Protein AF-A0A957QAB7-F1 (afdb_monomer_lite)

Secondary structure (DSSP, 8-state):
-HHHHHHHHHHHHHHHHHHHHHHHTSEEEEEETTTEEEEEE-TTHHHHHHHHHHHHHHHHHHT-----HHHHHHHHHHHHHHHHHHHHHHHHHHHHHHHHHHHHHHHHHHHHHHHHHHHHHHHHHH-TTT-HHHHHHHHHHHHHHHHHHHHHHHHHHHHHHHHHHHHT--GGGGT--HHHHHT--SHHHHHHHHHHHHTHHHHHGGGHHHHH-EEEEEEEIIIIIS---HHHHHHT---S-HHHHHHHHHHHHHHHHEEE-TTS-EEEEEEEEE--STT-HHHHHSSS-GGGEEEEEES-SSSPPTT---EEEEEEESS-GGGEEEEEEEEEEEEEEEE-TTS-EEEEE---HHHHTT----TTS-TT-EEEEEEEEESSS--TT-PPB-TTTT-BSEEEEEEEEEESS-TTS-SPPP-GGGEEEEEEEEEEEEEE-SS-----HHHHTTS--

Foldseek 3Di:
DVVLVVLQVVLQVVLVVLLVVLVVVQWDWDADPPPGIDIHGDPCSNVVSVVSSVVSNVVSVVPRDDPDDVVVVVVVVVVVVVVVVSVVVVVVVVVVVVVVVVVVVVVVVVVVVVVVVVVVVVCCVPDPVNPVVVVVVVVVVVVVQVVVLVVLLVVLVVLQVLLCLLQVAHLVLLPADNVLSVPDPDPVSSVVRVVSSVCSVVVCVVVVQLVPDKDKWKQWCLCQVVVLPQVVQCVVDVDPCSLVVSLVVVLVVQVVQWDQDPVRFTKGKDKDFQDLPVSGSVCVGDPDNCQFWFLKFFQGRPDGDPPGQGKWKAFEFPDDQQQFWWKKKKKFADWFWTQHPLRAIDTDFQAAVCVVVVHDDDPPDDRRMFIDIAIHTYYDDDHPSTHGDPSRGSHHPGGRMMIMMITQAHPVNPTDGHDSSRTRIMMMMTTITIHGDPDRSDHDVVRNPPDDD

Radius of gyration: 57.56 Å; chains: 1; bounding box: 122×33×159 Å

Sequence (453 aa):
VEINQAILTNGTDQALMSFAEVIANSISVSCGFPSGCSVHTQPNAPLVASLQSKQILRQAAMEVDVNDATLRDTVRQLILDTIEAQIDLEIAAQEFDAQMTYFNSLIAETERLMRSAQRARKYVEDSKYNDPSFRLVRDSARLQLADKLQLAEQYSYMAARRAEYEYALPLSAVHASYYDIYQARTAGDILAFLDKLKQYENVAGAIEDAEQTKEDYTISVAYHILGLTDEYLQSTGNNPNVRAERVKRFREWAAKHTVQDEGGKPVLRFSFSSSIADGGILSRALNQSYDEIWLHRIAGVGVPKPDSTGLWIQLQTEQAAALRYRVVKLEQAGATHLRSSNGCIHEYPLIHPQALLGLGWQDDKNPFSTVAIFNAHAGTGNGEFAQRTEAFYGRPVLAGEWNVEIRSGSPDGILADMDLQMLTDIEFHFSTTRATSPASLNPNPDICAQMDP

Structure (mmCIF, N/CA/C/O backbone):
data_AF-A0A957QAB7-F1
#
_entry.id   AF-A0A957QAB7-F1
#
loop_
_atom_site.group_PDB
_atom_site.id
_atom_site.type_symbol
_atom_site.label_atom_id
_atom_site.label_alt_id
_atom_site.label_comp_id
_atom_site.label_asym_id
_atom_site.label_entity_id
_atom_site.label_seq_id
_atom_site.pdbx_PDB_ins_code
_atom_site.Cartn_x
_atom_site.Cartn_y
_atom_site.Cartn_z
_atom_site.occupancy
_atom_site.B_iso_or_equiv
_atom_site.auth_seq_id
_atom_site.auth_comp_id
_atom_site.auth_asym_id
_atom_site.auth_atom_id
_atom_site.pdbx_PDB_model_num
ATOM 1 N N . VAL A 1 1 ? 83.253 -9.277 -114.728 1.00 47.84 1 VAL A N 1
ATOM 2 C CA . VAL A 1 1 ? 82.377 -10.004 -113.779 1.00 47.84 1 VAL A CA 1
ATOM 3 C C . VAL A 1 1 ? 82.896 -9.878 -112.346 1.00 47.84 1 VAL A C 1
ATOM 5 O O . VAL A 1 1 ? 82.139 -9.390 -111.523 1.00 47.84 1 VAL A O 1
ATOM 8 N N . GLU A 1 2 ? 84.174 -10.167 -112.054 1.00 43.88 2 GLU A N 1
ATOM 9 C CA . GLU A 1 2 ? 84.740 -10.025 -110.687 1.00 43.88 2 GLU A CA 1
ATOM 10 C C . GLU A 1 2 ? 84.724 -8.590 -110.121 1.00 43.88 2 GLU A C 1
ATOM 12 O O . GLU A 1 2 ? 84.416 -8.402 -108.949 1.00 43.88 2 GLU A O 1
ATOM 17 N N . ILE A 1 3 ? 84.974 -7.564 -110.946 1.00 45.34 3 ILE A N 1
ATOM 18 C CA . ILE A 1 3 ? 84.993 -6.156 -110.493 1.00 45.34 3 ILE A CA 1
ATOM 19 C C . ILE A 1 3 ? 83.599 -5.687 -110.035 1.00 45.34 3 ILE A C 1
ATOM 21 O O . ILE A 1 3 ? 83.476 -5.007 -109.022 1.00 45.34 3 ILE A O 1
ATOM 25 N N . ASN A 1 4 ? 82.536 -6.113 -110.722 1.00 48.50 4 ASN A N 1
ATOM 26 C CA . ASN A 1 4 ? 81.170 -5.678 -110.409 1.00 48.50 4 ASN A CA 1
ATOM 27 C C . ASN A 1 4 ? 80.603 -6.395 -109.172 1.00 48.50 4 ASN A C 1
ATOM 29 O O . ASN A 1 4 ? 79.837 -5.795 -108.424 1.00 48.50 4 ASN A O 1
ATOM 33 N N . GLN A 1 5 ? 80.999 -7.650 -108.924 1.00 51.59 5 GLN A N 1
ATOM 34 C CA . GLN A 1 5 ? 80.648 -8.346 -107.680 1.00 51.59 5 GLN A CA 1
ATOM 35 C C . GLN A 1 5 ? 81.356 -7.730 -106.470 1.00 51.59 5 GLN A C 1
ATOM 37 O O . GLN A 1 5 ? 80.716 -7.530 -105.446 1.00 51.59 5 GLN A O 1
ATOM 42 N N . ALA A 1 6 ? 82.631 -7.351 -106.592 1.00 52.06 6 ALA A N 1
ATOM 43 C CA . ALA A 1 6 ? 83.361 -6.710 -105.498 1.00 52.06 6 ALA A CA 1
ATOM 44 C C . ALA A 1 6 ? 82.761 -5.349 -105.087 1.00 52.06 6 ALA A C 1
ATOM 46 O O . ALA A 1 6 ? 82.744 -5.020 -103.903 1.00 52.06 6 ALA A O 1
ATOM 47 N N . ILE A 1 7 ? 82.240 -4.573 -106.045 1.00 55.88 7 ILE A N 1
ATOM 48 C CA . ILE A 1 7 ? 81.579 -3.283 -105.778 1.00 55.88 7 ILE A CA 1
ATOM 49 C C . ILE A 1 7 ? 80.244 -3.490 -105.046 1.00 55.88 7 ILE A C 1
ATOM 51 O O . ILE A 1 7 ? 79.973 -2.806 -104.062 1.00 55.88 7 ILE A O 1
ATOM 55 N N . LEU A 1 8 ? 79.441 -4.474 -105.465 1.00 56.69 8 LEU A N 1
ATOM 56 C CA . LEU A 1 8 ? 78.166 -4.796 -104.813 1.00 56.69 8 LEU A CA 1
ATOM 57 C C . LEU A 1 8 ? 78.355 -5.328 -103.392 1.00 56.69 8 LEU A C 1
ATOM 59 O O . LEU A 1 8 ? 77.683 -4.842 -102.487 1.00 56.69 8 LEU A O 1
ATOM 63 N N . THR A 1 9 ? 79.291 -6.257 -103.184 1.00 57.22 9 THR A N 1
ATOM 64 C CA . THR A 1 9 ? 79.568 -6.815 -101.853 1.00 57.22 9 THR A CA 1
ATOM 65 C C . THR A 1 9 ? 80.109 -5.745 -100.898 1.00 57.22 9 THR A C 1
ATOM 67 O O . THR A 1 9 ? 79.653 -5.643 -99.763 1.00 57.22 9 THR A O 1
ATOM 70 N N . ASN A 1 10 ? 81.004 -4.865 -101.365 1.00 59.03 10 ASN A N 1
ATOM 71 C CA . ASN A 1 10 ? 81.476 -3.741 -100.549 1.00 59.03 10 ASN A CA 1
ATOM 72 C C . ASN A 1 10 ? 80.356 -2.739 -100.229 1.00 59.03 10 ASN A C 1
ATOM 74 O O . ASN A 1 10 ? 80.302 -2.216 -99.117 1.00 59.03 10 ASN A O 1
ATOM 78 N N . GLY A 1 11 ? 79.449 -2.476 -101.175 1.00 57.44 11 GLY A N 1
ATOM 79 C CA . GLY A 1 11 ? 78.307 -1.586 -100.962 1.00 57.44 11 GLY A CA 1
ATOM 80 C C . GLY A 1 11 ? 77.296 -2.136 -99.953 1.00 57.44 11 GLY A C 1
ATOM 81 O O . GLY A 1 11 ? 76.792 -1.386 -99.115 1.00 57.44 11 GLY A O 1
ATOM 82 N N . THR A 1 12 ? 77.024 -3.444 -99.985 1.00 56.59 12 THR A N 1
ATOM 83 C CA . THR A 1 12 ? 76.152 -4.098 -98.999 1.00 56.59 12 THR A CA 1
ATOM 84 C C . THR A 1 12 ? 76.781 -4.124 -97.613 1.00 56.59 12 THR A C 1
ATOM 86 O O . THR A 1 12 ? 76.097 -3.805 -96.641 1.00 56.59 12 THR A O 1
ATOM 89 N N . ASP A 1 13 ? 78.080 -4.411 -97.517 1.00 58.38 13 ASP A N 1
ATOM 90 C CA . ASP A 1 13 ? 78.791 -4.455 -96.236 1.00 58.38 13 ASP A CA 1
ATOM 91 C C . ASP A 1 13 ? 78.870 -3.062 -95.592 1.00 58.38 13 ASP A C 1
ATOM 93 O O . ASP A 1 13 ? 78.655 -2.915 -94.388 1.00 58.38 13 ASP A O 1
ATOM 97 N N . GLN A 1 14 ? 79.086 -2.010 -96.389 1.00 62.56 14 GLN A N 1
ATOM 98 C CA . GLN A 1 14 ? 79.074 -0.628 -95.901 1.00 62.56 14 GLN A CA 1
ATOM 99 C C . GLN A 1 14 ? 77.684 -0.170 -95.447 1.00 62.56 14 GLN A C 1
ATOM 101 O O . GLN A 1 14 ? 77.570 0.494 -94.417 1.00 62.56 14 GLN A O 1
ATOM 106 N N . ALA A 1 15 ? 76.624 -0.541 -96.169 1.00 57.03 15 ALA A N 1
ATOM 107 C CA . ALA A 1 15 ? 75.253 -0.211 -95.782 1.00 57.03 15 ALA A CA 1
ATOM 108 C C . ALA A 1 15 ? 74.824 -0.933 -94.492 1.00 57.03 15 ALA A C 1
ATOM 110 O O . ALA A 1 15 ? 74.137 -0.349 -93.652 1.00 57.03 15 ALA A O 1
ATOM 111 N N . LEU A 1 16 ? 75.255 -2.185 -94.315 1.00 54.03 16 LEU A N 1
ATOM 112 C CA . LEU A 1 16 ? 75.044 -2.954 -93.088 1.00 54.03 16 LEU A CA 1
ATOM 113 C C . LEU A 1 16 ? 75.811 -2.361 -91.907 1.00 54.03 16 LEU A C 1
ATOM 115 O O . LEU A 1 16 ? 75.239 -2.211 -90.829 1.00 54.03 16 LEU A O 1
ATOM 119 N N . MET A 1 17 ? 77.074 -1.976 -92.104 1.00 62.66 17 MET A N 1
ATOM 120 C CA . MET A 1 17 ? 77.868 -1.344 -91.048 1.00 62.66 17 MET A CA 1
ATOM 121 C C . MET A 1 17 ? 77.307 0.022 -90.647 1.00 62.66 17 MET A C 1
ATOM 123 O O . MET A 1 17 ? 77.189 0.287 -89.452 1.00 62.66 17 MET A O 1
ATOM 127 N N . SER A 1 18 ? 76.873 0.853 -91.603 1.00 62.69 18 SER A N 1
ATOM 128 C CA . SER A 1 18 ? 76.252 2.143 -91.272 1.00 62.69 18 SER A CA 1
ATOM 129 C C . SER A 1 18 ? 74.922 1.959 -90.539 1.00 62.69 18 SER A C 1
ATOM 131 O O . SER A 1 18 ? 74.599 2.716 -89.627 1.00 62.69 18 SER A O 1
ATOM 133 N N . PHE A 1 19 ? 74.134 0.948 -90.919 1.00 57.41 19 PHE A N 1
ATOM 134 C CA . PHE A 1 19 ? 72.894 0.620 -90.225 1.00 57.41 19 PHE A CA 1
ATOM 135 C C . PHE A 1 19 ? 73.173 0.175 -88.785 1.00 57.41 19 PHE A C 1
ATOM 137 O O . PHE A 1 19 ? 72.581 0.707 -87.845 1.00 57.41 19 PHE A O 1
ATOM 144 N N . ALA A 1 20 ? 74.117 -0.752 -88.605 1.00 55.62 20 ALA A N 1
ATOM 145 C CA . ALA A 1 20 ? 74.510 -1.257 -87.296 1.00 55.62 20 ALA A CA 1
ATOM 146 C C . ALA A 1 20 ? 75.055 -0.148 -86.384 1.00 55.62 20 ALA A C 1
ATOM 148 O O . ALA A 1 20 ? 74.745 -0.138 -85.197 1.00 55.62 20 ALA A O 1
ATOM 149 N N . GLU A 1 21 ? 75.806 0.814 -86.923 1.00 66.31 21 GLU A N 1
ATOM 150 C CA . GLU A 1 21 ? 76.330 1.952 -86.164 1.00 66.31 21 GLU A CA 1
ATOM 151 C C . GLU A 1 21 ? 75.215 2.871 -85.639 1.00 66.31 21 GLU A C 1
ATOM 153 O O . GLU A 1 21 ? 75.226 3.267 -84.471 1.00 66.31 21 GLU A O 1
ATOM 158 N N . VAL A 1 22 ? 74.213 3.184 -86.464 1.00 65.88 22 VAL A N 1
ATOM 159 C CA . VAL A 1 22 ? 73.093 4.045 -86.048 1.00 65.88 22 VAL A CA 1
ATOM 160 C C . VAL A 1 22 ? 72.189 3.341 -85.031 1.00 65.88 22 VAL A C 1
ATOM 162 O O . VAL A 1 22 ? 71.714 3.985 -84.096 1.00 65.88 22 VAL A O 1
ATOM 165 N N . ILE A 1 23 ? 71.993 2.024 -85.158 1.00 61.81 23 ILE A N 1
ATOM 166 C CA . ILE A 1 23 ? 71.257 1.223 -84.167 1.00 61.81 23 ILE A CA 1
ATOM 167 C C . ILE A 1 23 ? 72.056 1.070 -82.866 1.00 61.81 23 ILE A C 1
ATOM 169 O O . ILE A 1 23 ? 71.502 1.232 -81.784 1.00 61.81 23 ILE A O 1
ATOM 173 N N . ALA A 1 24 ? 73.365 0.818 -82.927 1.00 60.62 24 ALA A N 1
ATOM 174 C CA . ALA A 1 24 ? 74.196 0.712 -81.726 1.00 60.62 24 ALA A CA 1
ATOM 175 C C . ALA A 1 24 ? 74.200 2.016 -80.910 1.00 60.62 24 ALA A C 1
ATOM 177 O O . ALA A 1 24 ? 74.262 1.983 -79.683 1.00 60.62 24 ALA A O 1
ATOM 178 N N . ASN A 1 25 ? 74.068 3.159 -81.588 1.00 63.81 25 ASN A N 1
ATOM 179 C CA . ASN A 1 25 ? 73.994 4.477 -80.967 1.00 63.81 25 ASN A CA 1
ATOM 180 C C . ASN A 1 25 ? 72.558 4.930 -80.623 1.00 63.81 25 ASN A C 1
ATOM 182 O O . ASN A 1 25 ? 72.386 6.018 -80.070 1.00 63.81 25 ASN A O 1
ATOM 186 N N . SER A 1 26 ? 71.520 4.130 -80.913 1.00 66.75 26 SER A N 1
ATOM 187 C CA . SER A 1 26 ? 70.119 4.521 -80.681 1.00 66.75 26 SER A CA 1
ATOM 188 C C . SER A 1 26 ? 69.676 4.408 -79.225 1.00 66.75 26 SER A C 1
ATOM 190 O O . SER A 1 26 ? 68.637 4.962 -78.857 1.00 66.75 26 SER A O 1
ATOM 192 N N . ILE A 1 27 ? 70.447 3.698 -78.401 1.00 60.38 27 ILE A N 1
ATOM 193 C CA . ILE A 1 27 ? 70.193 3.514 -76.976 1.00 60.38 27 ILE A CA 1
ATOM 194 C C . ILE A 1 27 ? 71.451 3.921 -76.221 1.00 60.38 27 ILE A C 1
ATOM 196 O O . ILE A 1 27 ? 72.493 3.281 -76.326 1.00 60.38 27 ILE A O 1
ATOM 200 N N . SER A 1 28 ? 71.338 4.967 -75.408 1.00 65.25 28 SER A N 1
ATOM 201 C CA . SER A 1 28 ? 72.386 5.334 -74.458 1.00 65.25 28 SER A CA 1
ATOM 202 C C . SER A 1 28 ? 71.831 5.297 -73.041 1.00 65.25 28 SER A C 1
ATOM 204 O O . SER A 1 28 ? 70.738 5.798 -72.762 1.00 65.25 28 SER A O 1
ATOM 206 N N . VAL A 1 29 ? 72.581 4.672 -72.137 1.00 59.53 29 VAL A N 1
ATOM 207 C CA . VAL A 1 29 ? 72.256 4.628 -70.712 1.00 59.53 29 VAL A CA 1
ATOM 208 C C . VAL A 1 29 ? 73.222 5.557 -69.994 1.00 59.53 29 VAL A C 1
ATOM 210 O O . VAL A 1 29 ? 74.428 5.322 -69.974 1.00 59.53 29 VAL A O 1
ATOM 213 N N . SER A 1 30 ? 72.683 6.625 -69.413 1.00 57.31 30 SER A N 1
ATOM 214 C CA . SER A 1 30 ? 73.429 7.589 -68.608 1.00 57.31 30 SER A CA 1
ATOM 215 C C . SER A 1 30 ? 73.025 7.420 -67.150 1.00 57.31 30 SER A C 1
ATOM 217 O O . SER A 1 30 ? 71.865 7.634 -66.789 1.00 57.31 30 SER A O 1
ATOM 219 N N . CYS A 1 31 ? 73.975 7.021 -66.309 1.00 64.19 31 CYS A N 1
ATOM 220 C CA . CYS A 1 31 ? 73.763 6.856 -64.876 1.00 64.19 31 CYS A CA 1
ATOM 221 C C . CYS A 1 31 ? 74.573 7.896 -64.098 1.00 64.19 31 CYS A C 1
ATOM 223 O O . CYS A 1 31 ? 75.793 7.965 -64.238 1.00 64.19 31 CYS A O 1
ATOM 225 N N . GLY A 1 32 ? 73.897 8.669 -63.242 1.00 45.78 32 GLY A N 1
ATOM 226 C CA . GLY A 1 32 ? 74.528 9.639 -62.345 1.00 45.78 32 GLY A CA 1
ATOM 227 C C . GLY A 1 32 ? 73.878 9.646 -60.960 1.00 45.78 32 GLY A C 1
ATOM 228 O O . GLY A 1 32 ? 72.655 9.696 -60.836 1.00 45.78 32 GLY A O 1
ATOM 229 N N . PHE A 1 33 ? 74.692 9.612 -59.902 1.00 41.12 33 PHE A N 1
ATOM 230 C CA . PHE A 1 33 ? 74.229 9.844 -58.529 1.00 41.12 33 PHE A CA 1
ATOM 231 C C . PHE A 1 33 ? 74.065 11.356 -58.282 1.00 41.12 33 PHE A C 1
ATOM 233 O O . PHE A 1 33 ? 74.950 12.114 -58.676 1.00 41.12 33 PHE A O 1
ATOM 240 N N . PRO A 1 34 ? 72.990 11.825 -57.618 1.00 47.44 34 PRO A N 1
ATOM 241 C CA . PRO A 1 34 ? 71.937 11.063 -56.936 1.00 47.44 34 PRO A CA 1
ATOM 242 C C . PRO A 1 34 ? 70.668 10.840 -57.786 1.00 47.44 34 PRO A C 1
ATOM 244 O O . PRO A 1 34 ? 69.677 10.327 -57.280 1.00 47.44 34 PRO A O 1
ATOM 247 N N . SER A 1 35 ? 70.667 11.252 -59.053 1.00 51.72 35 SER A N 1
ATOM 248 C CA . SER A 1 35 ? 69.470 11.400 -59.895 1.00 51.72 35 SER A CA 1
ATOM 249 C C . SER A 1 35 ? 68.995 10.132 -60.625 1.00 51.72 35 SER A C 1
ATOM 251 O O . SER A 1 35 ? 68.019 10.199 -61.367 1.00 51.72 35 SER A O 1
ATOM 253 N N . GLY A 1 36 ? 69.622 8.975 -60.394 1.00 54.94 36 GLY A N 1
ATOM 254 C CA . GLY A 1 36 ? 69.229 7.701 -61.007 1.00 54.94 36 GLY A CA 1
ATOM 255 C C . GLY A 1 36 ? 69.747 7.526 -62.441 1.00 54.94 36 GLY A C 1
ATOM 256 O O . GLY A 1 36 ? 70.459 8.376 -62.976 1.00 54.94 36 GLY A O 1
ATOM 257 N N . CYS A 1 37 ? 69.438 6.379 -63.051 1.00 51.78 37 CYS A N 1
ATOM 258 C CA . CYS A 1 37 ? 69.784 6.092 -64.443 1.00 51.78 37 CYS A CA 1
ATOM 259 C C . CYS A 1 37 ? 68.684 6.599 -65.376 1.00 51.78 37 CYS A C 1
ATOM 261 O O . CYS A 1 37 ? 67.509 6.293 -65.186 1.00 51.78 37 CYS A O 1
ATOM 263 N N . SER A 1 38 ? 69.080 7.346 -66.400 1.00 51.38 38 SER A N 1
ATOM 264 C CA . SER A 1 38 ? 68.209 7.756 -67.496 1.00 51.38 38 SER A CA 1
ATOM 265 C C . SER A 1 38 ? 68.580 6.970 -68.749 1.00 51.38 38 SER A C 1
ATOM 267 O O . SER A 1 38 ? 69.752 6.883 -69.121 1.00 51.38 38 SER A O 1
ATOM 269 N N . VAL A 1 39 ? 67.576 6.363 -69.376 1.00 58.28 39 VAL A N 1
ATOM 270 C CA . VAL A 1 39 ? 67.714 5.710 -70.677 1.00 58.28 39 VAL A CA 1
ATOM 271 C C . VAL A 1 39 ? 67.261 6.719 -71.722 1.00 58.28 39 VAL A C 1
ATOM 273 O O . VAL A 1 39 ? 66.115 7.167 -71.693 1.00 58.28 39 VAL A O 1
ATOM 276 N N . HIS A 1 40 ? 68.166 7.114 -72.614 1.00 56.19 40 HIS A N 1
ATOM 277 C CA . HIS A 1 40 ? 67.834 7.943 -73.763 1.00 56.19 40 HIS A CA 1
ATOM 278 C C . HIS A 1 40 ? 67.768 7.052 -74.999 1.00 56.19 40 HIS A C 1
ATOM 280 O O . HIS A 1 40 ? 68.785 6.512 -75.441 1.00 56.19 40 HIS A O 1
ATOM 286 N N . THR A 1 41 ? 66.560 6.897 -75.528 1.00 62.16 41 THR A N 1
ATOM 287 C CA . THR A 1 41 ? 66.285 6.178 -76.769 1.00 62.16 41 THR A CA 1
ATOM 288 C C . THR A 1 41 ? 66.005 7.180 -77.879 1.00 62.16 41 THR A C 1
ATOM 290 O O . THR A 1 41 ? 65.225 8.115 -77.686 1.00 62.16 41 THR A O 1
ATOM 293 N N . GLN A 1 42 ? 66.601 6.981 -79.051 1.00 64.12 42 GLN A N 1
ATOM 294 C CA . GLN A 1 42 ? 66.247 7.704 -80.270 1.00 64.12 42 GLN A CA 1
ATOM 295 C C . GLN A 1 42 ? 65.251 6.860 -81.079 1.00 64.12 42 GLN A C 1
ATOM 297 O O . GLN A 1 42 ? 65.677 6.016 -81.866 1.00 64.12 42 GLN A O 1
ATOM 302 N N . PRO A 1 43 ? 63.929 7.071 -80.929 1.00 54.19 43 PRO A N 1
ATOM 303 C CA . PRO A 1 43 ? 62.916 6.217 -81.560 1.00 54.19 43 PRO A CA 1
ATOM 304 C C . PRO A 1 43 ? 62.962 6.259 -83.095 1.00 54.19 43 PRO A C 1
ATOM 306 O O . PRO A 1 43 ? 62.565 5.310 -83.758 1.00 54.19 43 PRO A O 1
ATOM 309 N N . ASN A 1 44 ? 63.509 7.331 -83.677 1.00 57.66 44 ASN A N 1
ATOM 310 C CA . ASN A 1 44 ? 63.655 7.472 -85.128 1.00 57.66 44 ASN A CA 1
ATOM 311 C C . ASN A 1 44 ? 64.984 6.912 -85.663 1.00 57.66 44 ASN A C 1
ATOM 313 O O . ASN A 1 44 ? 65.223 6.980 -86.868 1.00 57.66 44 ASN A O 1
ATOM 317 N N . ALA A 1 45 ? 65.867 6.390 -84.808 1.00 63.03 45 ALA A N 1
ATOM 318 C CA . ALA A 1 45 ? 67.168 5.883 -85.239 1.00 63.03 45 ALA A CA 1
ATOM 319 C C . ALA A 1 45 ? 67.070 4.726 -86.251 1.00 63.03 45 ALA A C 1
ATOM 321 O O . ALA A 1 45 ? 67.812 4.777 -87.229 1.00 63.03 45 ALA A O 1
ATOM 322 N N . PRO A 1 46 ? 66.130 3.762 -86.143 1.00 56.00 46 PRO A N 1
ATOM 323 C CA . PRO A 1 46 ? 65.950 2.745 -87.182 1.00 56.00 46 PRO A CA 1
ATOM 324 C C . PRO A 1 46 ? 65.537 3.348 -88.529 1.00 56.00 46 PRO A C 1
ATOM 326 O O . PRO A 1 46 ? 66.056 2.962 -89.577 1.00 56.00 46 PRO A O 1
ATOM 329 N N . LEU A 1 47 ? 64.674 4.370 -88.509 1.00 53.69 47 LEU A N 1
ATOM 330 C CA . LEU A 1 47 ? 64.270 5.096 -89.713 1.00 53.69 47 LEU A CA 1
ATOM 331 C C . LEU A 1 47 ? 65.472 5.807 -90.357 1.00 53.69 47 LEU A C 1
ATOM 333 O O . LEU A 1 47 ? 65.672 5.699 -91.567 1.00 53.69 47 LEU A O 1
ATOM 337 N N . VAL A 1 48 ? 66.298 6.494 -89.561 1.00 64.25 48 VAL A N 1
ATOM 338 C CA . VAL A 1 48 ? 67.509 7.192 -90.032 1.00 64.25 48 VAL A CA 1
ATOM 339 C C . VAL A 1 48 ? 68.557 6.203 -90.556 1.00 64.25 48 VAL A C 1
ATOM 341 O O . VAL A 1 48 ? 69.106 6.421 -91.637 1.00 64.25 48 VAL A O 1
ATOM 344 N N . ALA A 1 49 ? 68.768 5.084 -89.859 1.00 59.50 49 ALA A N 1
ATOM 345 C CA . ALA A 1 49 ? 69.648 3.992 -90.274 1.00 59.50 49 ALA A CA 1
ATOM 346 C C . ALA A 1 49 ? 69.204 3.396 -91.620 1.00 59.50 49 ALA A C 1
ATOM 348 O O . ALA A 1 49 ? 70.016 3.160 -92.521 1.00 59.50 49 ALA A O 1
ATOM 349 N N . SER A 1 50 ? 67.892 3.205 -91.794 1.00 51.81 50 SER A N 1
ATOM 350 C CA . SER A 1 50 ? 67.307 2.707 -93.042 1.00 51.81 50 SER A CA 1
ATOM 351 C C . SER A 1 50 ? 67.463 3.705 -94.196 1.00 51.81 50 SER A C 1
ATOM 353 O O . SER A 1 50 ? 67.716 3.314 -95.331 1.00 51.81 50 SER A O 1
ATOM 355 N N . LEU A 1 51 ? 67.349 5.011 -93.933 1.00 58.88 51 LEU A N 1
ATOM 356 C CA . LEU A 1 51 ? 67.513 6.055 -94.948 1.00 58.88 51 LEU A CA 1
ATOM 357 C C . LEU A 1 51 ? 68.964 6.154 -95.431 1.00 58.88 51 LEU A C 1
ATOM 359 O O . LEU A 1 51 ? 69.194 6.276 -96.634 1.00 58.88 51 LEU A O 1
ATOM 363 N N . GLN A 1 52 ? 69.931 6.064 -94.516 1.00 65.69 52 GLN A N 1
ATOM 364 C CA . GLN A 1 52 ? 71.357 6.105 -94.851 1.00 65.69 52 GLN A CA 1
ATOM 365 C C . GLN A 1 52 ? 71.805 4.847 -95.601 1.00 65.69 52 GLN A C 1
ATOM 367 O O . GLN A 1 52 ? 72.426 4.955 -96.658 1.00 65.69 52 GLN A O 1
ATOM 372 N N . SER A 1 53 ? 71.405 3.659 -95.141 1.00 55.28 53 SER A N 1
ATOM 373 C CA . SER A 1 53 ? 71.684 2.404 -95.856 1.00 55.28 53 SER A CA 1
ATOM 374 C C . SER A 1 53 ? 71.035 2.378 -97.247 1.00 55.28 53 SER A C 1
ATOM 376 O O . SER A 1 53 ? 71.679 1.984 -98.217 1.00 55.28 53 SER A O 1
ATOM 378 N N . LYS A 1 54 ? 69.809 2.907 -97.400 1.00 54.97 54 LYS A N 1
ATOM 379 C CA . LYS A 1 54 ? 69.163 3.097 -98.714 1.00 54.97 54 LYS A CA 1
ATOM 380 C C . LYS A 1 54 ? 69.947 4.030 -99.636 1.00 54.97 54 LYS A C 1
ATOM 382 O O . LYS A 1 54 ? 69.962 3.797 -100.843 1.00 54.97 54 LYS A O 1
ATOM 387 N N . GLN A 1 55 ? 70.568 5.087 -99.112 1.00 60.00 55 GLN A N 1
ATOM 388 C CA . GLN A 1 55 ? 71.410 5.983 -99.912 1.00 60.00 55 GLN A CA 1
ATOM 389 C C . GLN A 1 55 ? 72.694 5.287 -100.376 1.00 60.00 55 GLN A C 1
ATOM 391 O O . GLN A 1 55 ? 73.024 5.387 -101.556 1.00 60.00 55 GLN A O 1
ATOM 396 N N . ILE A 1 56 ? 73.354 4.530 -99.496 1.00 63.50 56 ILE A N 1
ATOM 397 C CA . ILE A 1 56 ? 74.582 3.782 -99.813 1.00 63.50 56 ILE A CA 1
ATOM 398 C C . ILE A 1 56 ? 74.295 2.678 -100.839 1.00 63.50 56 ILE A C 1
ATOM 400 O O . ILE A 1 56 ? 74.992 2.572 -101.843 1.00 63.50 56 ILE A O 1
ATOM 404 N N . LEU A 1 57 ? 73.209 1.920 -100.665 1.00 55.22 57 LEU A N 1
ATOM 405 C CA . LEU A 1 57 ? 72.800 0.886 -101.622 1.00 55.22 57 LEU A CA 1
ATOM 406 C C . LEU A 1 57 ? 72.374 1.473 -102.970 1.00 55.22 57 LEU A C 1
ATOM 408 O O . LEU A 1 57 ? 72.661 0.887 -104.009 1.00 55.22 57 LEU A O 1
ATOM 412 N N . ARG A 1 58 ? 71.721 2.645 -102.986 1.00 55.62 58 ARG A N 1
ATOM 413 C CA . ARG A 1 58 ? 71.432 3.359 -104.239 1.00 55.62 58 ARG A CA 1
ATOM 414 C C . ARG A 1 58 ? 72.705 3.804 -104.945 1.00 55.62 58 ARG A C 1
ATOM 416 O O . ARG A 1 58 ? 72.760 3.695 -106.164 1.00 55.62 58 ARG A O 1
ATOM 423 N N . GLN A 1 59 ? 73.699 4.294 -104.207 1.00 56.78 59 GLN A N 1
ATOM 424 C CA . GLN A 1 59 ? 74.992 4.672 -104.776 1.00 56.78 59 GLN A CA 1
ATOM 425 C C . GLN A 1 59 ? 75.722 3.449 -105.340 1.00 56.78 59 GLN A C 1
ATOM 427 O O . GLN A 1 59 ? 76.102 3.472 -106.506 1.00 56.78 59 GLN A O 1
ATOM 432 N N . ALA A 1 60 ? 75.792 2.350 -104.584 1.00 54.19 60 ALA A N 1
ATOM 433 C CA . ALA A 1 60 ? 76.390 1.098 -105.043 1.00 54.19 60 ALA A CA 1
ATOM 434 C C . ALA A 1 60 ? 75.664 0.522 -106.272 1.00 54.19 60 ALA A C 1
ATOM 436 O O . ALA A 1 60 ? 76.303 0.050 -107.203 1.00 54.19 60 ALA A O 1
ATOM 437 N N . ALA A 1 61 ? 74.331 0.607 -106.326 1.00 50.41 61 ALA A N 1
ATOM 438 C CA . ALA A 1 61 ? 73.548 0.156 -107.475 1.00 50.41 61 ALA A CA 1
ATOM 439 C C . ALA A 1 61 ? 73.710 1.053 -108.715 1.00 50.41 61 ALA A C 1
ATOM 441 O O . ALA A 1 61 ? 73.633 0.554 -109.835 1.00 50.41 61 ALA A O 1
ATOM 442 N N . MET A 1 62 ? 73.929 2.362 -108.537 1.00 50.56 62 MET A N 1
ATOM 443 C CA . MET A 1 62 ? 74.206 3.294 -109.639 1.00 50.56 62 MET A CA 1
ATOM 444 C C . MET A 1 62 ? 75.600 3.099 -110.247 1.00 50.56 62 MET A C 1
ATOM 446 O O . MET A 1 62 ? 75.809 3.458 -111.402 1.00 50.56 62 MET A O 1
ATOM 450 N N . GLU A 1 63 ? 76.537 2.532 -109.489 1.00 50.88 63 GLU A N 1
ATOM 451 C CA . GLU A 1 63 ? 77.916 2.287 -109.924 1.00 50.88 63 GLU A CA 1
ATOM 452 C C . GLU A 1 63 ? 78.080 0.962 -110.696 1.00 50.88 63 GLU A C 1
ATOM 454 O O . GLU A 1 63 ? 79.114 0.710 -111.315 1.00 50.88 63 GLU A O 1
ATOM 459 N N . VAL A 1 64 ? 77.043 0.119 -110.715 1.00 49.62 64 VAL A N 1
ATOM 460 C CA . VAL A 1 64 ? 77.040 -1.152 -111.445 1.00 49.62 64 VAL A CA 1
ATOM 461 C C . VAL A 1 64 ? 76.432 -0.947 -112.834 1.00 49.62 64 VAL A C 1
ATOM 463 O O . VAL A 1 64 ? 75.214 -0.886 -112.997 1.00 49.62 64 VAL A O 1
ATOM 466 N N . ASP A 1 65 ? 77.281 -0.905 -113.860 1.00 45.81 65 ASP A N 1
ATOM 467 C CA . ASP A 1 65 ? 76.848 -0.945 -115.262 1.00 45.81 65 ASP A CA 1
ATOM 468 C C . ASP A 1 65 ? 76.508 -2.396 -115.670 1.00 45.81 65 ASP A C 1
ATOM 470 O O . ASP A 1 65 ? 77.355 -3.297 -115.596 1.00 45.81 65 ASP A O 1
ATOM 474 N N . VAL A 1 66 ? 75.245 -2.660 -116.037 1.00 49.97 66 VAL A N 1
ATOM 475 C CA . VAL A 1 66 ? 74.707 -4.020 -116.256 1.00 49.97 66 VAL A CA 1
ATOM 476 C C . VAL A 1 66 ? 74.257 -4.214 -117.703 1.00 49.97 66 VAL A C 1
ATOM 478 O O . VAL A 1 66 ? 73.163 -3.796 -118.084 1.00 49.97 66 VAL A O 1
ATOM 481 N N . ASN A 1 67 ? 75.055 -4.962 -118.470 1.00 45.94 67 ASN A N 1
ATOM 482 C CA . ASN A 1 67 ? 74.744 -5.389 -119.842 1.00 45.94 67 ASN A CA 1
ATOM 483 C C . ASN A 1 67 ? 74.244 -6.850 -119.960 1.00 45.94 67 ASN A C 1
ATOM 485 O O . ASN A 1 67 ? 74.186 -7.368 -121.071 1.00 45.94 67 ASN A O 1
ATOM 489 N N . ASP A 1 68 ? 73.858 -7.519 -118.861 1.00 48.62 68 ASP A N 1
ATOM 490 C CA . ASP A 1 68 ? 73.418 -8.928 -118.890 1.00 48.62 68 ASP A CA 1
ATOM 491 C C . ASP A 1 68 ? 72.119 -9.180 -118.093 1.00 48.62 68 ASP A C 1
ATOM 493 O O . ASP A 1 68 ? 71.933 -8.664 -116.987 1.00 48.62 68 ASP A O 1
ATOM 497 N N . ALA A 1 69 ? 71.186 -9.942 -118.671 1.00 53.00 69 ALA A N 1
ATOM 498 C CA . ALA A 1 69 ? 69.793 -10.038 -118.215 1.00 53.00 69 ALA A CA 1
ATOM 499 C C . ALA A 1 69 ? 69.599 -10.951 -116.988 1.00 53.00 69 ALA A C 1
ATOM 501 O O . ALA A 1 69 ? 68.750 -10.673 -116.147 1.00 53.00 69 ALA A O 1
ATOM 502 N N . THR A 1 70 ? 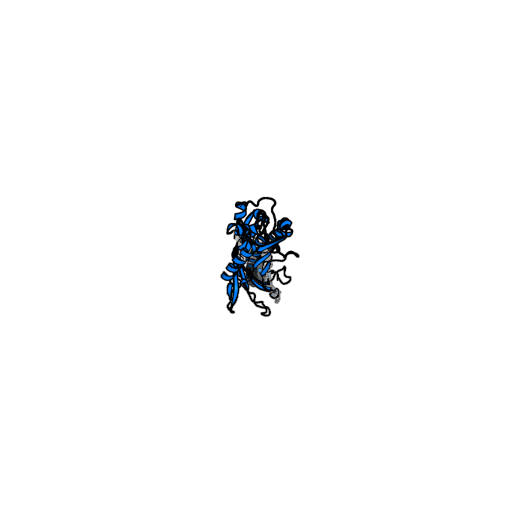70.413 -11.997 -116.839 1.00 55.12 70 THR A N 1
ATOM 503 C CA . THR A 1 70 ? 70.350 -12.976 -115.732 1.00 55.12 70 THR A CA 1
ATOM 504 C C . THR A 1 70 ? 70.891 -12.434 -114.405 1.00 55.12 70 THR A C 1
ATOM 506 O O . THR A 1 70 ? 70.391 -12.780 -113.334 1.00 55.12 70 THR A O 1
ATOM 509 N N . LEU A 1 71 ? 71.874 -11.530 -114.450 1.00 54.66 71 LEU A N 1
ATOM 510 C CA . LEU A 1 71 ? 72.413 -10.850 -113.263 1.00 54.66 71 LEU A CA 1
ATOM 511 C C . LEU A 1 71 ? 71.410 -9.862 -112.650 1.00 54.66 71 LEU A C 1
ATOM 513 O O . LEU A 1 71 ? 71.384 -9.676 -111.433 1.00 54.66 71 LEU A O 1
ATOM 517 N N . ARG A 1 72 ? 70.545 -9.268 -113.479 1.00 54.81 72 ARG A N 1
ATOM 518 C CA . ARG A 1 72 ? 69.517 -8.316 -113.044 1.00 54.81 72 ARG A CA 1
ATOM 519 C C . ARG A 1 72 ? 68.475 -8.961 -112.127 1.00 54.81 72 ARG A C 1
ATOM 521 O O . ARG A 1 72 ? 68.078 -8.339 -111.144 1.00 54.81 72 ARG A O 1
ATOM 528 N N . ASP A 1 73 ? 68.074 -10.195 -112.413 1.00 57.19 73 ASP A N 1
ATOM 529 C CA . ASP A 1 73 ? 67.067 -10.901 -111.612 1.00 57.19 73 ASP A CA 1
ATOM 530 C C . ASP A 1 73 ? 67.618 -11.353 -110.254 1.00 57.19 73 ASP A C 1
ATOM 532 O O . ASP A 1 73 ? 66.937 -11.214 -109.241 1.00 57.19 73 ASP A O 1
ATOM 536 N N . THR A 1 74 ? 68.885 -11.779 -110.197 1.00 61.19 74 THR A N 1
ATOM 537 C CA . THR A 1 74 ? 69.533 -12.179 -108.932 1.00 61.19 74 THR A CA 1
ATOM 538 C C . THR A 1 74 ? 69.721 -10.982 -107.995 1.00 61.19 74 THR A C 1
ATOM 540 O O . THR A 1 74 ? 69.402 -11.062 -106.812 1.00 61.19 74 THR A O 1
ATOM 543 N N . VAL A 1 75 ? 70.182 -9.840 -108.523 1.00 60.69 75 VAL A N 1
ATOM 544 C CA . VAL A 1 75 ? 70.317 -8.596 -107.743 1.00 60.69 75 VAL A CA 1
ATOM 545 C C . VAL A 1 75 ? 68.951 -8.112 -107.254 1.00 60.69 75 VAL A C 1
ATOM 547 O O . VAL A 1 75 ? 68.822 -7.676 -106.113 1.00 60.69 75 VAL A O 1
ATOM 550 N N . ARG A 1 76 ? 67.907 -8.231 -108.081 1.00 55.94 76 ARG A N 1
ATOM 551 C CA . ARG A 1 76 ? 66.541 -7.877 -107.687 1.00 55.94 76 ARG A CA 1
ATOM 552 C C . ARG A 1 76 ? 66.024 -8.759 -106.553 1.00 55.94 76 ARG A C 1
ATOM 554 O O . ARG A 1 76 ? 65.401 -8.228 -105.641 1.00 55.94 76 ARG A O 1
ATOM 561 N N . GLN A 1 77 ? 66.288 -10.061 -106.597 1.00 69.38 77 GLN A N 1
ATOM 562 C CA . GLN A 1 77 ? 65.879 -10.990 -105.546 1.00 69.38 77 GLN A CA 1
ATOM 563 C C . GLN A 1 77 ? 66.620 -10.717 -104.230 1.00 69.38 77 GLN A C 1
ATOM 565 O O . GLN A 1 77 ? 65.980 -10.606 -103.195 1.00 69.38 77 GLN A O 1
ATOM 570 N N . LEU A 1 78 ? 67.930 -10.455 -104.275 1.00 62.09 78 LEU A N 1
ATOM 571 C CA . LEU A 1 78 ? 68.704 -10.096 -103.078 1.00 62.09 78 LEU A CA 1
ATOM 572 C C . LEU A 1 78 ? 68.238 -8.774 -102.443 1.00 62.09 78 LEU A C 1
ATOM 574 O O . LEU A 1 78 ? 68.207 -8.636 -101.221 1.00 62.09 78 LEU A O 1
ATOM 578 N N . ILE A 1 79 ? 67.865 -7.794 -103.273 1.00 61.59 79 ILE A N 1
ATOM 579 C CA . ILE A 1 79 ? 67.275 -6.533 -102.807 1.00 61.59 79 ILE A CA 1
ATOM 580 C C . ILE A 1 79 ? 65.908 -6.787 -102.161 1.00 61.59 79 ILE A C 1
ATOM 582 O O . ILE A 1 79 ? 65.618 -6.174 -101.138 1.00 61.59 79 ILE A O 1
ATOM 586 N N . LEU A 1 80 ? 65.084 -7.677 -102.723 1.00 65.31 80 LEU A N 1
ATOM 587 C CA . LEU A 1 80 ? 63.790 -8.043 -102.140 1.00 65.31 80 LEU A CA 1
ATOM 588 C C . LEU A 1 80 ? 63.959 -8.746 -100.786 1.00 65.31 80 LEU A C 1
ATOM 590 O O . LEU A 1 80 ? 63.354 -8.291 -99.821 1.00 65.31 80 LEU A O 1
ATOM 594 N N . ASP A 1 81 ? 64.852 -9.731 -100.678 1.00 63.22 81 ASP A N 1
ATOM 595 C CA . ASP A 1 81 ? 65.129 -10.436 -99.415 1.00 63.22 81 ASP A CA 1
ATOM 596 C C . ASP A 1 81 ? 65.682 -9.480 -98.340 1.00 63.22 81 ASP A C 1
ATOM 598 O O . ASP A 1 81 ? 65.331 -9.560 -97.163 1.00 63.22 81 ASP A O 1
ATOM 602 N N . THR A 1 82 ? 66.516 -8.512 -98.741 1.00 62.19 82 THR A N 1
ATOM 603 C CA . THR A 1 82 ? 67.033 -7.476 -97.830 1.00 62.19 82 THR A CA 1
ATOM 604 C C . THR A 1 82 ? 65.925 -6.526 -97.366 1.00 62.19 82 THR A C 1
ATOM 606 O O . THR A 1 82 ? 65.929 -6.092 -96.215 1.00 62.19 82 THR A O 1
ATOM 609 N N . ILE A 1 83 ? 64.969 -6.191 -98.240 1.00 57.75 83 ILE A N 1
ATOM 610 C CA . ILE A 1 83 ? 63.802 -5.375 -97.879 1.00 57.75 83 ILE A CA 1
ATOM 611 C C . ILE A 1 83 ? 62.891 -6.145 -96.915 1.00 57.75 83 ILE A C 1
ATOM 613 O O . ILE A 1 83 ? 62.451 -5.559 -95.930 1.00 57.75 83 ILE A O 1
ATOM 617 N N . GLU A 1 84 ? 62.642 -7.434 -97.156 1.00 66.81 84 GLU A N 1
ATOM 618 C CA . GLU A 1 84 ? 61.830 -8.279 -96.269 1.00 66.81 84 GLU A CA 1
ATOM 619 C C . GLU A 1 84 ? 62.458 -8.399 -94.875 1.00 66.81 84 GLU A C 1
ATOM 621 O O . GLU A 1 84 ? 61.802 -8.090 -93.883 1.00 66.81 84 GLU A O 1
ATOM 626 N N . ALA A 1 85 ? 63.758 -8.699 -94.786 1.00 65.88 85 ALA A N 1
ATOM 627 C CA . ALA A 1 85 ? 64.462 -8.765 -93.503 1.00 65.88 85 ALA A CA 1
ATOM 628 C C . ALA A 1 85 ? 64.453 -7.426 -92.734 1.00 65.88 85 ALA A C 1
ATOM 630 O O . ALA A 1 85 ? 64.438 -7.409 -91.503 1.00 65.88 85 ALA A O 1
ATOM 631 N N . GLN A 1 86 ? 64.451 -6.289 -93.441 1.00 60.56 86 GLN A N 1
ATOM 632 C CA . GLN A 1 86 ? 64.324 -4.967 -92.818 1.00 60.56 86 GLN A CA 1
ATOM 633 C C . GLN A 1 86 ? 62.907 -4.691 -92.306 1.00 60.56 86 GLN A C 1
ATOM 635 O O . GLN A 1 86 ? 62.766 -4.102 -91.235 1.00 60.56 86 GLN A O 1
ATOM 640 N N . ILE A 1 87 ? 61.875 -5.120 -93.041 1.00 62.69 87 ILE A N 1
ATOM 641 C CA . ILE A 1 87 ? 60.476 -5.024 -92.602 1.00 62.69 87 ILE A CA 1
ATOM 642 C C . ILE A 1 87 ? 60.272 -5.864 -91.335 1.00 62.69 87 ILE A C 1
ATOM 644 O O . ILE A 1 87 ? 59.709 -5.364 -90.364 1.00 62.69 87 ILE A O 1
ATOM 648 N N . ASP A 1 88 ? 60.795 -7.090 -91.299 1.00 62.66 88 ASP A N 1
ATOM 649 C CA . ASP A 1 88 ? 60.693 -7.969 -90.128 1.00 62.66 88 ASP A CA 1
ATOM 650 C C . ASP A 1 88 ? 61.398 -7.381 -88.895 1.00 62.66 88 ASP A C 1
ATOM 652 O O . ASP A 1 88 ? 60.886 -7.464 -87.777 1.00 62.66 88 ASP A O 1
ATOM 656 N N . LEU A 1 89 ? 62.551 -6.730 -89.086 1.00 66.12 89 LEU A N 1
ATOM 657 C CA . LEU A 1 89 ? 63.271 -6.058 -88.003 1.00 66.12 89 LEU A CA 1
ATOM 658 C C . LEU A 1 89 ? 62.513 -4.825 -87.487 1.00 66.12 89 LEU A C 1
ATOM 660 O O . LEU A 1 89 ? 62.490 -4.588 -86.279 1.00 66.12 89 LEU A O 1
ATOM 664 N N . GLU A 1 90 ? 61.868 -4.058 -88.370 1.00 65.38 90 GLU A N 1
ATOM 665 C CA . GLU A 1 90 ? 61.009 -2.935 -87.976 1.00 65.38 90 GLU A CA 1
ATOM 666 C C . GLU A 1 90 ? 59.797 -3.416 -87.167 1.00 65.38 90 GLU A C 1
ATOM 668 O O . GLU A 1 90 ? 59.492 -2.836 -86.122 1.00 65.38 90 GLU A O 1
ATOM 673 N N . ILE A 1 91 ? 59.156 -4.507 -87.595 1.00 68.88 91 ILE A N 1
ATOM 674 C CA . ILE A 1 91 ? 58.042 -5.128 -86.869 1.00 68.88 91 ILE A CA 1
ATOM 675 C C . ILE A 1 91 ? 58.504 -5.586 -85.478 1.00 68.88 91 ILE A C 1
ATOM 677 O O . ILE A 1 91 ? 57.889 -5.215 -84.480 1.00 68.88 91 ILE A O 1
ATOM 681 N N . ALA A 1 92 ? 59.625 -6.307 -85.382 1.00 62.00 92 ALA A N 1
ATOM 682 C CA . ALA A 1 92 ? 60.154 -6.784 -84.103 1.00 62.00 92 ALA A CA 1
ATOM 683 C C . ALA A 1 92 ? 60.545 -5.637 -83.148 1.00 62.00 92 ALA A C 1
ATOM 685 O O . ALA A 1 92 ? 60.332 -5.732 -81.937 1.00 62.00 92 ALA A O 1
ATOM 686 N N . ALA A 1 93 ? 61.087 -4.533 -83.674 1.00 66.62 93 ALA A N 1
ATOM 687 C CA . ALA A 1 93 ? 61.404 -3.347 -82.880 1.00 66.62 93 ALA A CA 1
ATOM 688 C C . ALA A 1 93 ? 60.135 -2.661 -82.343 1.00 66.62 93 ALA A C 1
ATOM 690 O O . ALA A 1 93 ? 60.077 -2.310 -81.163 1.00 66.62 93 ALA A O 1
ATOM 691 N N . GLN A 1 94 ? 59.094 -2.529 -83.173 1.00 69.81 94 GLN A N 1
ATOM 692 C CA . GLN A 1 94 ? 57.800 -1.988 -82.742 1.00 69.81 94 GLN A CA 1
ATOM 693 C C . GLN A 1 94 ? 57.130 -2.877 -81.685 1.00 69.81 94 GLN A C 1
ATOM 695 O O . GLN A 1 94 ? 56.578 -2.367 -80.708 1.00 69.81 94 GLN A O 1
ATOM 700 N N . GLU A 1 95 ? 57.204 -4.202 -81.840 1.00 73.50 95 GLU A N 1
ATOM 701 C CA . GLU A 1 95 ? 56.695 -5.155 -80.849 1.00 73.50 95 GLU A CA 1
ATOM 702 C C . GLU A 1 95 ? 57.437 -5.045 -79.510 1.00 73.50 95 GLU A C 1
ATOM 704 O O . GLU A 1 95 ? 56.802 -5.061 -78.450 1.00 73.50 95 GLU A O 1
ATOM 709 N N . PHE A 1 96 ? 58.762 -4.873 -79.537 1.00 69.88 96 PHE A N 1
ATOM 710 C CA . PHE A 1 96 ? 59.565 -4.669 -78.332 1.00 69.88 96 PHE A CA 1
ATOM 711 C C . PHE A 1 96 ? 59.188 -3.374 -77.596 1.00 69.88 96 PHE A C 1
ATOM 713 O O . PHE A 1 96 ? 58.949 -3.401 -76.386 1.00 69.88 96 PHE A O 1
ATOM 720 N N . ASP A 1 97 ? 59.057 -2.255 -78.313 1.00 70.81 97 ASP A N 1
ATOM 721 C CA . ASP A 1 97 ? 58.656 -0.970 -77.725 1.00 70.81 97 ASP A CA 1
ATOM 722 C C . ASP A 1 97 ? 57.231 -1.020 -77.146 1.00 70.81 97 ASP A C 1
ATOM 724 O O . ASP A 1 97 ? 56.958 -0.472 -76.066 1.00 70.81 97 ASP A O 1
ATOM 728 N N . ALA A 1 98 ? 56.322 -1.733 -77.817 1.00 73.56 98 ALA A N 1
ATOM 729 C CA . ALA A 1 98 ? 54.967 -1.965 -77.330 1.00 73.56 98 ALA A CA 1
ATOM 730 C C . ALA A 1 98 ? 54.962 -2.788 -76.029 1.00 73.56 98 ALA A C 1
ATOM 732 O O . ALA A 1 98 ? 54.289 -2.411 -75.062 1.00 73.56 98 ALA A O 1
ATOM 733 N N . GLN A 1 99 ? 55.747 -3.871 -75.958 1.00 75.69 99 GLN A N 1
ATOM 734 C CA . GLN A 1 99 ? 55.888 -4.675 -74.738 1.00 75.69 99 GLN A CA 1
ATOM 735 C C . GLN A 1 99 ? 56.542 -3.893 -73.595 1.00 75.69 99 GLN A C 1
ATOM 737 O O . GLN A 1 99 ? 56.100 -3.996 -72.449 1.00 75.69 99 GLN A O 1
ATOM 742 N N . MET A 1 100 ? 57.547 -3.066 -73.890 1.00 73.56 100 MET A N 1
ATOM 743 C CA . MET A 1 100 ? 58.204 -2.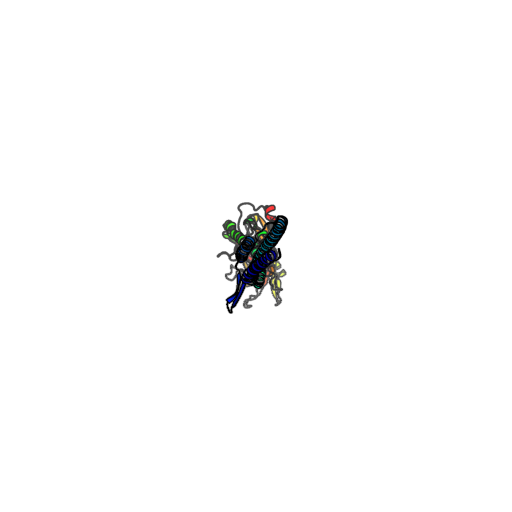219 -72.894 1.00 73.56 100 MET A CA 1
ATOM 744 C C . MET A 1 100 ? 57.233 -1.184 -72.307 1.00 73.56 100 MET A C 1
ATOM 746 O O . MET A 1 100 ? 57.174 -0.983 -71.092 1.00 73.56 100 MET A O 1
ATOM 750 N N . THR A 1 101 ? 56.409 -0.568 -73.158 1.00 78.50 101 THR A N 1
ATOM 751 C CA . THR A 1 101 ? 55.353 0.365 -72.733 1.00 78.50 101 THR A CA 1
ATOM 752 C C . THR A 1 101 ? 54.324 -0.331 -71.841 1.00 78.50 101 THR A C 1
ATOM 754 O O . THR A 1 101 ? 53.960 0.197 -70.785 1.00 78.50 101 THR A O 1
ATOM 757 N N . TYR A 1 102 ? 53.900 -1.542 -72.214 1.00 80.06 102 TYR A N 1
ATOM 758 C CA . TYR A 1 102 ? 53.000 -2.358 -71.401 1.00 80.06 102 TYR A CA 1
ATOM 759 C C . TYR A 1 102 ? 53.607 -2.706 -70.032 1.00 80.06 102 TYR A C 1
ATOM 761 O O . TYR A 1 102 ? 52.951 -2.535 -69.003 1.00 80.06 102 TYR A O 1
ATOM 769 N N . PHE A 1 103 ? 54.874 -3.126 -69.992 1.00 79.88 103 PHE A N 1
ATOM 770 C CA . PHE A 1 103 ? 55.565 -3.471 -68.749 1.00 79.88 103 PHE A CA 1
ATOM 771 C C . PHE A 1 103 ? 55.694 -2.268 -67.802 1.00 79.88 103 PHE A C 1
ATOM 773 O O . PHE A 1 103 ? 55.393 -2.376 -66.612 1.00 79.88 103 PHE A O 1
ATOM 780 N N . ASN A 1 104 ? 56.044 -1.095 -68.333 1.00 78.69 104 ASN A N 1
ATOM 781 C CA . ASN A 1 104 ? 56.105 0.143 -67.554 1.00 78.69 104 ASN A CA 1
ATOM 782 C C . ASN A 1 104 ? 54.730 0.551 -67.002 1.00 78.69 104 ASN A C 1
ATOM 784 O O . ASN A 1 104 ? 54.625 0.970 -65.846 1.00 78.69 104 ASN A O 1
ATOM 788 N N . SER A 1 105 ? 53.664 0.378 -67.792 1.00 83.69 105 SER A N 1
ATOM 789 C CA . SER A 1 105 ? 52.288 0.594 -67.328 1.00 83.69 105 SER A CA 1
ATOM 790 C C . SER A 1 105 ? 51.924 -0.350 -66.178 1.00 83.69 105 SER A C 1
ATOM 792 O O . SER A 1 105 ? 51.347 0.087 -65.181 1.00 83.69 105 SER A O 1
ATOM 794 N N . LEU A 1 106 ? 52.295 -1.630 -66.277 1.00 88.19 106 LEU A N 1
ATOM 795 C CA . LEU A 1 106 ? 52.024 -2.627 -65.240 1.00 88.19 106 LEU A CA 1
ATOM 796 C C . LEU A 1 106 ? 52.767 -2.317 -63.931 1.00 88.19 106 LEU A C 1
ATOM 798 O O . LEU A 1 106 ? 52.188 -2.449 -62.849 1.00 88.19 106 LEU A O 1
ATOM 802 N N . ILE A 1 107 ? 54.024 -1.866 -64.009 1.00 86.44 107 ILE A N 1
ATOM 803 C CA . ILE A 1 107 ? 54.788 -1.416 -62.835 1.00 86.44 107 ILE A CA 1
ATOM 804 C C . ILE A 1 107 ? 54.073 -0.242 -62.160 1.00 86.44 107 ILE A C 1
ATOM 806 O O . ILE A 1 107 ? 53.804 -0.295 -60.958 1.00 86.44 107 ILE A O 1
ATOM 810 N N . ALA A 1 108 ? 53.706 0.787 -62.929 1.00 82.94 108 ALA A N 1
ATOM 811 C CA . ALA A 1 108 ? 53.027 1.966 -62.398 1.00 82.94 108 ALA A CA 1
ATOM 812 C C . ALA A 1 108 ? 51.673 1.616 -61.750 1.00 82.94 108 ALA A C 1
ATOM 814 O O . ALA A 1 108 ? 51.324 2.139 -60.685 1.00 82.94 108 ALA A O 1
ATOM 815 N N . GLU A 1 109 ? 50.915 0.698 -62.353 1.00 90.75 109 GLU A N 1
ATOM 816 C CA . GLU A 1 109 ? 49.663 0.205 -61.784 1.00 90.75 109 GLU A CA 1
ATOM 817 C C . GLU A 1 109 ? 49.883 -0.573 -60.481 1.00 90.75 109 GLU A C 1
ATOM 819 O O . GLU A 1 109 ? 49.178 -0.339 -59.495 1.00 90.75 109 GLU A O 1
ATOM 824 N N . THR A 1 110 ? 50.894 -1.441 -60.441 1.00 87.06 110 THR A N 1
ATOM 825 C CA . THR A 1 110 ? 51.234 -2.233 -59.253 1.00 87.06 110 THR A CA 1
ATOM 826 C C . THR A 1 110 ? 51.653 -1.335 -58.090 1.00 87.06 110 THR A C 1
ATOM 828 O O . THR A 1 110 ? 51.187 -1.520 -56.963 1.00 87.06 110 THR A O 1
ATOM 831 N N . GLU A 1 111 ? 52.463 -0.305 -58.347 1.00 89.25 111 GLU A N 1
ATOM 832 C CA . GLU A 1 111 ? 52.832 0.681 -57.328 1.00 89.25 111 GLU A CA 1
ATOM 833 C C . GLU A 1 111 ? 51.614 1.444 -56.798 1.00 89.25 111 GLU A C 1
ATOM 835 O O . GLU A 1 111 ? 51.474 1.642 -55.585 1.00 89.25 111 GLU A O 1
ATOM 840 N N . ARG A 1 112 ? 50.700 1.853 -57.688 1.00 92.19 112 ARG A N 1
ATOM 841 C CA . ARG A 1 112 ? 49.455 2.525 -57.299 1.00 92.19 112 ARG A CA 1
ATOM 842 C C . ARG A 1 112 ? 48.601 1.624 -56.409 1.00 92.19 112 ARG A C 1
ATOM 844 O O . ARG A 1 112 ? 48.137 2.088 -55.365 1.00 92.19 112 ARG A O 1
ATOM 851 N N . LEU A 1 113 ? 48.433 0.354 -56.786 1.00 89.75 113 LEU A N 1
ATOM 852 C CA . LEU A 1 113 ? 47.664 -0.632 -56.025 1.00 89.75 113 LEU A CA 1
ATOM 853 C C . LEU A 1 113 ? 48.291 -0.914 -54.657 1.00 89.75 113 LEU A C 1
ATOM 855 O O . LEU A 1 113 ? 47.581 -0.925 -53.648 1.00 89.75 113 LEU A O 1
ATOM 859 N N . MET A 1 114 ? 49.618 -1.059 -54.591 1.00 90.44 114 MET A N 1
ATOM 860 C CA . MET A 1 114 ? 50.335 -1.242 -53.328 1.00 90.44 114 MET A CA 1
ATOM 861 C C . MET A 1 114 ? 50.119 -0.041 -52.399 1.00 90.44 114 MET A C 1
ATOM 863 O O . MET A 1 114 ? 49.758 -0.220 -51.233 1.00 90.44 114 MET A O 1
ATOM 867 N N . ARG A 1 115 ? 50.263 1.189 -52.911 1.00 88.62 115 ARG A N 1
ATOM 868 C CA . ARG A 1 115 ? 50.019 2.409 -52.125 1.00 88.62 115 ARG A CA 1
ATOM 869 C C . ARG A 1 115 ? 48.563 2.513 -51.674 1.00 88.62 115 ARG A C 1
ATOM 871 O O . ARG A 1 115 ? 48.320 2.894 -50.530 1.00 88.62 115 ARG A O 1
ATOM 878 N N . SER A 1 116 ? 47.587 2.166 -52.519 1.00 86.12 116 SER A N 1
ATOM 879 C CA . SER A 1 116 ? 46.176 2.156 -52.106 1.00 86.12 116 SER A CA 1
ATOM 880 C C . SER A 1 116 ? 45.888 1.092 -51.050 1.00 86.12 116 SER A C 1
ATOM 882 O O . SER A 1 116 ? 45.180 1.381 -50.090 1.00 86.12 116 SER A O 1
ATOM 884 N N . ALA A 1 117 ? 46.486 -0.097 -51.164 1.00 86.25 117 ALA A N 1
ATOM 885 C CA . ALA A 1 117 ? 46.335 -1.165 -50.183 1.00 86.25 117 ALA A CA 1
ATOM 886 C C . ALA A 1 117 ? 46.944 -0.776 -48.828 1.00 86.25 117 ALA A C 1
ATOM 888 O O . ALA A 1 117 ? 46.318 -0.988 -47.792 1.00 86.25 117 ALA A O 1
ATOM 889 N N . GLN A 1 118 ? 48.123 -0.145 -48.822 1.00 88.25 118 GLN A N 1
ATOM 890 C CA . GLN A 1 118 ? 48.739 0.387 -47.602 1.00 88.25 118 GLN A CA 1
ATOM 891 C C . GLN A 1 118 ? 47.874 1.473 -46.951 1.00 88.25 118 GLN A C 1
ATOM 893 O O . GLN A 1 118 ? 47.652 1.431 -45.743 1.00 88.25 118 GLN A O 1
ATOM 898 N N . ARG A 1 119 ? 47.333 2.414 -47.739 1.00 84.69 119 ARG A N 1
ATOM 899 C CA . ARG A 1 119 ? 46.410 3.444 -47.226 1.00 84.69 119 ARG A CA 1
ATOM 900 C C . ARG A 1 119 ? 45.130 2.834 -46.661 1.00 84.69 119 ARG A C 1
ATOM 902 O O . ARG A 1 119 ? 44.689 3.262 -45.603 1.00 84.69 119 ARG A O 1
ATOM 909 N N . ALA A 1 120 ? 44.555 1.841 -47.337 1.00 84.00 120 ALA A N 1
ATOM 910 C CA . ALA A 1 120 ? 43.349 1.159 -46.881 1.00 84.00 120 ALA A CA 1
ATOM 911 C C . ALA A 1 120 ? 43.592 0.380 -45.580 1.00 84.00 120 ALA A C 1
ATOM 913 O O . ALA A 1 120 ? 42.793 0.491 -44.655 1.00 84.00 120 ALA A O 1
ATOM 914 N N . ARG A 1 121 ? 44.715 -0.346 -45.466 1.00 83.62 121 ARG A N 1
ATOM 915 C CA . ARG A 1 121 ? 45.104 -1.030 -44.220 1.00 83.62 121 ARG A CA 1
ATOM 916 C C . ARG A 1 121 ? 45.282 -0.045 -43.074 1.00 83.62 121 ARG A C 1
ATOM 918 O O . ARG A 1 121 ? 44.660 -0.224 -42.036 1.00 83.62 121 ARG A O 1
ATOM 925 N N . LYS A 1 122 ? 46.028 1.038 -43.303 1.00 80.81 122 LYS A N 1
ATOM 926 C CA . LYS A 1 122 ? 46.219 2.085 -42.298 1.00 80.81 122 LYS A CA 1
ATOM 927 C C . LYS A 1 122 ? 44.899 2.742 -41.889 1.00 80.81 122 LYS A C 1
ATOM 929 O O . LYS A 1 122 ? 44.675 2.969 -40.714 1.00 80.81 122 LYS A O 1
ATOM 934 N N . TYR A 1 123 ? 43.990 2.993 -42.832 1.00 79.31 123 TYR A N 1
ATOM 935 C CA . TYR A 1 123 ? 42.653 3.502 -42.516 1.00 79.31 123 TYR A CA 1
ATOM 936 C C . TYR A 1 123 ? 41.843 2.522 -41.653 1.00 79.31 123 TYR A C 1
ATOM 938 O O . TYR A 1 123 ? 41.130 2.949 -40.752 1.00 79.31 123 TYR A O 1
ATOM 946 N N . VAL A 1 124 ? 41.948 1.214 -41.904 1.00 78.06 124 VAL A N 1
ATOM 947 C CA . VAL A 1 124 ? 41.281 0.182 -41.095 1.00 78.06 124 VAL A CA 1
ATOM 948 C C . VAL A 1 124 ? 41.889 0.092 -39.694 1.00 78.06 124 VAL A C 1
ATOM 950 O O . VAL A 1 124 ? 41.122 -0.023 -38.741 1.00 78.06 124 VAL A O 1
ATOM 953 N N . GLU A 1 125 ? 43.214 0.181 -39.568 1.00 75.44 125 GLU A N 1
ATOM 954 C CA . GLU A 1 125 ? 43.945 0.163 -38.290 1.00 75.44 125 GLU A CA 1
ATOM 955 C C . GLU A 1 125 ? 43.705 1.436 -37.459 1.00 75.44 125 GLU A C 1
ATOM 957 O O . GLU A 1 125 ? 43.419 1.343 -36.269 1.00 75.44 125 GLU A O 1
ATOM 962 N N . ASP A 1 126 ? 43.742 2.614 -38.088 1.00 77.50 126 ASP A N 1
ATOM 963 C CA . ASP A 1 126 ? 43.575 3.917 -37.426 1.00 77.50 126 ASP A CA 1
ATOM 964 C C . ASP A 1 126 ? 42.092 4.295 -37.213 1.00 77.50 126 ASP A C 1
ATOM 966 O O . ASP A 1 126 ? 41.775 5.292 -36.552 1.00 77.50 126 ASP A O 1
ATOM 970 N N . SER A 1 127 ? 41.148 3.537 -37.784 1.00 76.88 127 SER A N 1
ATOM 971 C CA . SER A 1 127 ? 39.720 3.799 -37.604 1.00 76.88 127 SER A CA 1
ATOM 972 C C . SER A 1 127 ? 39.293 3.471 -36.178 1.00 76.88 127 SER A C 1
ATOM 974 O O . SER A 1 127 ? 39.260 2.312 -35.762 1.00 76.88 127 SER A O 1
ATOM 976 N N . LYS A 1 128 ? 38.831 4.498 -35.459 1.00 67.88 128 LYS A N 1
ATOM 977 C CA . LYS A 1 128 ? 38.250 4.375 -34.112 1.00 67.88 128 LYS A CA 1
ATOM 978 C C . LYS A 1 128 ? 37.125 3.332 -34.029 1.00 67.88 128 LYS A C 1
ATOM 980 O O . LYS A 1 128 ? 36.905 2.756 -32.978 1.00 67.88 128 LYS A O 1
ATOM 985 N N . TYR A 1 129 ? 36.421 3.050 -35.127 1.00 67.06 129 TYR A N 1
ATOM 986 C CA . TYR A 1 129 ? 35.340 2.055 -35.149 1.00 67.06 129 TYR A CA 1
ATOM 987 C C . TYR A 1 129 ? 35.833 0.596 -35.189 1.00 67.06 129 TYR A C 1
ATOM 989 O O . TYR A 1 129 ? 35.062 -0.320 -34.888 1.00 67.06 129 TYR A O 1
ATOM 997 N N . ASN A 1 130 ? 37.100 0.371 -35.553 1.00 73.81 130 ASN A N 1
ATOM 998 C CA . ASN A 1 130 ? 37.729 -0.951 -35.583 1.00 73.81 130 ASN A CA 1
ATOM 999 C C . ASN A 1 130 ? 38.542 -1.258 -34.325 1.00 73.81 130 ASN A C 1
ATOM 1001 O O . ASN A 1 130 ? 38.892 -2.417 -34.111 1.00 73.81 130 ASN A O 1
ATOM 1005 N N . ASP A 1 131 ? 38.796 -0.257 -33.482 1.00 76.00 131 ASP A N 1
ATOM 1006 C CA . ASP A 1 131 ? 39.444 -0.453 -32.194 1.00 76.00 131 ASP A CA 1
ATOM 1007 C C . ASP A 1 131 ? 38.532 -1.295 -31.262 1.00 76.00 131 ASP A C 1
ATOM 1009 O O . ASP A 1 131 ? 37.388 -0.908 -30.973 1.00 76.00 131 ASP A O 1
ATOM 1013 N N . PRO A 1 132 ? 39.007 -2.464 -30.782 1.00 80.31 132 PRO A N 1
ATOM 1014 C CA . PRO A 1 132 ? 38.271 -3.316 -29.852 1.00 80.31 132 PRO A CA 1
ATOM 1015 C C . PRO A 1 132 ? 37.830 -2.604 -28.569 1.00 80.31 132 PRO A C 1
ATOM 1017 O O . PRO A 1 132 ? 36.811 -2.987 -27.993 1.00 80.31 132 PRO A O 1
ATOM 1020 N N . SER A 1 133 ? 38.543 -1.561 -28.133 1.00 83.25 133 SER A N 1
ATOM 1021 C CA . SER A 1 133 ? 38.213 -0.797 -26.927 1.00 83.25 133 SER A CA 1
ATOM 1022 C C . SER A 1 133 ? 36.817 -0.165 -27.011 1.00 83.25 133 SER A C 1
ATOM 1024 O O . SER A 1 133 ? 36.044 -0.252 -26.057 1.00 83.25 133 SER A O 1
ATOM 1026 N N . PHE A 1 134 ? 36.418 0.355 -28.179 1.00 82.56 134 PHE A N 1
ATOM 1027 C CA . PHE A 1 134 ? 35.076 0.907 -28.386 1.00 82.56 134 PHE A CA 1
ATOM 1028 C C . PHE A 1 134 ? 33.997 -0.171 -28.340 1.00 82.56 134 PHE A C 1
ATOM 1030 O O . PHE A 1 134 ? 32.891 0.093 -27.870 1.00 82.56 134 PHE A O 1
ATOM 1037 N N . ARG A 1 135 ? 34.299 -1.395 -28.795 1.00 81.44 135 ARG A N 1
ATOM 1038 C CA . ARG A 1 135 ? 33.366 -2.528 -28.684 1.00 81.44 135 ARG A CA 1
ATOM 1039 C C . ARG A 1 135 ? 33.180 -2.925 -27.226 1.00 81.44 135 ARG A C 1
ATOM 1041 O O . ARG A 1 135 ? 32.042 -3.073 -26.798 1.00 81.44 135 ARG A O 1
ATOM 1048 N N . LEU A 1 136 ? 34.271 -3.001 -26.464 1.00 85.44 136 LEU A N 1
ATOM 1049 C CA . LEU A 1 136 ? 34.230 -3.289 -25.030 1.00 85.44 136 LEU A CA 1
ATOM 1050 C C . LEU A 1 136 ? 33.437 -2.228 -24.261 1.00 85.44 136 LEU A C 1
ATOM 1052 O O . LEU A 1 136 ? 32.571 -2.585 -23.470 1.00 85.44 136 LEU A O 1
ATOM 1056 N N . VAL A 1 137 ? 33.681 -0.938 -24.520 1.00 87.25 137 VAL A N 1
ATOM 1057 C CA . VAL A 1 137 ? 32.940 0.163 -23.880 1.00 87.25 137 VAL A CA 1
ATOM 1058 C C . VAL A 1 137 ? 31.468 0.159 -24.289 1.00 87.25 137 VAL A C 1
ATOM 1060 O O . VAL A 1 137 ? 30.595 0.350 -23.451 1.00 87.25 137 VAL A O 1
ATOM 1063 N N . ARG A 1 138 ? 31.158 -0.082 -25.567 1.00 87.00 138 ARG A N 1
ATOM 1064 C CA . ARG A 1 138 ? 29.771 -0.176 -26.035 1.00 87.00 138 ARG A CA 1
ATOM 1065 C C . ARG A 1 138 ? 29.041 -1.343 -25.376 1.00 87.00 138 ARG A C 1
ATOM 1067 O O . ARG A 1 138 ? 27.900 -1.181 -24.959 1.00 87.00 138 ARG A O 1
ATOM 1074 N N . ASP A 1 139 ? 29.664 -2.514 -25.321 1.00 88.94 139 ASP A N 1
ATOM 1075 C CA . ASP A 1 139 ? 29.027 -3.718 -24.793 1.00 88.94 139 ASP A CA 1
ATOM 1076 C C . ASP A 1 139 ? 28.889 -3.632 -23.263 1.00 88.94 139 ASP A C 1
ATOM 1078 O O . ASP A 1 139 ? 27.832 -3.970 -22.732 1.00 88.94 139 ASP A O 1
ATOM 1082 N N . SER A 1 140 ? 29.873 -3.062 -22.555 1.00 91.94 140 SER A N 1
ATOM 1083 C CA . SER A 1 140 ? 29.749 -2.776 -21.119 1.00 91.94 140 SER A CA 1
ATOM 1084 C C . SER A 1 140 ? 28.670 -1.728 -20.827 1.00 91.94 140 SER A C 1
ATOM 1086 O O . SER A 1 140 ? 27.850 -1.935 -19.934 1.00 91.94 140 SER A O 1
ATOM 1088 N N . ALA A 1 141 ? 28.590 -0.653 -21.618 1.00 90.25 141 ALA A N 1
ATOM 1089 C CA . ALA A 1 141 ? 27.529 0.346 -21.501 1.00 90.25 141 ALA A CA 1
ATOM 1090 C C . ALA A 1 141 ? 26.142 -0.245 -21.800 1.00 90.25 141 ALA A C 1
ATOM 1092 O O . ALA A 1 141 ? 25.168 0.130 -21.156 1.00 90.25 141 ALA A O 1
ATOM 1093 N N . ARG A 1 142 ? 26.036 -1.200 -22.734 1.00 89.25 142 ARG A N 1
ATOM 1094 C CA . ARG A 1 142 ? 24.784 -1.925 -23.011 1.00 89.25 142 ARG A CA 1
ATOM 1095 C C . ARG A 1 142 ? 24.344 -2.795 -21.840 1.00 89.25 142 ARG A C 1
ATOM 1097 O O . ARG A 1 142 ? 23.158 -2.807 -21.537 1.00 89.25 142 ARG A O 1
ATOM 1104 N N . LEU A 1 143 ? 25.274 -3.486 -21.179 1.00 91.69 143 LEU A N 1
ATOM 1105 C CA . LEU A 1 143 ? 24.963 -4.259 -19.973 1.00 91.69 143 LEU A CA 1
ATOM 1106 C C . LEU A 1 143 ? 24.490 -3.347 -18.837 1.00 91.69 143 LEU A C 1
ATOM 1108 O O . LEU A 1 143 ? 23.480 -3.636 -18.205 1.00 91.69 143 LEU A O 1
ATOM 1112 N N . GLN A 1 144 ? 25.170 -2.216 -18.627 1.00 92.62 144 GLN A N 1
ATOM 1113 C CA . GLN A 1 144 ? 24.738 -1.220 -17.645 1.00 92.62 144 GLN A CA 1
ATOM 1114 C C . GLN A 1 144 ? 23.360 -0.644 -17.990 1.00 92.62 144 GLN A C 1
ATOM 1116 O O . GLN A 1 144 ? 22.518 -0.516 -17.109 1.00 92.62 144 GLN A O 1
ATOM 1121 N N . LEU A 1 145 ? 23.103 -0.324 -19.261 1.00 90.44 145 LEU A N 1
ATOM 1122 C CA . LEU A 1 145 ? 21.800 0.162 -19.710 1.00 90.44 145 LEU A CA 1
ATOM 1123 C C . LEU A 1 145 ? 20.694 -0.870 -19.466 1.00 90.44 145 LEU A C 1
ATOM 1125 O O . LEU A 1 145 ? 19.630 -0.490 -18.994 1.00 90.44 145 LEU A O 1
ATOM 1129 N N . ALA A 1 146 ? 20.945 -2.147 -19.761 1.00 89.94 146 ALA A N 1
ATOM 1130 C CA . ALA A 1 146 ? 19.981 -3.220 -19.534 1.00 89.94 146 ALA A CA 1
ATOM 1131 C C . ALA A 1 146 ? 19.630 -3.367 -18.043 1.00 89.94 146 ALA A C 1
ATOM 1133 O O . ALA A 1 146 ? 18.452 -3.409 -17.704 1.00 89.94 146 ALA A O 1
ATOM 1134 N N . ASP A 1 147 ? 20.632 -3.346 -17.156 1.00 90.81 147 ASP A N 1
ATOM 1135 C CA . ASP A 1 147 ? 20.433 -3.364 -15.698 1.00 90.81 147 ASP A CA 1
ATOM 1136 C C . ASP A 1 147 ? 19.592 -2.168 -15.217 1.00 90.81 147 ASP A C 1
ATOM 1138 O O . ASP A 1 147 ? 18.628 -2.317 -14.464 1.00 90.81 147 ASP A O 1
ATOM 1142 N N . LYS A 1 148 ? 19.899 -0.959 -15.709 1.00 91.88 148 LYS A N 1
ATOM 1143 C CA . LYS A 1 148 ? 19.129 0.245 -15.359 1.00 91.88 148 LYS A CA 1
ATOM 1144 C C . LYS A 1 148 ? 17.715 0.239 -15.920 1.00 91.88 148 LYS A C 1
ATOM 1146 O O . LYS A 1 148 ? 16.819 0.742 -15.247 1.00 91.88 148 LYS A O 1
ATOM 1151 N N . LEU A 1 149 ? 17.509 -0.315 -17.113 1.00 92.44 149 LEU A N 1
ATOM 1152 C CA . LEU A 1 149 ? 16.181 -0.438 -17.705 1.00 92.44 149 LEU A CA 1
ATOM 1153 C C . LEU A 1 149 ? 15.317 -1.401 -16.886 1.00 92.44 149 LEU A C 1
ATOM 1155 O O . LEU A 1 149 ? 14.216 -1.029 -16.500 1.00 92.44 149 LEU A O 1
ATOM 1159 N N . GLN A 1 150 ? 15.856 -2.563 -16.512 1.00 90.12 150 GLN A N 1
ATOM 1160 C CA . GLN A 1 150 ? 15.161 -3.531 -15.662 1.00 90.12 150 GLN A CA 1
ATOM 1161 C C . GLN A 1 150 ? 14.768 -2.927 -14.305 1.00 90.12 150 GLN A C 1
ATOM 1163 O O . GLN A 1 150 ? 13.647 -3.111 -13.830 1.00 90.12 150 GLN A O 1
ATOM 1168 N N . LEU A 1 151 ? 15.668 -2.167 -13.677 1.00 89.94 151 LEU A N 1
ATOM 1169 C CA . LEU A 1 151 ? 15.356 -1.467 -12.431 1.00 89.94 151 LEU A CA 1
ATOM 1170 C C . LEU A 1 151 ? 14.250 -0.413 -12.628 1.00 89.94 151 LEU A C 1
ATOM 1172 O O . LEU A 1 151 ? 13.360 -0.273 -11.790 1.00 89.94 151 LEU A O 1
ATOM 1176 N N . ALA A 1 152 ? 14.284 0.325 -13.739 1.00 91.38 152 ALA A N 1
ATOM 1177 C CA . ALA A 1 152 ? 13.257 1.309 -14.066 1.00 91.38 152 ALA A CA 1
ATOM 1178 C C . ALA A 1 152 ? 11.890 0.654 -14.335 1.00 91.38 152 ALA A C 1
ATOM 1180 O O . ALA A 1 152 ? 10.871 1.194 -13.905 1.00 91.38 152 ALA A O 1
ATOM 1181 N N . GLU A 1 153 ? 11.852 -0.516 -14.976 1.00 90.56 153 GLU A N 1
ATOM 1182 C CA . GLU A 1 153 ? 10.634 -1.318 -15.152 1.00 90.56 153 GLU A CA 1
ATOM 1183 C C . GLU A 1 153 ? 10.049 -1.736 -13.799 1.00 90.56 153 GLU A C 1
ATOM 1185 O O . GLU A 1 153 ? 8.859 -1.539 -13.559 1.00 90.56 153 GLU A O 1
ATOM 1190 N N . GLN A 1 154 ? 10.884 -2.227 -12.875 1.00 88.38 154 GLN A N 1
ATOM 1191 C CA . GLN A 1 154 ? 10.452 -2.594 -11.521 1.00 88.38 154 GLN A CA 1
ATOM 1192 C C . GLN A 1 154 ? 9.852 -1.403 -10.767 1.00 88.38 154 GLN A C 1
ATOM 1194 O O . GLN A 1 154 ? 8.768 -1.515 -10.194 1.00 88.38 154 GLN A O 1
ATOM 1199 N N . TYR A 1 155 ? 10.513 -0.242 -10.794 1.00 89.19 155 TYR A N 1
ATOM 1200 C CA . TYR A 1 155 ? 9.970 0.961 -10.160 1.00 89.19 155 TYR A CA 1
ATOM 1201 C C . TYR A 1 155 ? 8.684 1.446 -10.826 1.00 89.19 155 TYR A C 1
ATOM 1203 O O . TYR A 1 155 ? 7.770 1.883 -10.130 1.00 89.19 155 TYR A O 1
ATOM 1211 N N . SER A 1 156 ? 8.583 1.338 -12.150 1.00 91.44 156 SER A N 1
ATOM 1212 C CA . SER A 1 156 ? 7.376 1.718 -12.891 1.00 91.44 156 SER A CA 1
ATOM 1213 C C . SER A 1 156 ? 6.208 0.800 -12.557 1.00 91.44 156 SER A C 1
ATOM 1215 O O . SER A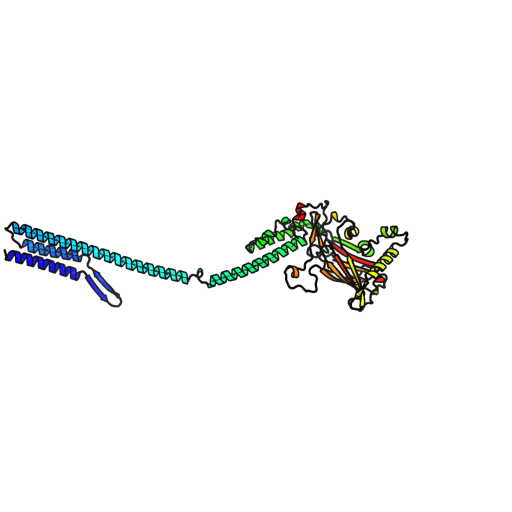 1 156 ? 5.095 1.278 -12.357 1.00 91.44 156 SER A O 1
ATOM 1217 N N . TYR A 1 157 ? 6.466 -0.500 -12.406 1.00 88.88 157 TYR A N 1
ATOM 1218 C CA . TYR A 1 157 ? 5.480 -1.465 -11.933 1.00 88.88 157 TYR A CA 1
ATOM 1219 C C . TYR A 1 157 ? 4.992 -1.116 -10.522 1.00 88.88 157 TYR A C 1
ATOM 1221 O O . TYR A 1 157 ? 3.790 -1.089 -10.267 1.00 88.88 157 TYR A O 1
ATOM 1229 N N . MET A 1 158 ? 5.900 -0.774 -9.605 1.00 86.56 158 MET A N 1
ATOM 1230 C CA . MET A 1 158 ? 5.513 -0.368 -8.249 1.00 86.56 158 MET A CA 1
ATOM 1231 C C . MET A 1 158 ? 4.746 0.951 -8.219 1.00 86.56 158 MET A C 1
ATOM 1233 O O . MET A 1 158 ? 3.795 1.079 -7.451 1.00 86.56 158 MET A O 1
ATOM 1237 N N . ALA A 1 159 ? 5.118 1.912 -9.064 1.00 88.44 159 ALA A N 1
ATOM 1238 C CA . ALA A 1 159 ? 4.378 3.159 -9.223 1.00 88.44 159 ALA A CA 1
ATOM 1239 C C . ALA A 1 159 ? 2.959 2.903 -9.755 1.00 88.44 159 ALA A C 1
ATOM 1241 O O . ALA A 1 159 ? 2.002 3.462 -9.228 1.00 88.44 159 ALA A O 1
ATOM 1242 N N . ALA A 1 160 ? 2.819 2.009 -10.736 1.00 88.31 160 ALA A N 1
ATOM 1243 C CA . ALA A 1 160 ? 1.537 1.588 -11.288 1.00 88.31 160 ALA A CA 1
ATOM 1244 C C . ALA A 1 160 ? 0.647 0.925 -10.227 1.00 88.31 160 ALA A C 1
ATOM 1246 O O . ALA A 1 160 ? -0.480 1.364 -10.008 1.00 88.31 160 ALA A O 1
ATOM 1247 N N . ARG A 1 161 ? 1.183 -0.058 -9.488 1.00 85.19 161 ARG A N 1
ATOM 1248 C CA . ARG A 1 161 ? 0.464 -0.728 -8.392 1.00 85.19 161 ARG A CA 1
ATOM 1249 C C . ARG A 1 161 ? 0.076 0.232 -7.281 1.00 85.19 161 ARG A C 1
ATOM 1251 O O . ARG A 1 161 ? -1.026 0.137 -6.746 1.00 85.19 161 ARG A O 1
ATOM 1258 N N . ARG A 1 162 ? 0.957 1.177 -6.944 1.00 83.25 162 ARG A N 1
ATOM 1259 C CA . ARG A 1 162 ? 0.632 2.242 -5.999 1.00 83.25 162 ARG A CA 1
ATOM 1260 C C . ARG A 1 162 ? -0.521 3.096 -6.517 1.00 83.25 162 ARG A C 1
ATOM 1262 O O . ARG A 1 162 ? -1.424 3.348 -5.738 1.00 83.25 162 ARG A O 1
ATOM 1269 N N . ALA A 1 163 ? -0.503 3.526 -7.777 1.00 82.69 163 ALA A N 1
ATOM 1270 C CA . ALA A 1 163 ? -1.560 4.363 -8.344 1.00 82.69 163 ALA A CA 1
ATOM 1271 C C . ALA A 1 163 ? -2.917 3.639 -8.357 1.00 82.69 163 ALA A C 1
ATOM 1273 O O . ALA A 1 163 ? -3.912 4.203 -7.902 1.00 82.69 163 ALA A O 1
ATOM 1274 N N . GLU A 1 164 ? -2.953 2.370 -8.780 1.00 81.62 164 GLU A N 1
ATOM 1275 C CA . GLU A 1 164 ? -4.172 1.553 -8.708 1.00 81.62 164 GLU A CA 1
ATOM 1276 C C . GLU A 1 164 ? -4.678 1.426 -7.272 1.00 81.62 164 GLU A C 1
ATOM 1278 O O . GLU A 1 164 ? -5.868 1.616 -7.017 1.00 81.62 164 GLU A O 1
ATOM 1283 N N . TYR A 1 165 ? -3.773 1.153 -6.325 1.00 81.25 165 TYR A N 1
ATOM 1284 C CA . TYR A 1 165 ? -4.129 1.075 -4.917 1.00 81.25 165 TYR A CA 1
ATOM 1285 C C . TYR A 1 165 ? -4.586 2.416 -4.367 1.00 81.25 165 TYR A C 1
ATOM 1287 O O . TYR A 1 165 ? -5.527 2.406 -3.601 1.00 81.25 165 TYR A O 1
ATOM 1295 N N . GLU A 1 166 ? -3.948 3.539 -4.692 1.00 80.69 166 GLU A N 1
ATOM 1296 C CA . GLU A 1 166 ? -4.205 4.869 -4.123 1.00 80.69 166 GLU A CA 1
ATOM 1297 C C . GLU A 1 166 ? -5.563 5.414 -4.582 1.00 80.69 166 GLU A C 1
ATOM 1299 O O . GLU A 1 166 ? -6.352 5.874 -3.754 1.00 80.69 166 GLU A O 1
ATOM 1304 N N . TYR A 1 167 ? -5.898 5.238 -5.861 1.00 79.19 167 TYR A N 1
ATOM 1305 C CA . TYR A 1 167 ? -7.140 5.746 -6.449 1.00 79.19 167 TYR A CA 1
ATOM 1306 C C . TYR A 1 167 ? -8.261 4.704 -6.564 1.00 79.19 167 TYR A C 1
ATOM 1308 O O . TYR A 1 167 ? -9.389 5.070 -6.882 1.00 79.19 167 TYR A O 1
ATOM 1316 N N . ALA A 1 168 ? -7.988 3.424 -6.278 1.00 79.62 168 ALA A N 1
ATOM 1317 C CA . ALA A 1 168 ? -8.920 2.306 -6.481 1.00 79.62 168 ALA A CA 1
ATOM 1318 C C . ALA A 1 168 ? -9.497 2.264 -7.913 1.00 79.62 168 ALA A C 1
ATOM 1320 O O . ALA A 1 168 ? -10.685 2.011 -8.120 1.00 79.62 168 ALA A O 1
ATOM 1321 N N . LEU A 1 169 ? -8.645 2.546 -8.903 1.00 78.06 169 LEU A N 1
ATOM 1322 C CA . LEU A 1 169 ? -8.990 2.637 -10.323 1.00 78.06 169 LEU A CA 1
ATOM 1323 C C . LEU A 1 169 ? -7.994 1.824 -11.164 1.00 78.06 169 LEU A C 1
ATOM 1325 O O . LEU A 1 169 ? -6.792 1.907 -10.906 1.00 78.06 169 LEU A O 1
ATOM 1329 N N . PRO A 1 170 ? -8.454 1.059 -12.172 1.00 79.00 170 PRO A N 1
ATOM 1330 C CA . PRO A 1 170 ? -7.579 0.182 -12.952 1.00 79.00 170 PRO A CA 1
ATOM 1331 C C . PRO A 1 170 ? -6.698 0.990 -13.904 1.00 79.00 170 PRO A C 1
ATOM 1333 O O . PRO A 1 170 ? -7.111 2.061 -14.348 1.00 79.00 170 PRO A O 1
ATOM 1336 N N . LEU A 1 171 ? -5.530 0.463 -14.289 1.00 82.81 171 LEU A N 1
ATOM 1337 C CA . LEU A 1 171 ? -4.628 1.125 -15.254 1.00 82.81 171 LEU A CA 1
ATOM 1338 C C . LEU A 1 171 ? -5.308 1.481 -16.582 1.00 82.81 171 LEU A C 1
ATOM 1340 O O . LEU A 1 171 ? -4.958 2.473 -17.230 1.00 82.81 171 LEU A O 1
ATOM 1344 N N . SER A 1 172 ? -6.321 0.707 -16.975 1.00 81.38 172 SER A N 1
ATOM 1345 C CA . SER A 1 172 ? -7.117 0.972 -18.172 1.00 81.38 172 SER A CA 1
ATOM 1346 C C . SER A 1 172 ? -7.844 2.320 -18.123 1.00 81.38 172 SER A C 1
ATOM 1348 O O . SER A 1 172 ? -8.081 2.904 -19.182 1.00 81.38 172 SER A O 1
ATOM 1350 N N . ALA A 1 173 ? -8.120 2.859 -16.928 1.00 78.94 173 ALA A N 1
ATOM 1351 C CA . ALA A 1 173 ? -8.735 4.173 -16.743 1.00 78.94 173 ALA A CA 1
ATOM 1352 C C . ALA A 1 173 ? -7.874 5.320 -17.299 1.00 78.94 173 ALA A C 1
ATOM 1354 O O . ALA A 1 173 ? -8.414 6.347 -17.698 1.00 78.94 173 ALA A O 1
ATOM 1355 N N . VAL A 1 174 ? -6.551 5.135 -17.372 1.00 84.81 174 VAL A N 1
ATOM 1356 C CA . VAL A 1 174 ? -5.599 6.102 -17.949 1.00 84.81 174 VAL A CA 1
ATOM 1357 C C . VAL A 1 174 ? -4.977 5.602 -19.258 1.00 84.81 174 VAL A C 1
ATOM 1359 O O . VAL A 1 174 ? -3.915 6.066 -19.675 1.00 84.81 174 VAL A O 1
ATOM 1362 N N . HIS A 1 175 ? -5.615 4.626 -19.914 1.00 86.06 175 HIS A N 1
ATOM 1363 C CA . HIS A 1 175 ? -5.112 3.990 -21.139 1.00 86.06 175 HIS A CA 1
ATOM 1364 C C . HIS A 1 175 ? -3.675 3.441 -21.005 1.00 86.06 175 HIS A C 1
ATOM 1366 O O . HIS A 1 175 ? -2.883 3.460 -21.960 1.00 86.06 175 HIS A O 1
ATOM 1372 N N . ALA A 1 176 ? -3.337 2.955 -19.809 1.00 88.25 176 ALA A N 1
ATOM 1373 C CA . ALA A 1 176 ? -2.080 2.287 -19.508 1.00 88.25 176 ALA A CA 1
ATOM 1374 C C . ALA A 1 176 ? -2.305 0.784 -19.295 1.00 88.25 176 ALA A C 1
ATOM 1376 O O . ALA A 1 176 ? -3.405 0.332 -18.975 1.00 88.25 176 ALA A O 1
ATOM 1377 N N . SER A 1 177 ? -1.247 -0.001 -19.472 1.00 88.81 177 SER A N 1
ATOM 1378 C CA . SER A 1 177 ? -1.245 -1.434 -19.185 1.00 88.81 177 SER A CA 1
ATOM 1379 C C . SER A 1 177 ? 0.092 -1.844 -18.587 1.00 88.81 177 SER A C 1
ATOM 1381 O O . SER A 1 177 ? 1.128 -1.300 -18.963 1.00 88.81 177 SER A O 1
ATOM 1383 N N . TYR A 1 178 ? 0.094 -2.863 -17.726 1.00 88.56 178 TYR A N 1
ATOM 1384 C CA . TYR A 1 178 ? 1.328 -3.529 -17.298 1.00 88.56 178 TYR A CA 1
ATOM 1385 C C . TYR A 1 178 ? 2.147 -4.047 -18.482 1.00 88.56 178 TYR A C 1
ATOM 1387 O O . TYR A 1 178 ? 3.375 -4.072 -18.431 1.00 88.56 178 TYR A O 1
ATOM 1395 N N . TYR A 1 179 ? 1.477 -4.397 -19.581 1.00 89.19 179 TYR A N 1
ATOM 1396 C CA . TYR A 1 179 ? 2.135 -4.813 -20.810 1.00 89.19 179 TYR A CA 1
ATOM 1397 C C . TYR A 1 179 ? 3.041 -3.726 -21.404 1.00 89.19 179 TYR A C 1
ATOM 1399 O O . TYR A 1 179 ? 4.104 -4.056 -21.924 1.00 89.19 179 TYR A O 1
ATOM 1407 N N . ASP A 1 180 ? 2.676 -2.446 -21.262 1.00 88.56 180 ASP A N 1
ATOM 1408 C CA . ASP A 1 180 ? 3.495 -1.319 -21.731 1.00 88.56 180 ASP A CA 1
ATOM 1409 C C . ASP A 1 180 ? 4.848 -1.272 -20.996 1.00 88.56 180 ASP A C 1
ATOM 1411 O O . ASP A 1 180 ? 5.856 -0.885 -21.585 1.00 88.56 180 ASP A O 1
ATOM 1415 N N . ILE A 1 181 ? 4.886 -1.711 -19.730 1.00 90.06 181 ILE A N 1
ATOM 1416 C CA . ILE A 1 181 ? 6.117 -1.817 -18.934 1.00 90.06 181 ILE A CA 1
ATOM 1417 C C . ILE A 1 181 ? 6.959 -2.991 -19.435 1.00 90.06 181 ILE A C 1
ATOM 1419 O O . ILE A 1 181 ? 8.132 -2.817 -19.744 1.00 90.06 181 ILE A O 1
ATOM 1423 N N . TYR A 1 182 ? 6.362 -4.181 -19.560 1.00 87.38 182 TYR A N 1
ATOM 1424 C CA . TYR A 1 182 ? 7.087 -5.395 -19.963 1.00 87.38 182 TYR A CA 1
ATOM 1425 C C . TYR A 1 182 ? 7.583 -5.365 -21.415 1.00 87.38 182 TYR A C 1
ATOM 1427 O O . TYR A 1 182 ? 8.490 -6.114 -21.777 1.00 87.38 182 TYR A O 1
ATOM 1435 N N . GLN A 1 183 ? 6.979 -4.535 -22.267 1.00 89.75 183 GLN A N 1
ATOM 1436 C CA . GLN A 1 183 ? 7.421 -4.325 -23.643 1.00 89.75 183 GLN A CA 1
ATOM 1437 C C . GLN A 1 183 ? 8.417 -3.178 -23.814 1.00 89.75 183 GLN A C 1
ATOM 1439 O O . GLN A 1 183 ? 8.890 -2.975 -24.940 1.00 89.75 183 GLN A O 1
ATOM 1444 N N . ALA A 1 184 ? 8.732 -2.431 -22.754 1.00 90.19 184 ALA A N 1
ATOM 1445 C CA . ALA A 1 184 ? 9.634 -1.296 -22.843 1.00 90.19 184 ALA A CA 1
ATOM 1446 C C . ALA A 1 184 ? 11.001 -1.741 -23.384 1.00 90.19 184 ALA A C 1
ATOM 1448 O O . ALA A 1 184 ? 11.627 -2.676 -22.893 1.00 90.19 184 ALA A O 1
ATOM 1449 N N . ARG A 1 185 ? 11.479 -1.080 -24.444 1.00 88.50 185 ARG A N 1
ATOM 1450 C CA . ARG A 1 185 ? 12.808 -1.356 -25.028 1.00 88.50 185 ARG A CA 1
ATOM 1451 C C . ARG A 1 185 ? 13.788 -0.230 -24.762 1.00 88.50 185 ARG A C 1
ATOM 1453 O O . ARG A 1 185 ? 14.995 -0.393 -24.944 1.00 88.50 185 ARG A O 1
ATOM 1460 N N . THR A 1 186 ? 13.267 0.929 -24.388 1.00 90.88 186 THR A N 1
ATOM 1461 C CA . THR A 1 186 ? 14.019 2.156 -24.190 1.00 90.88 186 THR A CA 1
ATOM 1462 C C . THR A 1 186 ? 13.519 2.895 -22.955 1.00 90.88 186 THR A C 1
ATOM 1464 O O . THR A 1 186 ? 12.378 2.739 -22.526 1.00 90.88 186 THR A O 1
ATOM 1467 N N . ALA A 1 187 ? 14.359 3.783 -22.419 1.00 91.00 187 ALA A N 1
ATOM 1468 C CA . ALA A 1 187 ? 13.941 4.692 -21.356 1.00 91.00 187 ALA A CA 1
ATOM 1469 C C . ALA A 1 187 ? 12.771 5.602 -21.785 1.00 91.00 187 ALA A C 1
ATOM 1471 O O . ALA A 1 187 ? 11.983 6.015 -20.942 1.00 91.00 187 ALA A O 1
ATOM 1472 N N . GLY A 1 188 ? 12.641 5.895 -23.086 1.00 94.38 188 GLY A N 1
ATOM 1473 C CA . GLY A 1 188 ? 11.528 6.680 -23.623 1.00 94.38 188 GLY A CA 1
ATOM 1474 C C . GLY A 1 188 ? 10.179 5.982 -23.463 1.00 94.38 188 GLY A C 1
ATOM 1475 O O . GLY A 1 188 ? 9.204 6.642 -23.118 1.00 94.38 188 GLY A O 1
ATOM 1476 N N . ASP A 1 189 ? 10.136 4.658 -23.631 1.00 93.50 189 ASP A N 1
ATOM 1477 C CA . ASP A 1 189 ? 8.909 3.869 -23.459 1.00 93.50 189 ASP A CA 1
ATOM 1478 C C . ASP A 1 189 ? 8.441 3.902 -21.997 1.00 93.50 189 ASP A C 1
ATOM 1480 O O . ASP A 1 189 ? 7.266 4.137 -21.717 1.00 93.50 189 ASP A O 1
ATOM 1484 N N . ILE A 1 190 ? 9.385 3.767 -21.056 1.00 93.75 190 ILE A N 1
ATOM 1485 C CA . ILE A 1 190 ? 9.109 3.886 -19.619 1.00 93.75 190 ILE A CA 1
ATOM 1486 C C . ILE A 1 190 ? 8.611 5.292 -19.273 1.00 93.75 190 ILE A C 1
ATOM 1488 O O . ILE A 1 190 ? 7.622 5.436 -18.562 1.00 93.75 190 ILE A O 1
ATOM 1492 N N . LEU A 1 191 ? 9.263 6.341 -19.783 1.00 94.38 191 LEU A N 1
ATOM 1493 C CA . LEU A 1 191 ? 8.825 7.719 -19.546 1.00 94.38 191 LEU A CA 1
ATOM 1494 C C . LEU A 1 191 ? 7.417 7.968 -20.095 1.00 94.38 191 LEU A C 1
ATOM 1496 O O . LEU A 1 191 ? 6.599 8.558 -19.397 1.00 94.38 191 LEU A O 1
ATOM 1500 N N . ALA A 1 192 ? 7.109 7.461 -21.291 1.00 93.25 192 ALA A N 1
ATOM 1501 C CA . ALA A 1 192 ? 5.773 7.556 -21.868 1.00 93.25 192 ALA A CA 1
ATOM 1502 C C . ALA A 1 192 ? 4.726 6.838 -21.001 1.00 93.25 192 ALA A C 1
ATOM 1504 O O . ALA A 1 192 ? 3.637 7.370 -20.792 1.00 93.25 192 ALA A O 1
ATOM 1505 N N . PHE A 1 193 ? 5.055 5.665 -20.452 1.00 93.88 193 PHE A N 1
ATOM 1506 C CA . PHE A 1 193 ? 4.197 4.973 -19.491 1.00 93.88 193 PHE A CA 1
ATOM 1507 C C . PHE A 1 193 ? 3.977 5.797 -18.211 1.00 93.88 193 PHE A C 1
ATOM 1509 O O . PHE A 1 193 ? 2.839 5.979 -17.781 1.00 93.88 193 PHE A O 1
ATOM 1516 N N . LEU A 1 194 ? 5.041 6.353 -17.624 1.00 92.31 194 LEU A N 1
ATOM 1517 C CA . LEU A 1 194 ? 4.941 7.199 -16.431 1.00 92.31 194 LEU A CA 1
ATOM 1518 C C . LEU A 1 194 ? 4.139 8.484 -16.694 1.00 92.31 194 LEU A C 1
ATOM 1520 O O . LEU A 1 194 ? 3.409 8.943 -15.819 1.00 92.31 194 LEU A O 1
ATOM 1524 N N . ASP A 1 195 ? 4.227 9.054 -17.895 1.00 91.62 195 ASP A N 1
ATOM 1525 C CA . ASP A 1 195 ? 3.418 10.209 -18.288 1.00 91.62 195 ASP A CA 1
ATOM 1526 C C . ASP A 1 195 ? 1.930 9.858 -18.430 1.00 91.62 195 ASP A C 1
ATOM 1528 O O . ASP A 1 195 ? 1.082 10.683 -18.085 1.00 91.62 195 ASP A O 1
ATOM 1532 N N . LYS A 1 196 ? 1.586 8.629 -18.849 1.00 91.00 196 LYS A N 1
ATOM 1533 C CA . LYS A 1 196 ? 0.204 8.127 -18.745 1.00 91.00 196 LYS A CA 1
ATOM 1534 C C . LYS A 1 196 ? -0.221 7.990 -17.284 1.00 91.00 196 LYS A C 1
ATOM 1536 O O . LYS A 1 196 ? -1.313 8.425 -16.938 1.00 91.00 196 LYS A O 1
ATOM 1541 N N . LEU A 1 197 ? 0.638 7.449 -16.413 1.00 89.00 197 LEU A N 1
ATOM 1542 C CA . LEU A 1 197 ? 0.318 7.310 -14.987 1.00 89.00 197 LEU A CA 1
ATOM 1543 C C . LEU A 1 197 ? 0.028 8.651 -14.311 1.00 89.00 197 LEU A C 1
ATOM 1545 O O . LEU A 1 197 ? -0.876 8.715 -13.489 1.00 89.00 197 LEU A O 1
ATOM 1549 N N . LYS A 1 198 ? 0.714 9.739 -14.677 1.00 85.56 198 LYS A N 1
ATOM 1550 C CA . LYS A 1 198 ? 0.398 11.080 -14.146 1.00 85.56 198 LYS A CA 1
ATOM 1551 C C . LYS A 1 198 ? -1.042 11.513 -14.430 1.00 85.56 198 LYS A C 1
ATOM 1553 O O . LYS A 1 198 ? -1.594 12.318 -13.692 1.00 85.56 198 LYS A O 1
ATOM 1558 N N . GLN A 1 199 ? -1.680 10.970 -15.468 1.00 83.50 199 GLN A N 1
ATOM 1559 C CA . GLN A 1 199 ? -3.082 11.267 -15.764 1.00 83.50 199 GLN A CA 1
ATOM 1560 C C . GLN A 1 199 ? -4.039 10.695 -14.717 1.00 83.50 199 GLN A C 1
ATOM 1562 O O . GLN A 1 199 ? -5.187 11.137 -14.680 1.00 83.50 199 GLN A O 1
ATOM 1567 N N . TYR A 1 200 ? -3.585 9.790 -13.838 1.00 78.62 200 TYR A N 1
ATOM 1568 C CA . TYR A 1 200 ? -4.374 9.385 -12.680 1.00 78.62 200 TYR A CA 1
ATOM 1569 C C . TYR A 1 200 ? -4.764 10.582 -11.838 1.00 78.62 200 TYR A C 1
ATOM 1571 O O . TYR A 1 200 ? -5.892 10.591 -11.397 1.00 78.62 200 TYR A O 1
ATOM 1579 N N . GLU A 1 201 ? -3.921 11.604 -11.675 1.00 68.12 201 GLU A N 1
ATOM 1580 C CA . GLU A 1 201 ? -4.295 12.815 -10.930 1.00 68.12 201 GLU A CA 1
ATOM 1581 C C . GLU A 1 201 ? -5.451 13.569 -11.602 1.00 68.12 201 GLU A C 1
ATOM 1583 O O . GLU A 1 201 ? -6.300 14.126 -10.922 1.00 68.12 201 GLU A O 1
ATOM 1588 N N . ASN A 1 202 ? -5.542 13.543 -12.936 1.00 67.69 202 ASN A N 1
ATOM 1589 C CA . ASN A 1 202 ? -6.610 14.219 -13.678 1.00 67.69 202 ASN A CA 1
ATOM 1590 C C . ASN A 1 202 ? -7.916 13.415 -13.677 1.00 67.69 202 ASN A C 1
ATOM 1592 O O . ASN A 1 202 ? -8.994 13.987 -13.541 1.00 67.69 202 ASN A O 1
ATOM 1596 N N . VAL A 1 203 ? -7.826 12.087 -13.807 1.00 64.19 203 VAL A N 1
ATOM 1597 C CA . VAL A 1 203 ? -8.977 11.181 -13.648 1.00 64.19 203 VAL A CA 1
ATOM 1598 C C . VAL A 1 203 ? -9.423 11.156 -12.183 1.00 64.19 203 VAL A C 1
ATOM 1600 O O . VAL A 1 203 ? -10.615 11.127 -11.896 1.00 64.19 203 VAL A O 1
ATOM 1603 N N . ALA A 1 204 ? -8.470 11.256 -11.257 1.00 53.91 204 ALA A N 1
ATOM 1604 C CA . ALA A 1 204 ? -8.692 11.402 -9.830 1.00 53.91 204 ALA A CA 1
ATOM 1605 C C . ALA A 1 204 ? -9.148 12.809 -9.435 1.00 53.91 204 ALA A C 1
ATOM 1607 O O . ALA A 1 204 ? -9.750 12.969 -8.388 1.00 53.91 204 ALA A O 1
ATOM 1608 N N . GLY A 1 205 ? -8.956 13.824 -10.275 1.00 50.91 205 GLY A N 1
ATOM 1609 C CA . GLY A 1 205 ? -9.597 15.129 -10.117 1.00 50.91 205 GLY A CA 1
ATOM 1610 C C . GLY A 1 205 ? -11.125 15.029 -10.191 1.00 50.91 205 GLY A C 1
ATOM 1611 O O . GLY A 1 205 ? -11.826 15.823 -9.582 1.00 50.91 205 GLY A O 1
ATOM 1612 N N . ALA A 1 206 ? -11.673 13.985 -10.826 1.00 48.28 206 ALA A N 1
ATOM 1613 C CA . ALA A 1 206 ? -13.095 13.641 -10.707 1.00 48.28 206 ALA A CA 1
ATOM 1614 C C . ALA A 1 206 ? -13.466 13.010 -9.342 1.00 48.28 206 ALA A C 1
ATOM 1616 O O . ALA A 1 206 ? -14.634 12.739 -9.080 1.00 48.28 206 ALA A O 1
ATOM 1617 N N . ILE A 1 207 ? -12.480 12.782 -8.469 1.00 58.38 207 ILE A N 1
ATOM 1618 C CA . ILE A 1 207 ? -12.585 12.312 -7.078 1.00 58.38 207 ILE A CA 1
ATOM 1619 C C . ILE A 1 207 ? -12.511 13.507 -6.108 1.00 58.38 207 ILE A C 1
ATOM 1621 O O . ILE A 1 207 ? -12.213 13.356 -4.922 1.00 58.38 207 ILE A O 1
ATOM 1625 N N . GLU A 1 208 ? -12.840 14.711 -6.584 1.00 58.16 208 GLU A N 1
ATOM 1626 C CA . GLU A 1 208 ? -13.092 15.873 -5.726 1.00 58.16 208 GLU A CA 1
ATOM 1627 C C . GLU A 1 208 ? -14.061 15.517 -4.582 1.00 58.16 208 GLU A C 1
ATOM 1629 O O . GLU A 1 208 ? -13.829 15.910 -3.442 1.00 58.16 208 GLU A O 1
ATOM 1634 N N . ASP A 1 209 ? -15.059 14.659 -4.823 1.00 56.28 209 ASP A N 1
ATOM 1635 C CA . ASP A 1 209 ? -16.003 14.218 -3.790 1.00 56.28 209 ASP A CA 1
ATOM 1636 C C . ASP A 1 209 ? -15.351 13.394 -2.659 1.00 56.28 209 ASP A C 1
ATOM 1638 O O . ASP A 1 209 ? -15.730 13.578 -1.495 1.00 56.28 209 ASP A O 1
ATOM 1642 N N . ALA A 1 210 ? -14.347 12.533 -2.931 1.00 56.53 210 ALA A N 1
ATOM 1643 C CA . ALA A 1 210 ? -13.641 11.824 -1.843 1.00 56.53 210 ALA A CA 1
ATOM 1644 C C . ALA A 1 210 ? -12.709 12.749 -1.069 1.00 56.53 210 ALA A C 1
ATOM 1646 O O . ALA A 1 210 ? -12.562 12.651 0.158 1.00 56.53 210 ALA A O 1
ATOM 1647 N N . GLU A 1 211 ? -12.072 13.673 -1.783 1.00 58.09 211 GLU A N 1
ATOM 1648 C CA . GLU A 1 211 ? -11.238 14.704 -1.184 1.00 58.09 211 GLU A CA 1
ATOM 1649 C C . GLU A 1 211 ? -12.053 15.787 -0.459 1.00 58.09 211 GLU A C 1
ATOM 1651 O O . GLU A 1 211 ? -11.516 16.475 0.409 1.00 58.09 211 GLU A O 1
ATOM 1656 N N . GLN A 1 212 ? -13.370 15.852 -0.644 1.00 62.53 212 GLN A N 1
ATOM 1657 C CA . GLN A 1 212 ? -14.230 16.804 0.064 1.00 62.53 212 GLN A CA 1
ATOM 1658 C C . GLN A 1 212 ? -15.038 16.162 1.200 1.00 62.53 212 GLN A C 1
ATOM 1660 O O . GLN A 1 212 ? -15.170 16.765 2.266 1.00 62.53 212 GLN A O 1
ATOM 1665 N N . THR A 1 213 ? -15.488 14.912 1.060 1.00 76.12 213 THR A N 1
ATOM 1666 C CA . THR A 1 213 ? -16.341 14.272 2.075 1.00 76.12 213 THR A CA 1
ATOM 1667 C C . THR A 1 213 ? -15.502 13.632 3.180 1.00 76.12 213 THR A C 1
ATOM 1669 O O . THR A 1 213 ? -15.023 12.501 3.074 1.00 76.12 213 THR A O 1
ATOM 1672 N N . LYS A 1 214 ? -15.293 14.389 4.259 1.00 82.31 214 LYS A N 1
ATOM 1673 C CA . LYS A 1 214 ? -14.757 13.878 5.524 1.00 82.31 214 LYS A CA 1
ATOM 1674 C C . LYS A 1 214 ? -15.894 13.285 6.356 1.00 82.31 214 LYS A C 1
ATOM 1676 O O . LYS A 1 214 ? -16.944 13.908 6.499 1.00 82.31 214 LYS A O 1
ATOM 1681 N N . GLU A 1 215 ? -15.651 12.131 6.960 1.00 83.75 215 GLU A N 1
ATOM 1682 C CA . GLU A 1 215 ? -16.563 11.528 7.925 1.00 83.75 215 GLU A CA 1
ATOM 1683 C C . GLU A 1 215 ? -15.778 11.007 9.129 1.00 83.75 215 GLU A C 1
ATOM 1685 O O . GLU A 1 215 ? -14.803 10.265 8.985 1.00 83.75 215 GLU A O 1
ATOM 1690 N N . ASP A 1 216 ? -16.212 11.417 10.317 1.00 87.94 216 ASP A N 1
ATOM 1691 C CA . ASP A 1 216 ? -15.695 10.913 11.581 1.00 87.94 216 ASP A CA 1
ATOM 1692 C C . ASP A 1 216 ? -16.776 10.028 12.210 1.00 87.94 216 ASP A C 1
ATOM 1694 O O . ASP A 1 216 ? -17.924 10.455 12.352 1.00 87.94 216 ASP A O 1
ATOM 1698 N N . TYR A 1 217 ? -16.424 8.803 12.588 1.00 89.38 217 TYR A N 1
ATOM 1699 C CA . TYR A 1 217 ? -17.345 7.890 13.266 1.00 89.38 217 TYR A CA 1
ATOM 1700 C C . TYR A 1 217 ? -16.616 7.037 14.303 1.00 89.38 217 TYR A C 1
ATOM 1702 O O . TYR A 1 217 ? -15.389 6.890 14.295 1.00 89.38 217 TYR A O 1
ATOM 1710 N N . THR A 1 218 ? -17.399 6.459 15.209 1.00 91.88 218 THR A N 1
ATOM 1711 C CA . THR A 1 218 ? -16.884 5.712 16.354 1.00 91.88 218 THR A CA 1
ATOM 1712 C C . THR A 1 218 ? -17.353 4.267 16.304 1.00 91.88 218 THR A C 1
ATOM 1714 O O . THR A 1 218 ? -18.549 3.988 16.273 1.00 91.88 218 THR A O 1
ATOM 1717 N N . ILE A 1 219 ? -16.409 3.330 16.367 1.00 93.31 219 ILE A N 1
ATOM 1718 C CA . ILE A 1 219 ? -16.692 1.910 16.564 1.00 93.31 219 ILE A CA 1
ATOM 1719 C C . ILE A 1 219 ? -16.497 1.585 18.045 1.00 93.31 219 ILE A C 1
ATOM 1721 O O . ILE A 1 219 ? -15.378 1.478 18.534 1.00 93.31 219 ILE A O 1
ATOM 1725 N N . SER A 1 220 ? -17.602 1.414 18.759 1.00 94.69 220 SER A N 1
ATOM 1726 C CA . SER A 1 220 ? -17.629 0.849 20.118 1.00 94.69 220 SER A CA 1
ATOM 1727 C C . SER A 1 220 ? -17.504 -0.682 20.094 1.00 94.69 220 SER A C 1
ATOM 1729 O O . SER A 1 220 ? -18.215 -1.354 19.338 1.00 94.69 220 SER A O 1
ATOM 1731 N N . VAL A 1 221 ? -16.645 -1.244 20.951 1.00 95.44 221 VAL A N 1
ATOM 1732 C CA . VAL A 1 221 ? -16.510 -2.697 21.128 1.00 95.44 221 VAL A CA 1
ATOM 1733 C C . VAL A 1 221 ? -17.792 -3.289 21.697 1.00 95.44 221 VAL A C 1
ATOM 1735 O O . VAL A 1 221 ? -18.311 -4.260 21.146 1.00 95.44 221 VAL A O 1
ATOM 1738 N N . ALA A 1 222 ? -18.341 -2.704 22.762 1.00 93.94 222 ALA A N 1
ATOM 1739 C CA . ALA A 1 222 ? -19.547 -3.229 23.389 1.00 93.94 222 ALA A CA 1
ATOM 1740 C C . ALA A 1 222 ? -20.749 -3.198 22.430 1.00 93.94 222 ALA A C 1
ATOM 1742 O O . ALA A 1 222 ? -21.473 -4.186 22.307 1.00 93.94 222 ALA A O 1
ATOM 1743 N N . TYR A 1 223 ? -20.955 -2.083 21.728 1.00 92.62 223 TYR A N 1
ATOM 1744 C CA . TYR A 1 223 ? -22.118 -1.894 20.865 1.00 92.62 223 TYR A CA 1
ATOM 1745 C C . TYR A 1 223 ? -21.949 -2.567 19.495 1.00 92.62 223 TYR A C 1
ATOM 1747 O O . TYR A 1 223 ? -22.781 -3.384 19.100 1.00 92.62 223 TYR A O 1
ATOM 1755 N N . HIS A 1 224 ? -20.863 -2.275 18.773 1.00 91.94 224 HIS A N 1
ATOM 1756 C CA . HIS A 1 224 ? -20.706 -2.713 17.384 1.00 91.94 224 HIS A CA 1
ATOM 1757 C C . HIS A 1 224 ? -20.045 -4.088 17.274 1.00 91.94 224 HIS A C 1
ATOM 1759 O O . HIS A 1 224 ? -20.516 -4.924 16.506 1.00 91.94 224 HIS A O 1
ATOM 1765 N N . ILE A 1 225 ? -18.993 -4.375 18.043 1.00 92.19 225 ILE A N 1
ATOM 1766 C CA . ILE A 1 225 ? -18.273 -5.655 17.908 1.00 92.19 225 ILE A CA 1
ATOM 1767 C C . ILE A 1 225 ? -19.039 -6.785 18.598 1.00 92.19 225 ILE A C 1
ATOM 1769 O O . ILE A 1 225 ? -19.307 -7.814 17.985 1.00 92.19 225 ILE A O 1
ATOM 1773 N N . LEU A 1 226 ? -19.442 -6.578 19.853 1.00 92.44 226 LEU A N 1
ATOM 1774 C CA . LEU A 1 226 ? -20.168 -7.580 20.640 1.00 92.44 226 LEU A CA 1
ATOM 1775 C C . LEU A 1 226 ? -21.678 -7.590 20.369 1.00 92.44 226 LEU A C 1
ATOM 1777 O O . LEU A 1 226 ? -22.370 -8.494 20.835 1.00 92.44 226 LEU A O 1
ATOM 1781 N N . GLY A 1 227 ? -22.199 -6.592 19.648 1.00 90.31 227 GLY A N 1
ATOM 1782 C CA . GLY A 1 227 ? -23.622 -6.510 19.318 1.00 90.31 227 GLY A CA 1
ATOM 1783 C C . GLY A 1 227 ? -24.523 -6.289 20.536 1.00 90.31 227 GLY A C 1
ATOM 1784 O O . GLY A 1 227 ? -25.688 -6.677 20.506 1.00 90.31 227 GLY A O 1
ATOM 1785 N N . LEU A 1 228 ? -24.015 -5.688 21.621 1.00 91.31 228 LEU A N 1
ATOM 1786 C CA . LEU A 1 228 ? -24.792 -5.409 22.837 1.00 91.31 228 LEU A CA 1
ATOM 1787 C C . LEU A 1 228 ? -25.679 -4.163 22.651 1.00 91.31 228 LEU A C 1
ATOM 1789 O O . LEU A 1 228 ? -25.600 -3.199 23.425 1.00 91.31 228 LEU A O 1
ATOM 1793 N N . THR A 1 229 ? -26.498 -4.170 21.597 1.00 89.62 229 THR A N 1
ATOM 1794 C CA . THR A 1 229 ? -27.428 -3.083 21.268 1.00 89.62 229 THR A CA 1
ATOM 1795 C C . THR A 1 229 ? -28.572 -3.037 22.278 1.00 89.62 229 THR A C 1
ATOM 1797 O O . THR A 1 229 ? -28.799 -3.993 23.031 1.00 89.62 229 THR A O 1
ATOM 1800 N N . ASP A 1 230 ? -29.283 -1.911 22.335 1.00 88.75 230 ASP A N 1
ATOM 1801 C CA . ASP A 1 230 ? -30.390 -1.762 23.279 1.00 88.75 230 ASP A CA 1
ATOM 1802 C C . ASP A 1 230 ? -31.513 -2.765 22.979 1.00 88.75 230 ASP A C 1
ATOM 1804 O O . ASP A 1 230 ? -32.045 -3.385 23.899 1.00 88.75 230 ASP A O 1
ATOM 1808 N N . GLU A 1 231 ? -31.803 -3.007 21.700 1.00 87.00 231 GLU A N 1
ATOM 1809 C CA . GLU A 1 231 ? -32.823 -3.952 21.235 1.00 87.00 231 GLU A CA 1
ATOM 1810 C C . GLU A 1 231 ? -32.468 -5.388 21.630 1.00 87.00 231 GLU A C 1
ATOM 1812 O O . GLU A 1 231 ? -33.304 -6.125 22.162 1.00 87.00 231 GLU A O 1
ATOM 1817 N N . TYR A 1 232 ? -31.207 -5.786 21.424 1.00 87.75 232 TYR A N 1
ATOM 1818 C CA . TYR A 1 232 ? -30.747 -7.121 21.791 1.00 87.75 232 TYR A CA 1
ATOM 1819 C C . TYR A 1 232 ? -30.863 -7.343 23.302 1.00 87.75 232 TYR A C 1
ATOM 1821 O O . TYR A 1 232 ? -31.436 -8.340 23.752 1.00 87.75 232 TYR A O 1
ATOM 1829 N N . LEU A 1 233 ? -30.388 -6.392 24.104 1.00 87.50 233 LEU A N 1
ATOM 1830 C CA . LEU A 1 233 ? -30.407 -6.507 25.560 1.00 87.50 233 LEU A CA 1
ATOM 1831 C C . LEU A 1 233 ? -31.829 -6.489 26.139 1.00 87.50 233 LEU A C 1
ATOM 1833 O O . LEU A 1 233 ? -32.091 -7.244 27.073 1.00 87.50 233 LEU A O 1
ATOM 1837 N N . GLN A 1 234 ? -32.747 -5.710 25.559 1.00 85.75 234 GLN A N 1
ATOM 1838 C CA . GLN A 1 234 ? -34.166 -5.715 25.933 1.00 85.75 234 GLN A CA 1
ATOM 1839 C C . GLN A 1 234 ? -34.864 -7.031 25.556 1.00 85.75 234 GLN A C 1
ATOM 1841 O O . GLN A 1 234 ? -35.701 -7.524 26.310 1.00 85.75 234 GLN A O 1
ATOM 1846 N N . SER A 1 235 ? -34.499 -7.643 24.423 1.00 82.12 235 SER A N 1
ATOM 1847 C CA . SER A 1 235 ? -35.076 -8.927 23.990 1.00 82.12 235 SER A CA 1
ATOM 1848 C C . SER A 1 235 ? -34.591 -10.127 24.815 1.00 82.12 235 SER A C 1
ATOM 1850 O O . SER A 1 235 ? -35.325 -11.099 24.992 1.00 82.12 235 SER A O 1
ATOM 1852 N N . THR A 1 236 ? -33.372 -10.057 25.364 1.00 77.25 236 THR A N 1
ATOM 1853 C CA . THR A 1 236 ? -32.762 -11.157 26.135 1.00 77.25 236 THR A CA 1
ATOM 1854 C C . THR A 1 236 ? -33.191 -11.152 27.613 1.00 77.25 236 THR A C 1
ATOM 1856 O O . THR A 1 236 ? -32.885 -12.082 28.359 1.00 77.25 236 THR A O 1
ATOM 1859 N N . GLY A 1 237 ? -33.905 -10.115 28.057 1.00 65.12 237 GLY A N 1
ATOM 1860 C CA . GLY A 1 237 ? -34.485 -10.014 29.392 1.00 65.12 237 GLY A CA 1
ATOM 1861 C C . GLY A 1 237 ? -35.081 -8.629 29.633 1.00 65.12 237 GLY A C 1
ATOM 1862 O O . GLY A 1 237 ? -34.521 -7.632 29.191 1.00 65.12 237 GLY A O 1
ATOM 1863 N N . ASN A 1 238 ? -36.194 -8.558 30.373 1.00 63.03 238 ASN A N 1
ATOM 1864 C CA . ASN A 1 238 ? -36.830 -7.305 30.814 1.00 63.03 238 ASN A CA 1
ATOM 1865 C C . ASN A 1 238 ? -35.947 -6.568 31.843 1.00 63.03 238 ASN A C 1
ATOM 1867 O O . ASN A 1 238 ? -36.290 -6.458 33.019 1.00 63.03 238 ASN A O 1
ATOM 1871 N N . ASN A 1 239 ? -34.772 -6.106 31.422 1.00 70.06 239 ASN A N 1
ATOM 1872 C CA . ASN A 1 239 ? -33.822 -5.405 32.268 1.00 70.06 239 ASN A CA 1
ATOM 1873 C C . ASN A 1 239 ? -34.071 -3.891 32.146 1.00 70.06 239 ASN A C 1
ATOM 1875 O O . ASN A 1 239 ? -33.794 -3.314 31.095 1.00 70.06 239 ASN A O 1
ATOM 1879 N N . PRO A 1 240 ? -34.561 -3.211 33.200 1.00 71.62 240 PRO A N 1
ATOM 1880 C CA . PRO A 1 240 ? -34.887 -1.784 33.138 1.00 71.62 240 PRO A CA 1
ATOM 1881 C C . PRO A 1 240 ? -33.646 -0.883 33.005 1.00 71.62 240 PRO A C 1
ATOM 1883 O O . PRO A 1 240 ? -33.782 0.306 32.734 1.00 71.62 240 PRO A O 1
ATOM 1886 N N . ASN A 1 241 ? -32.436 -1.429 33.187 1.00 87.44 241 ASN A N 1
ATOM 1887 C CA . ASN A 1 241 ? -31.176 -0.704 33.039 1.00 87.44 241 ASN A CA 1
ATOM 1888 C C . ASN A 1 241 ? -30.253 -1.387 32.018 1.00 87.44 241 ASN A C 1
ATOM 1890 O O . ASN A 1 241 ? -29.287 -2.070 32.363 1.00 87.44 241 ASN A O 1
ATOM 1894 N N . VAL A 1 242 ? -30.567 -1.176 30.741 1.00 88.69 242 VAL A N 1
ATOM 1895 C CA . VAL A 1 242 ? -29.839 -1.721 29.586 1.00 88.69 242 VAL A CA 1
ATOM 1896 C C . VAL A 1 242 ? -28.345 -1.378 29.624 1.00 88.69 242 VAL A C 1
ATOM 1898 O O . VAL A 1 242 ? -27.500 -2.222 29.328 1.00 88.69 242 VAL A O 1
ATOM 1901 N N . ARG A 1 243 ? -27.995 -0.166 30.074 1.00 88.56 243 ARG A N 1
ATOM 1902 C CA . ARG A 1 243 ? -26.599 0.275 30.197 1.00 88.56 243 ARG A CA 1
ATOM 1903 C C . ARG A 1 243 ? -25.813 -0.567 31.200 1.00 88.56 243 ARG A C 1
ATOM 1905 O O . ARG A 1 243 ? -24.695 -0.974 30.896 1.00 88.56 243 ARG A O 1
ATOM 1912 N N . ALA A 1 244 ? -26.376 -0.830 32.378 1.00 89.69 244 ALA A N 1
ATOM 1913 C CA . ALA A 1 244 ? -25.708 -1.644 33.392 1.00 89.69 244 ALA A CA 1
ATOM 1914 C C . ALA A 1 244 ? -25.483 -3.084 32.905 1.00 89.69 244 ALA A C 1
ATOM 1916 O O . ALA A 1 244 ? -24.410 -3.646 33.119 1.00 89.69 244 ALA A O 1
ATOM 1917 N N . GLU A 1 245 ? -26.459 -3.657 32.195 1.00 91.19 245 GLU A N 1
ATOM 1918 C CA . GLU A 1 245 ? -26.330 -4.996 31.611 1.00 91.19 245 GLU A CA 1
ATOM 1919 C C . GLU A 1 245 ? -25.269 -5.037 30.497 1.00 91.19 245 GLU A C 1
ATOM 1921 O O . GLU A 1 245 ? -24.462 -5.967 30.464 1.00 91.19 245 GLU A O 1
ATOM 1926 N N . ARG A 1 246 ? -25.196 -4.011 29.632 1.00 92.62 246 ARG A N 1
ATOM 1927 C CA . ARG A 1 246 ? -24.121 -3.879 28.631 1.00 92.62 246 ARG A CA 1
ATOM 1928 C C . ARG A 1 246 ? -22.749 -3.882 29.292 1.00 92.62 246 ARG A C 1
ATOM 1930 O O . ARG A 1 246 ? -21.894 -4.672 28.904 1.00 92.62 246 ARG A O 1
ATOM 1937 N N . VAL A 1 247 ? -22.554 -3.022 30.294 1.00 93.50 247 VAL A N 1
ATOM 1938 C CA . VAL A 1 247 ? -21.281 -2.910 31.022 1.00 93.50 247 VAL A CA 1
ATOM 1939 C C . VAL A 1 247 ? -20.920 -4.240 31.671 1.00 93.50 247 VAL A C 1
ATOM 1941 O O . VAL A 1 247 ? -19.787 -4.694 31.549 1.00 93.50 247 VAL A O 1
ATOM 1944 N N . LYS A 1 248 ? -21.882 -4.913 32.308 1.00 93.25 248 LYS A N 1
ATOM 1945 C CA . LYS A 1 248 ? -21.664 -6.231 32.909 1.00 93.25 248 LYS A CA 1
ATOM 1946 C C . LYS A 1 248 ? -21.167 -7.252 31.878 1.00 93.25 248 LYS A C 1
ATOM 1948 O O . LYS A 1 248 ? -20.121 -7.862 32.090 1.00 93.25 248 LYS A O 1
ATOM 1953 N N . ARG A 1 249 ? -21.867 -7.408 30.749 1.00 93.62 249 ARG A N 1
ATOM 1954 C CA . ARG A 1 249 ? -21.484 -8.364 29.692 1.00 93.62 249 ARG A CA 1
ATOM 1955 C C . ARG A 1 249 ? -20.156 -8.007 29.030 1.00 93.62 249 ARG A C 1
ATOM 1957 O O . ARG A 1 249 ? -19.361 -8.896 28.736 1.00 93.62 249 ARG A O 1
ATOM 1964 N N . PHE A 1 250 ? -19.892 -6.718 28.835 1.00 96.06 250 PHE A N 1
ATOM 1965 C CA . PHE A 1 250 ? -18.607 -6.245 28.332 1.00 96.06 250 PHE A CA 1
ATOM 1966 C C . PHE A 1 250 ? -17.462 -6.593 29.292 1.00 96.06 250 PHE A C 1
ATOM 1968 O O . PHE A 1 250 ? -16.434 -7.098 28.853 1.00 96.06 250 PHE A O 1
ATOM 1975 N N . ARG A 1 251 ? -17.643 -6.416 30.605 1.00 95.19 251 ARG A N 1
ATOM 1976 C CA . ARG A 1 251 ? -16.635 -6.787 31.613 1.00 95.19 251 ARG A CA 1
ATOM 1977 C C . ARG A 1 251 ? -16.381 -8.286 31.669 1.00 95.19 251 ARG A C 1
ATOM 1979 O O . ARG A 1 251 ? -15.230 -8.705 31.753 1.00 95.19 251 ARG A O 1
ATOM 1986 N N . GLU A 1 252 ? -17.431 -9.099 31.575 1.00 95.12 252 GLU A N 1
ATOM 1987 C CA . GLU A 1 252 ? -17.296 -10.556 31.462 1.00 95.12 252 GLU A CA 1
ATOM 1988 C C . GLU A 1 252 ? -16.490 -10.950 30.215 1.00 95.12 252 GLU A C 1
ATOM 1990 O O . GLU A 1 252 ? -15.656 -11.855 30.269 1.00 95.12 252 GLU A O 1
ATOM 1995 N N . TRP A 1 253 ? -16.708 -10.257 29.095 1.00 96.44 253 TRP A N 1
ATOM 1996 C CA . TRP A 1 253 ? -15.917 -10.438 27.882 1.00 96.44 253 TRP A CA 1
ATOM 1997 C C . TRP A 1 253 ? -14.462 -9.981 28.066 1.00 96.44 253 TRP A C 1
ATOM 1999 O O . TRP A 1 253 ? -13.550 -10.744 27.743 1.00 96.44 253 TRP A O 1
ATOM 2009 N N . ALA A 1 254 ? -14.230 -8.799 28.641 1.00 96.19 254 ALA A N 1
ATOM 2010 C CA . ALA A 1 254 ? -12.896 -8.250 28.873 1.00 96.19 254 ALA A CA 1
ATOM 2011 C C . ALA A 1 254 ? -12.072 -9.153 29.803 1.00 96.19 254 ALA A C 1
ATOM 2013 O O . ALA A 1 254 ? -10.901 -9.413 29.536 1.00 96.19 254 ALA A O 1
ATOM 2014 N N . ALA A 1 255 ? -12.693 -9.713 30.846 1.00 94.75 255 ALA A N 1
ATOM 2015 C CA . ALA A 1 255 ? -12.049 -10.665 31.747 1.00 94.75 255 ALA A CA 1
ATOM 2016 C C . ALA A 1 255 ? -11.595 -11.945 31.023 1.00 94.75 255 ALA A C 1
ATOM 2018 O O . ALA A 1 255 ? -10.507 -12.441 31.299 1.00 94.75 255 ALA A O 1
ATOM 2019 N N . LYS A 1 256 ? -12.385 -12.455 30.066 1.00 95.81 256 LYS A N 1
ATOM 2020 C CA . LYS A 1 256 ? -12.023 -13.638 29.257 1.00 95.81 256 LYS A CA 1
ATOM 2021 C C . LYS A 1 256 ? -10.878 -13.379 28.276 1.00 95.81 256 LYS A C 1
ATOM 2023 O O . LYS A 1 256 ? -10.163 -14.312 27.933 1.00 95.81 256 LYS A O 1
ATOM 2028 N N . HIS A 1 257 ? -10.725 -12.137 27.825 1.00 95.81 257 HIS A N 1
ATOM 2029 C CA . HIS A 1 257 ? -9.726 -11.728 26.831 1.00 95.81 257 HIS A CA 1
ATOM 2030 C C . HIS A 1 257 ? -8.492 -11.062 27.458 1.00 95.81 257 HIS A C 1
ATOM 2032 O O . HIS A 1 257 ? -7.566 -10.658 26.754 1.00 95.81 257 HIS A O 1
ATOM 2038 N N . THR A 1 258 ? -8.466 -10.943 28.787 1.00 96.25 258 THR A N 1
ATOM 2039 C CA . THR A 1 258 ? -7.307 -10.447 29.524 1.00 96.25 258 THR A CA 1
ATOM 2040 C C . THR A 1 258 ? -6.356 -11.600 29.815 1.00 96.25 258 THR A C 1
ATOM 2042 O O . THR A 1 258 ? -6.708 -12.558 30.500 1.00 96.25 258 THR A O 1
ATOM 2045 N N . VAL A 1 259 ? -5.131 -11.484 29.320 1.00 94.75 259 VAL A N 1
ATOM 2046 C CA . VAL A 1 259 ? -4.024 -12.418 29.554 1.00 94.75 259 VAL A CA 1
ATOM 2047 C C . VAL A 1 259 ? -2.905 -11.715 30.320 1.00 94.75 259 VAL A C 1
ATOM 2049 O O . VAL A 1 259 ? -2.852 -10.488 30.353 1.00 94.75 259 VAL A O 1
ATOM 2052 N N . GLN A 1 260 ? -2.007 -12.462 30.960 1.00 91.12 260 GLN A N 1
ATOM 2053 C CA . GLN A 1 260 ? -0.797 -11.874 31.543 1.00 91.12 260 GLN A CA 1
ATOM 2054 C C . GLN A 1 260 ? 0.303 -11.776 30.479 1.00 91.12 260 GLN A C 1
ATOM 2056 O O . GLN A 1 260 ? 0.533 -12.733 29.742 1.00 91.12 260 GLN A O 1
ATOM 2061 N N . ASP A 1 261 ? 0.958 -10.617 30.395 1.00 86.62 261 ASP A N 1
ATOM 2062 C CA . ASP A 1 261 ? 2.154 -10.410 29.569 1.00 86.62 261 ASP A CA 1
ATOM 2063 C C . ASP A 1 261 ? 3.378 -11.107 30.181 1.00 86.62 261 ASP A C 1
ATOM 2065 O O . ASP A 1 261 ? 3.356 -11.518 31.342 1.00 86.62 261 ASP A O 1
ATOM 2069 N N . GLU A 1 262 ? 4.491 -11.145 29.446 1.00 80.06 262 GLU A N 1
ATOM 2070 C CA . GLU A 1 262 ? 5.778 -11.676 29.931 1.00 80.06 262 GLU A CA 1
ATOM 2071 C C . GLU A 1 262 ? 6.264 -10.982 31.221 1.00 80.06 262 GLU A C 1
ATOM 2073 O O . GLU A 1 262 ? 6.942 -11.587 32.048 1.00 80.06 262 GLU A O 1
ATOM 2078 N N . GLY A 1 263 ? 5.857 -9.726 31.437 1.00 78.50 263 GLY A N 1
ATOM 2079 C CA . GLY A 1 263 ? 6.110 -8.961 32.664 1.00 78.50 263 GLY A CA 1
ATOM 2080 C C . GLY A 1 263 ? 5.091 -9.169 33.794 1.00 78.50 263 GLY A C 1
ATOM 2081 O O . GLY A 1 263 ? 5.091 -8.394 34.749 1.00 78.50 263 GLY A O 1
ATOM 2082 N N . GLY A 1 264 ? 4.172 -10.135 33.679 1.00 84.00 264 GLY A N 1
ATOM 2083 C CA . GLY A 1 264 ? 3.132 -10.440 34.673 1.00 84.00 264 GLY A CA 1
ATOM 2084 C C . GLY A 1 264 ? 1.985 -9.422 34.756 1.00 84.00 264 GLY A C 1
ATOM 2085 O O . GLY A 1 264 ? 1.056 -9.599 35.545 1.00 84.00 264 GLY A O 1
ATOM 2086 N N . LYS A 1 265 ? 2.019 -8.357 33.946 1.00 89.19 265 LYS A N 1
ATOM 2087 C CA . LYS A 1 265 ? 0.959 -7.340 33.894 1.00 89.19 265 LYS A CA 1
ATOM 2088 C C . LYS A 1 265 ? -0.202 -7.787 32.999 1.00 89.19 265 LYS A C 1
ATOM 2090 O O . LYS A 1 265 ? 0.047 -8.415 31.971 1.00 89.19 265 LYS A O 1
ATOM 2095 N N . PRO A 1 266 ? -1.460 -7.458 33.346 1.00 93.31 266 PRO A N 1
ATOM 2096 C CA . PRO A 1 266 ? -2.607 -7.819 32.523 1.00 93.31 266 PRO A CA 1
ATOM 2097 C C . PRO A 1 266 ? -2.633 -7.035 31.205 1.00 93.31 266 PRO A C 1
ATOM 2099 O O . PRO A 1 266 ? -2.365 -5.832 31.162 1.00 93.31 266 PRO A O 1
ATOM 2102 N N . VAL A 1 267 ? -2.992 -7.731 30.134 1.00 95.50 267 VAL A N 1
ATOM 2103 C CA . VAL A 1 267 ? -3.089 -7.221 28.770 1.00 95.50 267 VAL A CA 1
ATOM 2104 C C . VAL A 1 267 ? -4.366 -7.760 28.143 1.00 95.50 267 VAL A C 1
ATOM 2106 O O . VAL A 1 267 ? -4.595 -8.967 28.124 1.00 95.50 267 VAL A O 1
ATOM 2109 N N . LEU A 1 268 ? -5.202 -6.867 27.624 1.00 96.75 268 LEU A N 1
ATOM 2110 C CA . LEU A 1 268 ? -6.426 -7.232 26.919 1.00 96.75 268 LEU A CA 1
ATOM 2111 C C . LEU A 1 268 ? -6.103 -7.428 25.438 1.00 96.75 268 LEU A C 1
ATOM 2113 O O . LEU A 1 268 ? -5.620 -6.494 24.795 1.00 96.75 268 LEU A O 1
ATOM 2117 N N . ARG A 1 269 ? -6.367 -8.629 24.912 1.00 96.56 269 ARG A N 1
ATOM 2118 C CA . ARG A 1 269 ? -6.127 -8.991 23.508 1.00 96.56 269 ARG A CA 1
ATOM 2119 C C . ARG A 1 269 ? -7.404 -9.453 22.830 1.00 96.56 269 ARG A C 1
ATOM 2121 O O . ARG A 1 269 ? -8.068 -10.363 23.316 1.00 96.56 269 ARG A O 1
ATOM 2128 N N . PHE A 1 270 ? -7.722 -8.862 21.690 1.00 96.00 270 PHE A N 1
ATOM 2129 C CA . PHE A 1 270 ? -8.852 -9.287 20.870 1.00 96.00 270 PHE A CA 1
ATOM 2130 C C . PHE A 1 270 ? -8.630 -8.921 19.407 1.00 96.00 270 PHE A C 1
ATOM 2132 O O . PHE A 1 270 ? -7.792 -8.074 19.094 1.00 96.00 270 PHE A O 1
ATOM 2139 N N . SER A 1 271 ? -9.406 -9.545 18.524 1.00 94.94 271 SER A N 1
ATOM 2140 C CA . SER A 1 271 ? -9.426 -9.205 17.110 1.00 94.94 271 SER A CA 1
ATOM 2141 C C . SER A 1 271 ? -10.844 -8.995 16.595 1.00 94.94 271 SER A C 1
ATOM 2143 O O . SER A 1 271 ? -11.817 -9.481 17.178 1.00 94.94 271 SER A O 1
ATOM 2145 N N . PHE A 1 272 ? -10.971 -8.213 15.527 1.00 93.06 272 PHE A N 1
ATOM 2146 C CA . PHE A 1 272 ? -12.242 -7.988 14.842 1.00 93.06 272 PHE A CA 1
ATOM 2147 C C . PHE A 1 272 ? -12.034 -7.703 13.353 1.00 93.06 272 PHE A C 1
ATOM 2149 O O . PHE A 1 272 ? -10.945 -7.333 12.933 1.00 93.06 272 PHE A O 1
ATOM 2156 N N . SER A 1 273 ? -13.090 -7.843 12.551 1.00 90.69 273 SER A N 1
ATOM 2157 C CA . SER A 1 273 ? -13.067 -7.543 11.114 1.00 90.69 273 SER A CA 1
ATOM 2158 C C . SER A 1 273 ? -13.954 -6.345 10.798 1.00 90.69 273 SER A C 1
ATOM 2160 O O . SER A 1 273 ? -15.140 -6.341 11.136 1.00 90.69 273 SER A O 1
ATOM 2162 N N . SER A 1 274 ? -13.419 -5.339 10.107 1.00 88.06 274 SER A N 1
ATOM 2163 C CA . SER A 1 274 ? -14.226 -4.265 9.524 1.00 88.06 274 SER A CA 1
ATOM 2164 C C . SER A 1 274 ? -14.702 -4.705 8.137 1.00 88.06 274 SER A C 1
ATOM 2166 O O . SER A 1 274 ? -14.142 -4.321 7.116 1.00 88.06 274 SER A O 1
ATOM 2168 N N . SER A 1 275 ? -15.723 -5.564 8.105 1.00 76.94 275 SER A N 1
ATOM 2169 C CA . SER A 1 275 ? -16.322 -6.056 6.857 1.00 76.94 275 SER A CA 1
ATOM 2170 C C . SER A 1 275 ? -17.446 -5.149 6.342 1.00 76.94 275 SER A C 1
ATOM 2172 O O . SER A 1 275 ? -18.145 -4.492 7.120 1.00 76.94 275 SER A O 1
ATOM 2174 N N . ILE A 1 276 ? -17.607 -5.167 5.016 1.00 70.81 276 ILE A N 1
ATOM 2175 C CA . ILE A 1 276 ? -18.647 -4.491 4.230 1.00 70.81 276 ILE A CA 1
ATOM 2176 C C . ILE A 1 276 ? -19.934 -5.315 4.087 1.00 70.81 276 ILE A C 1
ATOM 2178 O O . ILE A 1 276 ? -20.931 -4.791 3.609 1.00 70.81 276 ILE A O 1
ATOM 2182 N N . ALA A 1 277 ? -19.915 -6.599 4.461 1.00 68.06 277 ALA A N 1
ATOM 2183 C CA . ALA A 1 277 ? -21.086 -7.468 4.342 1.00 68.06 277 ALA A CA 1
ATOM 2184 C C . ALA A 1 277 ? -22.291 -6.901 5.113 1.00 68.06 277 ALA A C 1
ATOM 2186 O O . ALA A 1 277 ? -22.105 -6.236 6.135 1.00 68.06 277 ALA A O 1
ATOM 2187 N N . ASP A 1 278 ? -23.511 -7.202 4.660 1.00 60.00 278 ASP A N 1
ATOM 2188 C CA . ASP A 1 278 ? -24.746 -6.803 5.343 1.00 60.00 278 ASP A CA 1
ATOM 2189 C C . ASP A 1 278 ? -24.717 -7.205 6.827 1.00 60.00 278 ASP A C 1
ATOM 2191 O O . ASP A 1 278 ? -24.480 -8.363 7.179 1.00 60.00 278 ASP A O 1
ATOM 2195 N N . GLY A 1 279 ? -24.919 -6.228 7.719 1.00 64.31 279 GLY A N 1
ATOM 2196 C CA . GLY A 1 279 ? -24.809 -6.409 9.173 1.00 64.31 279 GLY A CA 1
ATOM 2197 C C . GLY A 1 279 ? -23.377 -6.335 9.732 1.00 64.31 279 GLY A C 1
ATOM 2198 O O . GLY A 1 279 ? -23.171 -6.418 10.950 1.00 64.31 279 GLY A O 1
ATOM 2199 N N . GLY A 1 280 ? -22.379 -6.124 8.871 1.00 77.19 280 GLY A N 1
ATOM 2200 C CA . GLY A 1 280 ? -20.985 -5.868 9.227 1.00 77.19 280 GLY A CA 1
ATOM 2201 C C . GLY A 1 280 ? -20.822 -4.633 10.117 1.00 77.19 280 GLY A C 1
ATOM 2202 O O . GLY A 1 280 ? -21.699 -3.771 10.196 1.00 77.19 280 GLY A O 1
ATOM 2203 N N . ILE A 1 281 ? -19.690 -4.538 10.819 1.00 85.62 281 ILE A N 1
ATOM 2204 C CA . ILE A 1 281 ? -19.446 -3.492 11.831 1.00 85.62 281 ILE A CA 1
ATOM 2205 C C . ILE A 1 281 ? -19.611 -2.083 11.247 1.00 85.62 281 ILE A C 1
ATOM 2207 O O . ILE A 1 281 ? -20.237 -1.237 11.881 1.00 85.62 281 ILE A O 1
ATOM 2211 N N . LEU A 1 282 ? -19.103 -1.837 10.034 1.00 81.94 282 LEU A N 1
ATOM 2212 C CA . LEU A 1 282 ? -19.193 -0.514 9.412 1.00 81.94 282 LEU A CA 1
ATOM 2213 C C . LEU A 1 282 ? -20.611 -0.163 8.965 1.00 81.94 282 LEU A C 1
ATOM 2215 O O . LEU A 1 282 ? -21.008 0.982 9.131 1.00 81.94 282 LEU A O 1
ATOM 2219 N N . SER A 1 283 ? -21.391 -1.135 8.480 1.00 76.69 283 SER A N 1
ATOM 2220 C CA . SER A 1 283 ? -22.802 -0.907 8.121 1.00 76.69 283 SER A CA 1
ATOM 2221 C C . SER A 1 283 ? -23.657 -0.476 9.320 1.00 76.69 283 SER A C 1
ATOM 2223 O O . SER A 1 283 ? -24.670 0.186 9.147 1.00 76.69 283 SER A O 1
ATOM 2225 N N . ARG A 1 284 ? -23.237 -0.838 10.542 1.00 79.25 284 ARG A N 1
ATOM 2226 C CA . ARG A 1 284 ? -23.894 -0.442 11.796 1.00 79.25 284 ARG A CA 1
ATOM 2227 C C . ARG A 1 284 ? -23.345 0.858 12.382 1.00 79.25 284 ARG A C 1
ATOM 2229 O O . ARG A 1 284 ? -24.081 1.557 13.065 1.00 79.25 284 ARG A O 1
ATOM 2236 N N . ALA A 1 285 ? -22.064 1.149 12.159 1.00 83.06 285 ALA A N 1
ATOM 2237 C CA . ALA A 1 285 ? -21.420 2.369 12.647 1.00 83.06 285 ALA A CA 1
ATOM 2238 C C . ALA A 1 285 ? -21.724 3.594 11.768 1.00 83.06 285 ALA A C 1
ATOM 2240 O O . ALA A 1 285 ? -21.671 4.726 12.246 1.00 83.06 285 ALA A O 1
ATOM 2241 N N . LEU A 1 286 ? -22.032 3.376 10.488 1.00 79.00 286 LEU A N 1
ATOM 2242 C CA . LEU A 1 286 ? -22.366 4.419 9.525 1.00 79.00 286 LEU A CA 1
ATOM 2243 C C . LEU A 1 286 ? -23.882 4.496 9.344 1.00 79.00 286 LEU A C 1
ATOM 2245 O O . LEU A 1 286 ? -24.546 3.488 9.130 1.00 79.00 286 LEU A O 1
ATOM 2249 N N . ASN A 1 287 ? -24.433 5.709 9.385 1.00 66.38 287 ASN A N 1
ATOM 2250 C CA . ASN A 1 287 ? -25.879 5.935 9.245 1.00 66.38 287 ASN A CA 1
ATOM 2251 C C . ASN A 1 287 ? -26.385 5.838 7.791 1.00 66.38 287 ASN A C 1
ATOM 2253 O O . ASN A 1 287 ? -27.586 5.947 7.553 1.00 66.38 287 ASN A O 1
ATOM 2257 N N . GLN A 1 288 ? -25.487 5.690 6.816 1.00 66.44 288 GLN A N 1
ATOM 2258 C CA . GLN A 1 288 ? -25.802 5.591 5.389 1.00 66.44 288 GLN A CA 1
ATOM 2259 C C . GLN A 1 288 ? -25.485 4.187 4.879 1.00 66.44 288 GLN A C 1
ATOM 2261 O O . GLN A 1 288 ? -24.560 3.548 5.385 1.00 66.44 288 GLN A O 1
ATOM 2266 N N . SER A 1 289 ? -26.230 3.717 3.867 1.00 68.44 289 SER A N 1
ATOM 2267 C CA . SER A 1 289 ? -25.894 2.444 3.229 1.00 68.44 289 SER A CA 1
ATOM 2268 C C . SER A 1 289 ? -24.476 2.527 2.672 1.00 68.44 289 SER A C 1
ATOM 2270 O O . SER A 1 289 ? -24.143 3.433 1.905 1.00 68.44 289 SER A O 1
ATOM 2272 N N . TYR A 1 290 ? -23.642 1.560 3.047 1.00 73.69 290 TYR A N 1
ATOM 2273 C CA . TYR A 1 290 ? -22.283 1.460 2.526 1.00 73.69 290 TYR A CA 1
ATOM 2274 C C . TYR A 1 290 ? -22.272 1.208 1.006 1.00 73.69 290 TYR A C 1
ATOM 2276 O O . TYR A 1 290 ? -21.246 1.380 0.353 1.00 73.69 290 TYR A O 1
ATOM 2284 N N . ASP A 1 291 ? -23.415 0.853 0.414 1.00 71.81 291 ASP A N 1
ATOM 2285 C CA . ASP A 1 291 ? -23.541 0.567 -1.015 1.00 71.81 291 ASP A CA 1
ATOM 2286 C C . ASP A 1 291 ? -23.270 1.760 -1.930 1.00 71.81 291 ASP A C 1
ATOM 2288 O O . ASP A 1 291 ? -22.933 1.570 -3.100 1.00 71.81 291 ASP A O 1
ATOM 2292 N N . GLU A 1 292 ? -23.377 2.976 -1.401 1.00 76.19 292 GLU A N 1
ATOM 2293 C CA . GLU A 1 292 ? -23.134 4.222 -2.132 1.00 76.19 292 GLU A CA 1
ATOM 2294 C C . GLU A 1 292 ? -21.716 4.766 -1.898 1.00 76.19 292 GLU A C 1
ATOM 2296 O O . GLU A 1 292 ? -21.326 5.761 -2.510 1.00 76.19 292 GLU A O 1
ATOM 2301 N N . ILE A 1 293 ? -20.935 4.117 -1.027 1.00 81.25 293 ILE A N 1
ATOM 2302 C CA . ILE A 1 293 ? -19.614 4.572 -0.596 1.00 81.25 293 ILE A CA 1
ATOM 2303 C C . ILE A 1 293 ? -18.520 3.827 -1.356 1.00 81.25 293 ILE A C 1
ATOM 2305 O O . ILE A 1 293 ? -18.466 2.597 -1.360 1.00 81.25 293 ILE A O 1
ATOM 2309 N N . TRP A 1 294 ? -17.568 4.570 -1.913 1.00 83.62 294 TRP A N 1
ATOM 2310 C CA . TRP A 1 294 ? -16.356 4.015 -2.506 1.00 83.62 294 TRP A CA 1
ATOM 2311 C C . TRP A 1 294 ? -15.111 4.805 -2.080 1.00 83.62 294 TRP A C 1
ATOM 2313 O O . TRP A 1 294 ? -15.211 5.884 -1.495 1.00 83.62 294 TRP A O 1
ATOM 2323 N N . LEU A 1 295 ? -13.922 4.225 -2.285 1.00 84.50 295 LEU A N 1
ATOM 2324 C CA . LEU A 1 295 ? -12.638 4.813 -1.866 1.00 84.50 295 LEU A CA 1
ATOM 2325 C C . LEU A 1 295 ? -12.598 5.248 -0.384 1.00 84.50 295 LEU A C 1
ATOM 2327 O O . LEU A 1 295 ? -12.091 6.312 -0.035 1.00 84.50 295 LEU A O 1
ATOM 2331 N N . HIS A 1 296 ? -13.150 4.426 0.510 1.00 87.12 296 HIS A N 1
ATOM 2332 C CA . HIS A 1 296 ? -13.223 4.744 1.934 1.00 87.12 296 HIS A CA 1
ATOM 2333 C C . HIS A 1 296 ? -11.884 4.469 2.642 1.00 87.12 296 HIS A C 1
ATOM 2335 O O . HIS A 1 296 ? -11.503 3.317 2.879 1.00 87.12 296 HIS A O 1
ATOM 2341 N N . ARG A 1 297 ? -11.173 5.542 3.002 1.00 89.00 297 ARG A N 1
ATOM 2342 C CA . ARG A 1 297 ? -9.834 5.501 3.603 1.00 89.00 297 ARG A CA 1
ATOM 2343 C C . ARG A 1 297 ? -9.741 6.254 4.916 1.00 89.00 297 ARG A C 1
ATOM 2345 O O . ARG A 1 297 ? -10.466 7.212 5.161 1.00 89.00 297 ARG A O 1
ATOM 2352 N N . ILE A 1 298 ? -8.762 5.861 5.720 1.00 90.19 298 ILE A N 1
ATOM 2353 C CA . ILE A 1 298 ? -8.344 6.568 6.920 1.00 90.19 298 ILE A CA 1
ATOM 2354 C C . ILE A 1 298 ? -7.519 7.782 6.497 1.00 90.19 298 ILE A C 1
ATOM 2356 O O . ILE A 1 298 ? -6.490 7.686 5.834 1.00 90.19 298 ILE A O 1
ATOM 2360 N N . ALA A 1 299 ? -7.984 8.935 6.934 1.00 84.75 299 ALA A N 1
ATOM 2361 C CA . ALA A 1 299 ? -7.371 10.238 6.811 1.00 84.75 299 ALA A CA 1
ATOM 2362 C C . ALA A 1 299 ? -7.129 10.894 5.448 1.00 84.75 299 ALA A C 1
ATOM 2364 O O . ALA A 1 299 ? -6.697 12.049 5.440 1.00 84.75 299 ALA A O 1
ATOM 2365 N N . GLY A 1 300 ? -7.456 10.256 4.331 1.00 77.75 300 GLY A N 1
ATOM 2366 C CA . GLY A 1 300 ? -7.290 10.858 3.009 1.00 77.75 300 GLY A CA 1
ATOM 2367 C C . GLY A 1 300 ? -6.888 9.855 1.942 1.00 77.75 300 GLY A C 1
ATOM 2368 O O . GLY A 1 300 ? -6.559 8.707 2.238 1.00 77.75 300 GLY A O 1
ATOM 2369 N N . VAL A 1 301 ? -6.881 10.323 0.698 1.00 7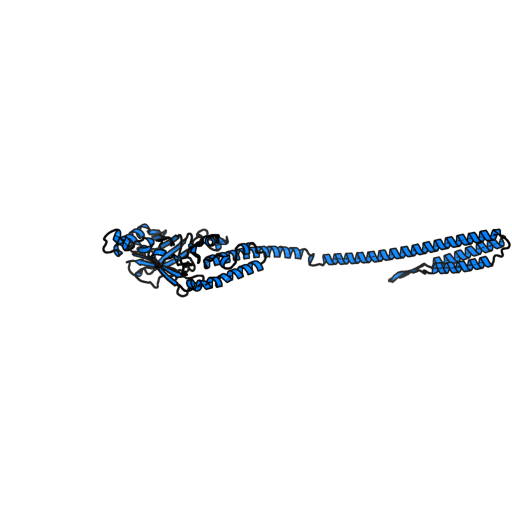2.69 301 VAL A N 1
ATOM 2370 C CA . VAL A 1 301 ? -6.122 9.729 -0.406 1.00 72.69 301 VAL A CA 1
ATOM 2371 C C . VAL A 1 301 ? -4.819 10.527 -0.501 1.00 72.69 301 VAL A C 1
ATOM 2373 O O . VAL A 1 301 ? -4.851 11.753 -0.452 1.00 72.69 301 VAL A O 1
ATOM 2376 N N . GLY A 1 302 ? -3.669 9.857 -0.557 1.00 68.06 302 GLY A N 1
ATOM 2377 C CA . GLY A 1 302 ? -2.371 10.536 -0.558 1.00 68.06 302 GLY A CA 1
ATOM 2378 C C . GLY A 1 302 ? -2.028 11.197 0.784 1.00 68.06 302 GLY A C 1
ATOM 2379 O O . GLY A 1 302 ? -1.720 10.510 1.761 1.00 68.06 302 GLY A O 1
ATOM 2380 N N . VAL A 1 303 ? -2.018 12.533 0.826 1.00 67.19 303 VAL A N 1
ATOM 2381 C CA . VAL A 1 303 ? -1.629 13.312 2.016 1.00 67.19 303 VAL A CA 1
ATOM 2382 C C . VAL A 1 303 ? -2.820 13.441 2.978 1.00 67.19 303 VAL A C 1
ATOM 2384 O O . VAL A 1 303 ? -3.937 13.703 2.529 1.00 67.19 303 VAL A O 1
ATOM 2387 N N . PRO A 1 304 ? -2.622 13.297 4.304 1.00 67.50 304 PRO A N 1
ATOM 2388 C CA . PRO A 1 304 ? -3.694 13.489 5.274 1.00 67.50 304 PRO A CA 1
ATOM 2389 C C . PRO A 1 304 ? -4.318 14.878 5.152 1.00 67.50 304 PRO A C 1
ATOM 2391 O O . PRO A 1 304 ? -3.601 15.878 5.067 1.00 67.50 304 PRO A O 1
ATOM 2394 N N . LYS A 1 305 ? -5.649 14.963 5.193 1.00 72.00 305 LYS A N 1
ATOM 2395 C CA . LYS A 1 305 ? -6.322 16.271 5.195 1.00 72.00 305 LYS A CA 1
ATOM 2396 C C . LYS A 1 305 ? -5.990 17.043 6.484 1.00 72.00 305 LYS A C 1
ATOM 2398 O O . LYS A 1 305 ? -5.908 16.408 7.535 1.00 72.00 305 LYS A O 1
ATOM 2403 N N . PRO A 1 306 ? -5.887 18.388 6.453 1.00 69.62 306 PRO A N 1
ATOM 2404 C CA . PRO A 1 306 ? -5.525 19.196 7.626 1.00 69.62 306 PRO A CA 1
ATOM 2405 C C . PRO A 1 306 ? -6.399 18.950 8.866 1.00 69.62 306 PRO A C 1
ATOM 2407 O O . PRO A 1 306 ? -5.897 18.955 9.987 1.00 69.62 306 PRO A O 1
ATOM 2410 N N . ASP A 1 307 ? -7.689 18.669 8.658 1.00 73.56 307 ASP A N 1
ATOM 2411 C CA . ASP A 1 307 ? -8.656 18.402 9.732 1.00 73.56 307 ASP A CA 1
ATOM 2412 C C . ASP A 1 307 ? -8.888 16.911 9.984 1.00 73.56 307 ASP A C 1
ATOM 2414 O O . ASP A 1 307 ? -9.702 16.532 10.833 1.00 73.56 307 ASP A O 1
ATOM 2418 N N . SER A 1 308 ? -8.217 16.049 9.224 1.00 74.38 308 SER A N 1
ATOM 2419 C CA . SER A 1 308 ? -8.291 14.619 9.432 1.00 74.38 308 SER A CA 1
ATOM 2420 C C . SER A 1 308 ? -7.367 14.198 10.561 1.00 74.38 308 SER A C 1
ATOM 2422 O O . SER A 1 308 ? -6.203 14.582 10.643 1.00 74.38 308 SER A O 1
ATOM 2424 N N . THR A 1 309 ? -7.911 13.380 11.449 1.00 77.50 309 THR A N 1
ATOM 2425 C CA . THR A 1 309 ? -7.278 13.069 12.728 1.00 77.50 309 THR A CA 1
ATOM 2426 C C . THR A 1 309 ? -6.774 11.634 12.820 1.00 77.50 309 THR A C 1
ATOM 2428 O O . THR A 1 309 ? -6.262 11.231 13.860 1.00 77.50 309 THR A O 1
ATOM 2431 N N . GLY A 1 310 ? -6.876 10.873 11.727 1.00 87.12 310 GLY A N 1
ATOM 2432 C CA . GLY A 1 310 ? -6.459 9.479 11.695 1.00 87.12 310 GLY A CA 1
ATOM 2433 C C . GLY A 1 310 ? -7.328 8.564 12.526 1.00 87.12 310 GLY A C 1
ATOM 2434 O O . GLY A 1 310 ? -8.549 8.681 12.552 1.00 87.12 310 GLY A O 1
ATOM 2435 N N . LEU A 1 311 ? -6.653 7.640 13.197 1.00 91.56 311 LEU A N 1
ATOM 2436 C CA . LEU A 1 311 ? -7.251 6.707 14.129 1.00 91.56 311 LEU A CA 1
ATOM 2437 C C . LEU A 1 311 ? -6.733 6.998 15.533 1.00 91.56 311 LEU A C 1
ATOM 2439 O O . LEU A 1 311 ? -5.534 7.201 15.739 1.00 91.56 311 LEU A O 1
ATOM 2443 N N . TRP A 1 312 ? -7.634 6.991 16.504 1.00 92.06 312 TRP A N 1
ATOM 2444 C CA . TRP A 1 312 ? -7.285 7.007 17.919 1.00 92.06 312 TRP A CA 1
ATOM 2445 C C . TRP A 1 312 ? -8.291 6.184 18.723 1.00 92.06 312 TRP A C 1
ATOM 2447 O O . TRP A 1 312 ? -9.360 5.822 18.231 1.00 92.06 312 TRP A O 1
ATOM 2457 N N . ILE A 1 313 ? -7.919 5.837 19.954 1.00 93.38 313 ILE A N 1
ATOM 2458 C CA . ILE A 1 313 ? -8.705 4.944 20.810 1.00 93.38 313 ILE A CA 1
ATOM 2459 C C . ILE A 1 313 ? -9.004 5.634 22.136 1.00 93.38 313 ILE A C 1
ATOM 2461 O O . ILE A 1 313 ? -8.125 6.251 22.749 1.00 93.38 313 ILE A O 1
ATOM 2465 N N . GLN A 1 314 ? -10.245 5.477 22.584 1.00 93.12 314 GLN A N 1
ATOM 2466 C CA . GLN A 1 314 ? -10.722 5.885 23.892 1.00 93.12 314 GLN A CA 1
ATOM 2467 C C . GLN A 1 314 ? -11.098 4.659 24.719 1.00 93.12 314 GLN A C 1
ATOM 2469 O O . GLN A 1 314 ? -11.849 3.790 24.284 1.00 93.12 314 GLN A O 1
ATOM 2474 N N . LEU A 1 315 ? -10.569 4.593 25.934 1.00 93.69 315 LEU A N 1
ATOM 2475 C CA . LEU A 1 315 ? -10.826 3.535 26.897 1.00 93.69 315 LEU A CA 1
ATOM 2476 C C . LEU A 1 315 ? -11.790 4.089 27.946 1.00 93.69 315 LEU A C 1
ATOM 2478 O O . LEU A 1 315 ? -11.391 4.852 28.833 1.00 93.69 315 LEU A O 1
ATOM 2482 N N . GLN A 1 316 ? -13.066 3.724 27.821 1.00 92.69 316 GLN A N 1
ATOM 2483 C CA . GLN A 1 316 ? -14.107 4.142 28.753 1.00 92.69 316 GLN A CA 1
ATOM 2484 C C . GLN A 1 316 ? -13.988 3.306 30.029 1.00 92.69 316 GLN A C 1
ATOM 2486 O O . GLN A 1 316 ? -13.917 2.077 29.987 1.00 92.69 316 GLN A O 1
ATOM 2491 N N . THR A 1 317 ? -13.937 3.965 31.184 1.00 91.75 317 THR A N 1
ATOM 2492 C CA . THR A 1 317 ? -13.694 3.307 32.474 1.00 91.75 317 THR A CA 1
ATOM 2493 C C . THR A 1 317 ? -14.389 4.041 33.611 1.00 91.75 317 THR A C 1
ATOM 2495 O O . THR A 1 317 ? -14.551 5.258 33.570 1.00 91.75 317 THR A O 1
ATOM 2498 N N . GLU A 1 318 ? -14.788 3.293 34.640 1.00 89.31 318 GLU A N 1
ATOM 2499 C CA . GLU A 1 318 ? -15.324 3.841 35.900 1.00 89.31 318 GLU A CA 1
ATOM 2500 C C . GLU A 1 318 ? -14.224 4.163 36.925 1.00 89.31 318 GLU A C 1
ATOM 2502 O O . GLU A 1 318 ? -14.501 4.689 38.002 1.00 89.31 318 GLU A O 1
ATOM 2507 N N . GLN A 1 319 ? -12.968 3.841 36.611 1.00 88.19 319 GLN A N 1
ATOM 2508 C CA . GLN A 1 319 ? -11.829 4.162 37.468 1.00 88.19 319 GLN A CA 1
ATOM 2509 C C . GLN A 1 319 ? -11.564 5.670 37.519 1.00 88.19 319 GLN A C 1
ATOM 2511 O O . GLN A 1 319 ? -11.902 6.421 36.604 1.00 88.19 319 GLN A O 1
ATOM 2516 N N . ALA A 1 320 ? -10.912 6.114 38.596 1.00 75.50 320 ALA A N 1
ATOM 2517 C CA . ALA A 1 320 ? -10.584 7.519 38.807 1.00 75.50 320 ALA A CA 1
ATOM 2518 C C . ALA A 1 320 ? -9.803 8.124 37.621 1.00 75.50 320 ALA A C 1
ATOM 2520 O O . ALA A 1 320 ? -8.935 7.481 37.032 1.00 75.50 320 ALA A O 1
ATOM 2521 N N . ALA A 1 321 ? -10.041 9.409 37.335 1.00 65.12 321 ALA A N 1
ATOM 2522 C CA . ALA A 1 321 ? -9.489 10.144 36.186 1.00 65.12 321 ALA A CA 1
ATOM 2523 C C . ALA A 1 321 ? -7.943 10.247 36.126 1.00 65.12 321 ALA A C 1
ATOM 2525 O O . ALA A 1 321 ? -7.390 10.804 35.179 1.00 65.12 321 ALA A O 1
ATOM 2526 N N . ALA A 1 322 ? -7.219 9.711 37.115 1.00 75.94 322 ALA A N 1
ATOM 2527 C CA . ALA A 1 322 ? -5.759 9.724 37.173 1.00 75.94 322 ALA A CA 1
ATOM 2528 C C . ALA A 1 322 ? -5.078 8.759 36.177 1.00 75.94 322 ALA A C 1
ATOM 2530 O O . ALA A 1 322 ? -3.856 8.802 36.046 1.00 75.94 322 ALA A O 1
ATOM 2531 N N . LEU A 1 323 ? -5.830 7.909 35.462 1.00 82.75 323 LEU A N 1
ATOM 2532 C CA . LEU A 1 323 ? -5.256 6.942 34.517 1.00 82.75 323 LEU A CA 1
ATOM 2533 C C . LEU A 1 323 ? -4.666 7.607 33.262 1.00 82.75 323 LEU A C 1
ATOM 2535 O O . LEU A 1 323 ? -3.652 7.125 32.774 1.00 82.75 323 LEU A O 1
ATOM 2539 N N . ARG A 1 324 ? -5.241 8.715 32.775 1.00 85.75 324 ARG A N 1
ATOM 2540 C CA . ARG A 1 324 ? -4.815 9.522 31.608 1.00 85.75 324 ARG A CA 1
ATOM 2541 C C . ARG A 1 324 ? -4.672 8.773 30.272 1.00 85.75 324 ARG A C 1
ATOM 2543 O O . ARG A 1 324 ? -5.430 9.079 29.354 1.00 85.75 324 ARG A O 1
ATOM 2550 N N . TYR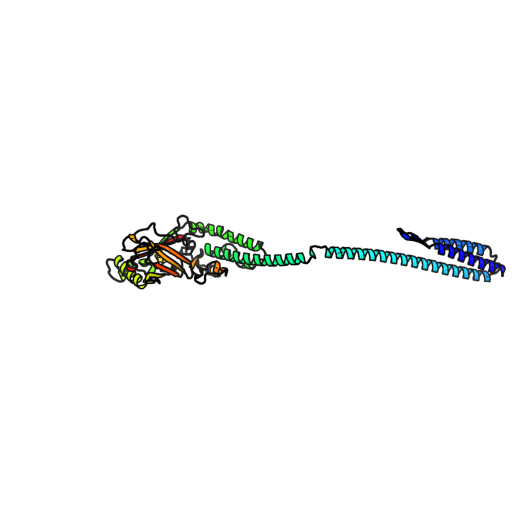 A 1 325 ? -3.709 7.859 30.127 1.00 89.69 325 TYR A N 1
ATOM 2551 C CA . TYR A 1 325 ? -3.419 7.154 28.872 1.00 89.69 325 TYR A CA 1
ATOM 2552 C C . TYR A 1 325 ? -2.825 5.750 29.047 1.00 89.69 325 TYR A C 1
ATOM 2554 O O . TYR A 1 325 ? -2.137 5.473 30.030 1.00 89.69 325 TYR A O 1
ATOM 2562 N N . ARG A 1 326 ? -3.046 4.859 28.074 1.00 92.06 326 ARG A N 1
ATOM 2563 C CA . ARG A 1 326 ? -2.500 3.491 28.034 1.00 92.06 326 ARG A CA 1
ATOM 2564 C C . ARG A 1 326 ? -1.879 3.152 26.693 1.00 92.06 326 ARG A C 1
ATOM 2566 O O . ARG A 1 326 ? -2.354 3.618 25.663 1.00 92.06 326 ARG A O 1
ATOM 2573 N N . VAL A 1 327 ? -0.843 2.312 26.723 1.00 92.44 327 VAL A N 1
ATOM 2574 C CA . VAL A 1 327 ? -0.230 1.792 25.497 1.00 92.44 327 VAL A CA 1
ATOM 2575 C C . VAL A 1 327 ? -1.216 0.852 24.826 1.00 92.44 327 VAL A C 1
ATOM 2577 O O . VAL A 1 327 ? -1.650 -0.136 25.426 1.00 92.44 327 VAL A O 1
ATOM 2580 N N . VAL A 1 328 ? -1.511 1.144 23.567 1.00 94.31 328 VAL A N 1
ATOM 2581 C CA . VAL A 1 328 ? -2.234 0.247 22.680 1.00 94.31 328 VAL A CA 1
ATOM 2582 C C . VAL A 1 328 ? -1.339 -0.102 21.508 1.00 94.31 328 VAL A C 1
ATOM 2584 O O . VAL A 1 328 ? -0.755 0.779 20.878 1.00 94.31 328 VAL A O 1
ATOM 2587 N N . LYS A 1 329 ? -1.238 -1.397 21.226 1.00 95.06 329 LYS A N 1
ATOM 2588 C CA . LYS A 1 329 ? -0.719 -1.909 19.966 1.00 95.06 329 LYS A CA 1
ATOM 2589 C C . LYS A 1 329 ? -1.919 -2.305 19.116 1.00 95.06 329 LYS A C 1
ATOM 2591 O O . LYS A 1 329 ? -2.704 -3.165 19.506 1.00 95.06 329 LYS A O 1
ATOM 2596 N N . LEU A 1 330 ? -2.061 -1.646 17.978 1.00 95.38 330 LEU A N 1
ATOM 2597 C CA . LEU A 1 330 ? -3.084 -1.934 16.989 1.00 95.38 330 LEU A CA 1
ATOM 2598 C C . LEU A 1 330 ? -2.406 -2.433 15.723 1.00 95.38 330 LEU A C 1
ATOM 2600 O O . LEU A 1 330 ? -1.449 -1.826 15.253 1.00 95.38 330 LEU A O 1
ATOM 2604 N N . GLU A 1 331 ? -2.906 -3.515 15.158 1.00 94.44 331 GLU A N 1
ATOM 2605 C CA . GLU A 1 331 ? -2.384 -4.092 13.932 1.00 94.44 331 GLU A CA 1
ATOM 2606 C C . GLU A 1 331 ? -3.522 -4.303 12.939 1.00 94.44 331 GLU A C 1
ATOM 2608 O O . GLU A 1 331 ? -4.519 -4.941 13.260 1.00 94.44 331 GLU A O 1
ATOM 2613 N N . GLN A 1 332 ? -3.366 -3.758 11.736 1.00 92.44 332 GLN A N 1
ATOM 2614 C CA . GLN A 1 332 ? -4.208 -4.071 10.588 1.00 92.44 332 GLN A CA 1
ATOM 2615 C C . GLN A 1 332 ? -3.543 -5.219 9.830 1.00 92.44 332 GLN A C 1
ATOM 2617 O O . GLN A 1 332 ? -2.420 -5.062 9.341 1.00 92.44 332 GLN A O 1
ATOM 2622 N N . ALA A 1 333 ? -4.210 -6.366 9.769 1.00 87.56 333 ALA A N 1
ATOM 2623 C CA . ALA A 1 333 ? -3.696 -7.595 9.184 1.00 87.56 333 ALA A CA 1
ATOM 2624 C C . ALA A 1 333 ? -4.714 -8.234 8.229 1.00 87.56 333 ALA A C 1
ATOM 2626 O O . ALA A 1 333 ? -5.862 -7.796 8.091 1.00 87.56 333 ALA A O 1
ATOM 2627 N N . GLY A 1 334 ? -4.254 -9.277 7.542 1.00 82.88 334 GLY A N 1
ATOM 2628 C CA . GLY A 1 334 ? -5.014 -9.922 6.484 1.00 82.88 334 GLY A CA 1
ATOM 2629 C C . GLY A 1 334 ? -5.174 -9.003 5.278 1.00 82.88 334 GLY A C 1
ATOM 2630 O O . GLY A 1 334 ? -4.362 -8.106 5.033 1.00 82.88 334 GLY A O 1
ATOM 2631 N N . ALA A 1 335 ? -6.226 -9.240 4.508 1.00 83.12 335 ALA A N 1
ATOM 2632 C CA . ALA A 1 335 ? -6.483 -8.446 3.329 1.00 83.12 335 ALA A CA 1
ATOM 2633 C C . ALA A 1 335 ? -7.321 -7.206 3.632 1.00 83.12 335 ALA A C 1
ATOM 2635 O O . ALA A 1 335 ? -8.264 -7.233 4.429 1.00 83.12 335 ALA A O 1
ATOM 2636 N N . THR A 1 336 ? -6.974 -6.108 2.972 1.00 87.06 336 THR A N 1
ATOM 2637 C CA . THR A 1 336 ? -7.763 -4.877 3.014 1.00 87.06 336 THR A CA 1
ATOM 2638 C C . THR A 1 336 ? -8.651 -4.791 1.794 1.00 87.06 336 THR A C 1
ATOM 2640 O O . THR A 1 336 ? -8.260 -5.216 0.712 1.00 87.06 336 THR A O 1
ATOM 2643 N N . HIS A 1 337 ? -9.846 -4.242 1.965 1.00 85.06 337 HIS A N 1
ATOM 2644 C CA . HIS A 1 337 ? -10.810 -4.148 0.878 1.00 85.06 337 HIS A CA 1
ATOM 2645 C C . HIS A 1 337 ? -11.034 -2.690 0.497 1.00 85.06 337 HIS A C 1
ATOM 2647 O O . HIS A 1 337 ? -11.170 -1.821 1.354 1.00 85.06 337 HIS A O 1
ATOM 2653 N N . LEU A 1 338 ? -11.114 -2.411 -0.796 1.00 83.81 338 LEU A N 1
ATOM 2654 C CA . LEU A 1 338 ? -11.500 -1.104 -1.320 1.00 83.81 338 LEU A CA 1
ATOM 2655 C C . LEU A 1 338 ? -12.575 -1.302 -2.367 1.00 83.81 338 LEU A C 1
ATOM 2657 O O . LEU A 1 338 ? -12.430 -2.122 -3.270 1.00 83.81 338 LEU A O 1
ATOM 2661 N N . ARG A 1 339 ? -13.643 -0.517 -2.263 1.00 82.25 339 ARG A N 1
ATOM 2662 C CA . ARG A 1 339 ? -14.636 -0.431 -3.325 1.00 82.25 339 ARG A CA 1
ATOM 2663 C C . ARG A 1 339 ? -14.181 0.614 -4.345 1.00 82.25 339 ARG A C 1
ATOM 2665 O O . ARG A 1 339 ? -13.849 1.735 -3.950 1.00 82.25 339 ARG A O 1
ATOM 2672 N N . SER A 1 340 ? -14.151 0.244 -5.622 1.00 79.75 340 SER A N 1
ATOM 2673 C CA . SER A 1 340 ? -13.902 1.169 -6.733 1.00 79.75 340 SER A CA 1
ATOM 2674 C C . SER A 1 340 ? -15.168 1.937 -7.121 1.00 79.75 340 SER A C 1
ATOM 2676 O O . SER A 1 340 ? -16.279 1.583 -6.717 1.00 79.75 340 SER A O 1
ATOM 2678 N N . SER A 1 341 ? -15.015 2.970 -7.951 1.00 75.44 341 SER A N 1
ATOM 2679 C CA . SER A 1 341 ? -16.129 3.770 -8.485 1.00 75.44 341 SER A CA 1
ATOM 2680 C C . SER A 1 341 ? -17.137 2.968 -9.314 1.00 75.44 341 SER A C 1
ATOM 2682 O O . SER A 1 341 ? -18.261 3.415 -9.514 1.00 75.44 341 SER A O 1
ATOM 2684 N N . ASN A 1 342 ? -16.764 1.771 -9.774 1.00 74.12 342 ASN A N 1
ATOM 2685 C CA . ASN A 1 342 ? -17.646 0.862 -10.506 1.00 74.12 342 ASN A CA 1
ATOM 2686 C C . ASN A 1 342 ? -18.352 -0.152 -9.592 1.00 74.12 342 ASN A C 1
ATOM 2688 O O . ASN A 1 342 ? -19.017 -1.052 -10.091 1.00 74.12 342 ASN A O 1
ATOM 2692 N N . GLY A 1 343 ? -18.185 -0.058 -8.268 1.00 77.19 343 GLY A N 1
ATOM 2693 C CA . GLY A 1 343 ? -18.803 -0.968 -7.298 1.00 77.19 343 GLY A CA 1
ATOM 2694 C C . GLY A 1 343 ? -18.071 -2.289 -7.080 1.00 77.19 343 GLY A C 1
ATOM 2695 O O . GLY A 1 343 ? -18.502 -3.095 -6.258 1.00 77.19 343 GLY A O 1
ATOM 2696 N N . CYS A 1 344 ? -16.950 -2.514 -7.764 1.00 80.38 344 CYS A N 1
ATOM 2697 C CA . CYS A 1 344 ? -16.125 -3.698 -7.552 1.00 80.38 344 CYS A CA 1
ATOM 2698 C C . CYS A 1 344 ? -15.402 -3.599 -6.205 1.00 80.38 344 CYS A C 1
ATOM 2700 O O . CYS A 1 344 ? -14.872 -2.542 -5.860 1.00 80.38 344 CYS A O 1
ATOM 2702 N N . ILE A 1 345 ? -15.359 -4.701 -5.457 1.00 81.56 345 ILE A N 1
ATOM 2703 C CA . ILE A 1 345 ? -14.560 -4.808 -4.235 1.00 81.56 345 ILE A CA 1
ATOM 2704 C C . ILE A 1 345 ? -13.226 -5.437 -4.614 1.00 81.56 345 ILE A C 1
ATOM 2706 O O . ILE A 1 345 ? -13.185 -6.559 -5.114 1.00 81.56 345 ILE A O 1
ATOM 2710 N N . HIS A 1 346 ? -12.151 -4.705 -4.365 1.00 79.62 346 HIS A N 1
ATOM 2711 C CA . HIS A 1 346 ? -10.792 -5.152 -4.605 1.00 79.62 346 HIS A CA 1
ATOM 2712 C C . HIS A 1 346 ? -10.140 -5.517 -3.282 1.00 79.62 346 HIS A C 1
ATOM 2714 O O . HIS A 1 346 ? -10.190 -4.751 -2.316 1.00 79.62 346 HIS A O 1
ATOM 2720 N N . GLU A 1 347 ? -9.549 -6.703 -3.259 1.00 80.50 347 GLU A N 1
ATOM 2721 C CA . GLU A 1 347 ? -8.776 -7.212 -2.143 1.00 80.50 347 GLU A CA 1
ATOM 2722 C C . GLU A 1 347 ? -7.306 -6.857 -2.370 1.00 80.50 347 GLU A C 1
ATOM 2724 O O . GLU A 1 347 ? -6.701 -7.248 -3.367 1.00 80.50 347 GLU A O 1
ATOM 2729 N N . TYR A 1 348 ? -6.735 -6.087 -1.451 1.00 78.06 348 TYR A N 1
ATOM 2730 C CA . TYR A 1 348 ? -5.337 -5.695 -1.481 1.00 78.06 348 TYR A CA 1
ATOM 2731 C C . TYR A 1 348 ? -4.603 -6.368 -0.324 1.00 78.06 348 TYR A C 1
ATOM 2733 O O . TYR A 1 348 ? -4.906 -6.070 0.845 1.00 78.06 348 TYR A O 1
ATOM 2741 N N . PRO A 1 349 ? -3.619 -7.240 -0.611 1.00 75.56 349 PRO A N 1
ATOM 2742 C CA . PRO A 1 349 ? -2.712 -7.698 0.419 1.00 75.56 349 PRO A CA 1
ATOM 2743 C C . PRO A 1 349 ? -1.883 -6.498 0.871 1.00 75.56 349 PRO A C 1
ATOM 2745 O O . PRO A 1 349 ? -1.272 -5.792 0.064 1.00 75.56 349 PRO A O 1
ATOM 2748 N N . LEU A 1 350 ? -1.850 -6.253 2.176 1.00 76.19 350 LEU A N 1
ATOM 2749 C CA . LEU A 1 350 ? -0.855 -5.347 2.728 1.00 76.19 350 LEU A CA 1
ATOM 2750 C C . LEU A 1 350 ? 0.494 -6.019 2.476 1.00 76.19 350 LEU A C 1
ATOM 2752 O O . LEU A 1 350 ? 0.668 -7.146 2.895 1.00 76.19 350 LEU A O 1
ATOM 2756 N N . ILE A 1 351 ? 1.418 -5.410 1.739 1.00 77.69 351 ILE A N 1
ATOM 2757 C CA . ILE A 1 351 ? 2.782 -5.938 1.589 1.00 77.69 351 ILE A CA 1
ATOM 2758 C C . ILE A 1 351 ? 3.734 -4.780 1.811 1.00 77.69 351 ILE A C 1
ATOM 2760 O O . ILE A 1 351 ? 3.623 -3.739 1.160 1.00 77.69 351 ILE A O 1
ATOM 2764 N N . HIS A 1 352 ? 4.681 -4.943 2.729 1.00 76.88 352 HIS A N 1
ATOM 2765 C CA . HIS A 1 352 ? 5.690 -3.919 2.941 1.00 76.88 352 HIS A CA 1
ATOM 2766 C C . HIS A 1 352 ? 6.566 -3.742 1.679 1.00 76.88 352 HIS A C 1
ATOM 2768 O O . HIS A 1 352 ? 7.065 -4.740 1.152 1.00 76.88 352 HIS A O 1
ATOM 2774 N N . PRO A 1 353 ? 6.840 -2.504 1.209 1.00 71.31 353 PRO A N 1
ATOM 2775 C CA . PRO A 1 353 ? 7.581 -2.270 -0.036 1.00 71.31 353 PRO A CA 1
ATOM 2776 C C . PRO A 1 353 ? 8.954 -2.951 -0.100 1.00 71.31 353 PRO A C 1
ATOM 2778 O O . PRO A 1 353 ? 9.358 -3.435 -1.151 1.00 71.31 353 PRO A O 1
ATOM 2781 N N . GLN A 1 354 ? 9.668 -3.027 1.028 1.00 73.56 354 GLN A N 1
ATOM 2782 C CA . GLN A 1 354 ? 10.956 -3.731 1.099 1.00 73.56 354 GLN A CA 1
ATOM 2783 C C . GLN A 1 354 ? 10.809 -5.234 0.836 1.00 73.56 354 GLN A C 1
ATOM 2785 O O . GLN A 1 354 ? 11.590 -5.784 0.067 1.00 73.56 354 GLN A O 1
ATOM 2790 N N . ALA A 1 355 ? 9.784 -5.871 1.414 1.00 79.12 355 ALA A N 1
ATOM 2791 C CA . ALA A 1 355 ? 9.506 -7.285 1.186 1.00 79.12 355 ALA A CA 1
ATOM 2792 C C . ALA A 1 355 ? 9.080 -7.538 -0.269 1.00 79.12 355 ALA A C 1
ATOM 2794 O O . ALA A 1 355 ? 9.551 -8.490 -0.886 1.00 79.12 355 ALA A O 1
ATOM 2795 N N . LEU A 1 356 ? 8.267 -6.644 -0.848 1.00 73.88 356 LEU A N 1
ATOM 2796 C CA . LEU A 1 356 ? 7.880 -6.706 -2.263 1.00 73.88 356 LEU A CA 1
ATOM 2797 C C . LEU A 1 356 ? 9.091 -6.596 -3.207 1.00 73.88 356 LEU A C 1
ATOM 2799 O O . LEU A 1 356 ? 9.141 -7.268 -4.232 1.00 73.88 356 LEU A O 1
ATOM 2803 N N . LEU A 1 357 ? 10.077 -5.766 -2.857 1.00 73.38 357 LEU A N 1
ATOM 2804 C CA . LEU A 1 357 ? 11.325 -5.597 -3.608 1.00 73.38 357 LEU A CA 1
ATOM 2805 C C . LEU A 1 357 ? 12.337 -6.738 -3.394 1.00 73.38 357 LEU A C 1
ATOM 2807 O O . LEU A 1 357 ? 13.426 -6.690 -3.964 1.00 73.38 357 LEU A O 1
ATOM 2811 N N . GLY A 1 358 ? 12.033 -7.728 -2.547 1.00 74.31 358 GLY A N 1
ATOM 2812 C CA . GLY A 1 358 ? 13.001 -8.750 -2.140 1.00 74.31 358 GLY A CA 1
ATOM 2813 C C . GLY A 1 358 ? 14.211 -8.177 -1.389 1.00 74.31 358 GLY A C 1
ATOM 2814 O O . GLY A 1 358 ? 15.256 -8.821 -1.311 1.00 74.31 358 GLY A O 1
ATOM 2815 N N . LEU A 1 359 ? 14.092 -6.958 -0.855 1.00 75.75 359 LEU A N 1
ATOM 2816 C CA . LEU A 1 359 ? 15.092 -6.375 0.032 1.00 75.75 359 LEU A CA 1
ATOM 2817 C C . LEU A 1 359 ? 14.966 -7.044 1.401 1.00 75.75 359 LEU A C 1
ATOM 2819 O O . LEU A 1 359 ? 13.865 -7.408 1.812 1.00 75.75 359 LEU A O 1
ATOM 2823 N N . GLY A 1 360 ? 16.090 -7.194 2.108 1.00 74.12 360 GLY A N 1
ATOM 2824 C CA . GLY A 1 360 ? 16.107 -7.797 3.441 1.00 74.12 360 GLY A CA 1
ATOM 2825 C C . GLY A 1 360 ? 15.058 -7.152 4.348 1.00 74.12 360 GLY A C 1
ATOM 2826 O O . GLY A 1 360 ? 15.156 -5.967 4.670 1.00 74.12 360 GLY A O 1
ATOM 2827 N N . TRP A 1 361 ? 14.045 -7.930 4.717 1.00 80.19 361 TRP A N 1
ATOM 2828 C CA . TRP A 1 361 ? 12.999 -7.550 5.657 1.00 80.19 361 TRP A CA 1
ATOM 2829 C C . TRP A 1 361 ? 13.314 -8.164 7.019 1.00 80.19 361 TRP A C 1
ATOM 2831 O O . TRP A 1 361 ? 13.987 -9.188 7.094 1.00 80.19 361 TRP A O 1
ATOM 2841 N N . GLN A 1 362 ? 12.880 -7.520 8.101 1.00 79.75 362 GLN A N 1
ATOM 2842 C CA . GLN A 1 362 ? 13.145 -8.037 9.442 1.00 79.75 362 GLN A CA 1
ATOM 2843 C C . GLN A 1 362 ? 12.364 -9.342 9.650 1.00 79.75 362 GLN A C 1
ATOM 2845 O O . GLN A 1 362 ? 11.139 -9.344 9.528 1.00 79.75 362 GLN A O 1
ATOM 2850 N N . ASP A 1 363 ? 13.071 -10.436 9.955 1.00 75.12 363 ASP A N 1
ATOM 2851 C CA . ASP A 1 363 ? 12.500 -11.790 10.064 1.00 75.12 363 ASP A CA 1
ATOM 2852 C C . ASP A 1 363 ? 11.390 -11.904 11.127 1.00 75.12 363 ASP A C 1
ATOM 2854 O O . ASP A 1 363 ? 10.544 -12.793 11.060 1.00 75.12 363 ASP A O 1
ATOM 2858 N N . ASP A 1 364 ? 11.375 -11.003 12.111 1.00 76.62 364 ASP A N 1
ATOM 2859 C CA . ASP A 1 364 ? 10.406 -10.959 13.207 1.00 76.62 364 ASP A CA 1
ATOM 2860 C C . ASP A 1 364 ? 9.134 -10.157 12.883 1.00 76.62 364 ASP A C 1
ATOM 2862 O O . ASP A 1 364 ? 8.197 -10.131 13.686 1.00 76.62 364 ASP A O 1
ATOM 2866 N N . LYS A 1 365 ? 9.064 -9.504 11.715 1.00 76.50 365 LYS A N 1
ATOM 2867 C CA . LYS A 1 365 ? 7.913 -8.687 11.315 1.00 76.50 365 LYS A CA 1
ATOM 2868 C C . LYS A 1 365 ? 7.131 -9.339 10.193 1.00 76.50 365 LYS A C 1
ATOM 2870 O O . LYS A 1 365 ? 7.673 -9.634 9.134 1.00 76.50 365 LYS A O 1
ATOM 2875 N N . ASN A 1 366 ? 5.818 -9.450 10.374 1.00 81.56 366 ASN A N 1
ATOM 2876 C CA . ASN A 1 366 ? 4.925 -9.850 9.297 1.00 81.56 366 ASN A CA 1
ATOM 2877 C C . ASN A 1 366 ? 4.929 -8.762 8.200 1.00 81.56 366 ASN A C 1
ATOM 2879 O O . ASN A 1 366 ? 4.486 -7.643 8.466 1.00 81.56 366 ASN A O 1
ATOM 2883 N N . PRO A 1 367 ? 5.416 -9.041 6.973 1.00 80.38 367 PRO A N 1
ATOM 2884 C CA . PRO A 1 367 ? 5.363 -8.062 5.890 1.00 80.38 367 PRO A CA 1
ATOM 2885 C C . PRO A 1 367 ? 3.923 -7.804 5.430 1.00 80.38 367 PRO A C 1
ATOM 2887 O O . PRO A 1 367 ? 3.700 -6.832 4.708 1.00 80.38 367 PRO A O 1
ATOM 2890 N N . PHE A 1 368 ? 2.974 -8.646 5.864 1.00 83.62 368 PHE A N 1
ATOM 2891 C CA . PHE A 1 368 ? 1.561 -8.580 5.519 1.00 83.62 368 PHE A CA 1
ATOM 2892 C C . PHE A 1 368 ? 0.668 -7.862 6.527 1.00 83.62 368 PHE A C 1
ATOM 2894 O O . PHE A 1 368 ? -0.554 -8.012 6.506 1.00 83.62 368 PHE A O 1
ATOM 2901 N N . SER A 1 369 ? 1.255 -7.082 7.429 1.00 88.56 369 SER A N 1
ATOM 2902 C CA . SER A 1 369 ? 0.481 -6.298 8.378 1.00 88.56 369 SER A CA 1
ATOM 2903 C C . SER A 1 369 ? 1.073 -4.918 8.600 1.00 88.56 369 SER A C 1
ATOM 2905 O O . SER A 1 369 ? 2.164 -4.570 8.146 1.00 88.56 369 SER A O 1
ATOM 2907 N N . THR A 1 370 ? 0.298 -4.058 9.245 1.00 89.00 370 THR A N 1
ATOM 2908 C CA . THR A 1 370 ? 0.750 -2.733 9.657 1.00 89.00 370 THR A CA 1
ATOM 2909 C C . THR A 1 370 ? 0.413 -2.526 11.106 1.00 89.00 370 THR A C 1
ATOM 2911 O O . THR A 1 370 ? -0.741 -2.632 11.504 1.00 89.00 370 THR A O 1
ATOM 2914 N N . VAL A 1 371 ? 1.448 -2.229 11.882 1.00 91.69 371 VAL A N 1
ATOM 2915 C CA . VAL A 1 371 ? 1.380 -2.128 13.332 1.00 91.69 371 VAL A CA 1
ATOM 2916 C C . VAL A 1 371 ? 1.581 -0.676 13.740 1.00 91.69 371 VAL A C 1
ATOM 2918 O O . VAL A 1 371 ? 2.536 -0.027 13.316 1.00 91.69 371 VAL A O 1
ATOM 2921 N N . ALA A 1 372 ? 0.711 -0.198 14.617 1.00 92.88 372 ALA A N 1
ATOM 2922 C CA . ALA A 1 372 ? 0.828 1.063 15.322 1.00 92.88 372 ALA A CA 1
ATOM 2923 C C . ALA A 1 372 ? 0.937 0.800 16.822 1.00 92.88 372 ALA A C 1
ATOM 2925 O O . ALA A 1 372 ? 0.209 -0.029 17.366 1.00 92.88 372 ALA A O 1
ATOM 2926 N N . ILE A 1 373 ? 1.811 1.538 17.502 1.00 93.25 373 ILE A N 1
ATOM 2927 C CA . ILE A 1 373 ? 1.886 1.558 18.965 1.00 93.25 373 ILE A CA 1
ATOM 2928 C C . ILE A 1 373 ? 1.725 3.010 19.398 1.00 93.25 373 ILE A C 1
ATOM 2930 O O . ILE A 1 373 ? 2.514 3.859 18.989 1.00 93.25 373 ILE A O 1
ATOM 2934 N N . PHE A 1 374 ? 0.686 3.308 20.175 1.00 92.69 374 PHE A N 1
ATOM 2935 C CA . PHE A 1 374 ? 0.357 4.677 20.576 1.00 92.69 374 PHE A CA 1
ATOM 2936 C C . PHE A 1 374 ? -0.400 4.721 21.906 1.00 92.69 374 PHE A C 1
ATOM 2938 O O . PHE A 1 374 ? -0.835 3.698 22.438 1.00 92.69 374 PHE A O 1
ATOM 2945 N N . ASN A 1 375 ? -0.542 5.927 22.454 1.00 92.06 375 ASN A N 1
ATOM 2946 C CA . ASN A 1 375 ? -1.218 6.160 23.723 1.00 92.06 375 ASN A CA 1
ATOM 2947 C C . ASN A 1 375 ? -2.716 6.427 23.518 1.00 92.06 375 ASN A C 1
ATOM 2949 O O . ASN A 1 375 ? -3.107 7.495 23.048 1.00 92.06 375 ASN A O 1
ATOM 2953 N N . ALA A 1 376 ? -3.557 5.474 23.915 1.00 91.62 376 ALA A N 1
ATOM 2954 C CA . ALA A 1 376 ? -5.005 5.644 23.979 1.00 91.62 376 ALA A CA 1
ATOM 2955 C C . ALA A 1 376 ? -5.402 6.399 25.249 1.00 91.62 376 ALA A C 1
ATOM 2957 O O . ALA A 1 376 ? -4.824 6.166 26.311 1.00 91.62 376 ALA A O 1
ATOM 2958 N N . HIS A 1 377 ? -6.408 7.269 25.171 1.00 90.81 377 HIS A N 1
ATOM 2959 C CA . HIS A 1 377 ? -6.906 7.971 26.353 1.00 90.81 377 HIS A CA 1
ATOM 2960 C C . HIS A 1 377 ? -7.691 7.017 27.259 1.00 90.81 377 HIS A C 1
ATOM 2962 O O . HIS A 1 377 ? -8.515 6.253 26.770 1.00 90.81 377 HIS A O 1
ATOM 2968 N N . ALA A 1 378 ? -7.466 7.084 28.572 1.00 89.00 378 ALA A N 1
ATOM 2969 C CA . ALA A 1 378 ? -8.200 6.303 29.566 1.00 89.00 378 ALA A CA 1
ATOM 2970 C C . ALA A 1 378 ? -8.942 7.231 30.534 1.00 89.00 378 ALA A C 1
ATOM 2972 O O . ALA A 1 378 ? -8.310 7.899 31.359 1.00 89.00 378 ALA A O 1
ATOM 2973 N N . GLY A 1 379 ? -10.274 7.264 30.440 1.00 83.31 379 GLY A N 1
ATOM 2974 C CA . GLY A 1 379 ? -11.117 8.116 31.278 1.00 83.31 379 GLY A CA 1
ATOM 2975 C C . GLY A 1 379 ? -12.469 8.471 30.658 1.00 83.31 379 GLY A C 1
ATOM 2976 O O . GLY A 1 379 ? -12.788 8.092 29.534 1.00 83.31 379 GLY A O 1
ATOM 2977 N N . THR A 1 380 ? -13.268 9.220 31.419 1.00 68.81 380 THR A N 1
ATOM 2978 C CA . THR A 1 380 ? -14.575 9.734 30.998 1.00 68.81 380 THR A CA 1
ATOM 2979 C C . THR A 1 380 ? -14.412 11.124 30.367 1.00 68.81 380 THR A C 1
ATOM 2981 O O . THR A 1 380 ? -14.267 12.112 31.087 1.00 68.81 380 THR A O 1
ATOM 2984 N N . GLY A 1 381 ? -14.420 11.211 29.036 1.00 65.19 381 GLY A N 1
ATOM 2985 C CA . GLY A 1 381 ? -14.342 12.474 28.283 1.00 65.19 381 GLY A CA 1
ATOM 2986 C C . GLY A 1 381 ? -13.416 12.411 27.065 1.00 65.19 381 GLY A C 1
ATOM 2987 O O . GLY A 1 381 ? -12.565 11.532 26.976 1.00 65.19 381 GLY A O 1
ATOM 2988 N N . ASN A 1 382 ? -13.578 13.344 26.122 1.00 60.06 382 ASN A N 1
ATOM 2989 C CA . ASN A 1 382 ? -12.742 13.438 24.919 1.00 60.06 382 ASN A CA 1
ATOM 2990 C C . ASN A 1 382 ? -11.359 13.975 25.313 1.00 60.06 382 ASN A C 1
ATOM 2992 O O . ASN A 1 382 ? -11.130 15.182 25.328 1.00 60.06 382 ASN A O 1
ATOM 2996 N N . GLY A 1 383 ? -10.469 13.087 25.750 1.00 58.06 383 GLY A N 1
ATOM 2997 C CA . GLY A 1 383 ? -9.190 13.489 26.317 1.00 58.06 383 GLY A CA 1
ATOM 2998 C C . GLY A 1 383 ? -8.252 14.109 25.285 1.00 58.06 383 GLY A C 1
ATOM 2999 O O . GLY A 1 383 ? -7.899 13.461 24.303 1.00 58.06 383 GLY A O 1
ATOM 3000 N N . GLU A 1 384 ? -7.731 15.303 25.587 1.00 60.88 384 GLU A N 1
ATOM 3001 C CA . GLU A 1 384 ? -6.585 15.932 24.896 1.00 60.88 384 GLU A CA 1
ATOM 3002 C C . GLU A 1 384 ? -5.339 15.022 24.833 1.00 60.88 384 GLU A C 1
ATOM 3004 O O . GLU A 1 384 ? -4.418 15.265 24.061 1.00 60.88 384 GLU A O 1
ATOM 3009 N N . PHE A 1 385 ? -5.308 13.961 25.648 1.00 58.91 385 PHE A N 1
ATOM 3010 C CA . PHE A 1 385 ? -4.207 13.006 25.765 1.00 58.91 385 PHE A CA 1
ATOM 3011 C C . PHE A 1 385 ? -4.293 11.813 24.806 1.00 58.91 385 PHE A C 1
ATOM 3013 O O . PHE A 1 385 ? -3.362 11.007 24.783 1.00 58.91 385 PHE A O 1
ATOM 3020 N N . ALA A 1 386 ? -5.388 11.655 24.055 1.00 67.06 386 ALA A N 1
ATOM 3021 C CA . ALA A 1 386 ? -5.466 10.616 23.035 1.00 67.06 386 ALA A CA 1
ATOM 3022 C C . ALA A 1 386 ? -4.476 10.930 21.908 1.00 67.06 386 ALA A C 1
ATOM 3024 O O . ALA A 1 386 ? -4.654 11.893 21.158 1.00 67.06 386 ALA A O 1
ATOM 3025 N N . GLN A 1 387 ? -3.433 10.112 21.775 1.00 82.31 387 GLN A N 1
ATOM 3026 C CA . GLN A 1 387 ? -2.521 10.234 20.649 1.00 82.31 387 GLN A CA 1
ATOM 3027 C C . GLN A 1 387 ? -3.166 9.626 19.410 1.00 82.31 387 GLN A C 1
ATOM 3029 O O . GLN A 1 387 ? -3.608 8.478 19.403 1.00 82.31 387 GLN A O 1
ATOM 3034 N N . ARG A 1 388 ? -3.202 10.429 18.354 1.00 86.19 388 ARG A N 1
ATOM 3035 C CA . ARG A 1 388 ? -3.598 10.007 17.015 1.00 86.19 388 ARG A CA 1
ATOM 3036 C C . ARG A 1 388 ? -2.445 9.244 16.387 1.00 86.19 388 ARG A C 1
ATOM 3038 O O . ARG A 1 388 ? -1.294 9.651 16.543 1.00 86.19 388 ARG A O 1
ATOM 3045 N N . THR A 1 389 ? -2.743 8.158 15.682 1.00 88.00 389 THR A N 1
ATOM 3046 C CA . THR A 1 389 ? -1.723 7.420 14.937 1.00 88.00 389 THR A CA 1
ATOM 3047 C C . THR A 1 389 ? -1.799 7.711 13.442 1.00 88.00 389 THR A C 1
ATOM 3049 O O . THR A 1 389 ? -2.856 7.615 12.818 1.00 88.00 389 THR A O 1
ATOM 3052 N N . GLU A 1 390 ? -0.643 8.045 12.871 1.00 86.69 390 GLU A N 1
ATOM 3053 C CA . GLU A 1 390 ? -0.449 8.239 11.431 1.00 86.69 390 GLU A CA 1
ATOM 3054 C C . GLU A 1 390 ? -0.154 6.940 10.673 1.00 86.69 390 GLU A C 1
ATOM 3056 O O . GLU A 1 390 ? -0.186 6.910 9.446 1.00 86.69 390 GLU A O 1
ATOM 3061 N N . ALA A 1 391 ? 0.087 5.836 11.389 1.00 87.50 391 ALA A N 1
ATOM 3062 C CA . ALA A 1 391 ? 0.505 4.563 10.800 1.00 87.50 391 ALA A CA 1
ATOM 3063 C C . ALA A 1 391 ? -0.505 3.989 9.786 1.00 87.50 391 ALA A C 1
ATOM 3065 O O . ALA A 1 391 ? -0.139 3.192 8.917 1.00 87.50 391 ALA A O 1
ATOM 3066 N N . PHE A 1 392 ? -1.772 4.400 9.890 1.00 89.19 392 PHE A N 1
ATOM 3067 C CA . PHE A 1 392 ? -2.855 3.950 9.019 1.00 89.19 392 PHE A CA 1
ATOM 3068 C C . PHE A 1 392 ? -3.314 4.998 7.997 1.00 89.19 392 PHE A C 1
ATOM 3070 O O . PHE A 1 392 ? -4.318 4.779 7.327 1.00 89.19 392 PHE A O 1
ATOM 3077 N N . TYR A 1 393 ? -2.614 6.124 7.845 1.00 87.94 393 TYR A N 1
ATOM 3078 C CA . TYR A 1 393 ? -2.977 7.134 6.847 1.00 87.94 393 TYR A CA 1
ATOM 3079 C C . TYR A 1 393 ? -2.997 6.564 5.426 1.00 87.94 393 TYR A C 1
ATOM 3081 O O . TYR A 1 393 ? -2.131 5.781 5.036 1.00 87.94 393 TYR A O 1
ATOM 3089 N N . GLY A 1 394 ? -4.024 6.935 4.660 1.00 83.94 394 GLY A N 1
ATOM 3090 C CA . GLY A 1 394 ? -4.232 6.461 3.294 1.00 83.94 394 GLY A CA 1
ATOM 3091 C C . GLY A 1 394 ? -4.684 5.005 3.196 1.00 83.94 394 GLY A C 1
ATOM 3092 O O . GLY A 1 394 ? -4.884 4.505 2.086 1.00 83.94 394 GLY A O 1
ATOM 3093 N N . ARG A 1 395 ? -4.849 4.296 4.319 1.00 88.00 395 ARG A N 1
ATOM 3094 C CA . ARG A 1 395 ? -5.250 2.887 4.306 1.00 88.00 395 ARG A CA 1
ATOM 3095 C C . ARG A 1 395 ? -6.761 2.728 4.253 1.00 88.00 395 ARG A C 1
ATOM 3097 O O . ARG A 1 395 ? -7.480 3.559 4.807 1.00 88.00 395 ARG A O 1
ATOM 3104 N N . PRO A 1 396 ? -7.257 1.647 3.640 1.00 89.25 396 PRO A N 1
ATOM 3105 C CA . PRO A 1 396 ? -8.658 1.292 3.704 1.00 89.25 396 PRO A CA 1
ATOM 3106 C C . PRO A 1 396 ? -9.081 1.083 5.146 1.00 89.25 396 PRO A C 1
ATOM 3108 O O . PRO A 1 396 ? -8.350 0.502 5.951 1.00 89.25 396 PRO A O 1
ATOM 3111 N N . VAL A 1 397 ? -10.292 1.522 5.456 1.00 89.62 397 VAL A N 1
ATOM 3112 C CA . VAL A 1 397 ? -10.926 1.192 6.733 1.00 89.62 397 VAL A CA 1
ATOM 3113 C C . VAL A 1 397 ? -11.258 -0.299 6.790 1.00 89.62 397 VAL A C 1
ATOM 3115 O O . VAL A 1 397 ? -11.169 -0.919 7.851 1.00 89.62 397 VAL A O 1
ATOM 3118 N N . LEU A 1 398 ? -11.667 -0.875 5.657 1.00 88.94 398 LEU A N 1
ATOM 3119 C CA . LEU A 1 398 ? -12.066 -2.273 5.561 1.00 88.94 398 LEU A CA 1
ATOM 3120 C C . LEU A 1 398 ? -10.841 -3.184 5.619 1.00 88.94 398 LEU A C 1
ATOM 3122 O O . LEU A 1 398 ? -9.968 -3.128 4.751 1.00 88.94 398 LEU A O 1
ATOM 3126 N N . ALA A 1 399 ? -10.814 -4.062 6.612 1.00 89.94 399 ALA A N 1
ATOM 3127 C CA . ALA A 1 399 ? -9.778 -5.064 6.784 1.00 89.94 399 ALA A CA 1
ATOM 3128 C C . ALA A 1 399 ? -10.383 -6.382 7.256 1.00 89.94 399 ALA A C 1
ATOM 3130 O O . ALA A 1 399 ? -11.319 -6.410 8.062 1.00 89.94 399 ALA A O 1
ATOM 3131 N N . GLY A 1 400 ? -9.804 -7.475 6.763 1.00 87.75 400 GLY A N 1
ATOM 3132 C CA . GLY A 1 400 ? -10.105 -8.821 7.224 1.00 87.75 400 GLY A CA 1
ATOM 3133 C C . GLY A 1 400 ? -9.846 -8.965 8.720 1.00 87.75 400 GLY A C 1
ATOM 3134 O O . GLY A 1 400 ? -10.656 -9.583 9.404 1.00 87.75 400 GLY A O 1
ATOM 3135 N N . GLU A 1 401 ? -8.793 -8.327 9.239 1.00 90.81 401 GLU A N 1
ATOM 3136 C CA . GLU A 1 401 ? -8.429 -8.439 10.646 1.00 90.81 401 GLU A CA 1
ATOM 3137 C C . GLU A 1 401 ? -7.823 -7.148 11.220 1.00 90.81 401 GLU A C 1
ATOM 3139 O O . GLU A 1 401 ? -6.922 -6.530 10.652 1.00 90.81 401 GLU A O 1
ATOM 3144 N N . TRP A 1 402 ? -8.309 -6.769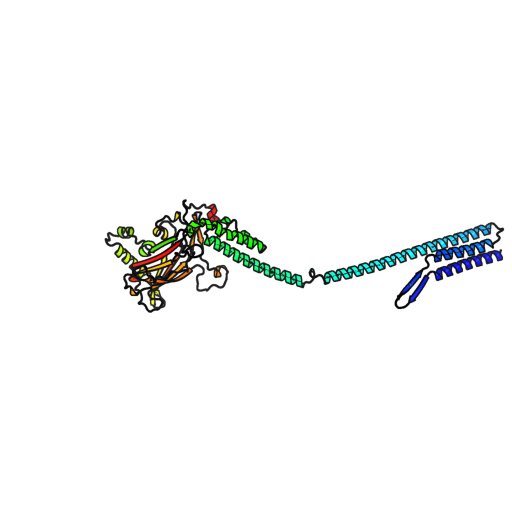 12.397 1.00 93.88 402 TRP A N 1
ATOM 3145 C CA . TRP A 1 402 ? -7.709 -5.797 13.299 1.00 93.88 402 TRP A CA 1
ATOM 3146 C C . TRP A 1 402 ? -7.353 -6.506 14.594 1.00 93.88 402 TRP A C 1
ATOM 3148 O O . TRP A 1 402 ? -8.245 -6.982 15.292 1.00 93.88 402 TRP A O 1
ATOM 3158 N N . ASN A 1 403 ? -6.071 -6.544 14.930 1.00 95.38 403 ASN A N 1
ATOM 3159 C CA . ASN A 1 403 ? -5.553 -7.126 16.159 1.00 95.38 403 ASN A CA 1
ATOM 3160 C C . ASN A 1 403 ? -5.256 -6.015 17.163 1.00 95.38 403 ASN A C 1
ATOM 3162 O O . ASN A 1 403 ? -4.510 -5.080 16.873 1.00 95.38 403 ASN A O 1
ATOM 3166 N N . VAL A 1 404 ? -5.849 -6.109 18.350 1.00 96.62 404 VAL A N 1
ATOM 3167 C CA . VAL A 1 404 ? -5.789 -5.070 19.379 1.00 96.62 404 VAL A CA 1
ATOM 3168 C C . VAL A 1 404 ? -5.160 -5.641 20.638 1.00 96.62 404 VAL A C 1
ATOM 3170 O O . VAL A 1 404 ? -5.609 -6.657 21.165 1.00 96.62 404 VAL A O 1
ATOM 3173 N N . GLU A 1 405 ? -4.148 -4.952 21.154 1.00 96.25 405 GLU A N 1
ATOM 3174 C CA . GLU A 1 405 ? -3.518 -5.236 22.436 1.00 96.25 405 GLU A CA 1
ATOM 3175 C C . GLU A 1 405 ? -3.508 -3.968 23.296 1.00 96.25 405 GLU A C 1
ATOM 3177 O O . GLU A 1 405 ? -2.867 -2.979 22.944 1.00 96.25 405 GLU A O 1
ATOM 3182 N N . ILE A 1 406 ? -4.190 -4.000 24.441 1.00 95.75 406 ILE A N 1
ATOM 3183 C CA . ILE A 1 406 ? -4.249 -2.886 25.397 1.00 95.75 406 ILE A CA 1
ATOM 3184 C C . ILE A 1 406 ? -3.516 -3.296 26.667 1.00 95.75 406 ILE A C 1
ATOM 3186 O O . ILE A 1 406 ? -3.908 -4.249 27.346 1.00 95.75 406 ILE A O 1
ATOM 3190 N N . ARG A 1 407 ? -2.462 -2.557 27.013 1.00 94.75 407 ARG A N 1
ATOM 3191 C CA . ARG A 1 407 ? -1.667 -2.814 28.219 1.00 94.75 407 ARG A CA 1
ATOM 3192 C C . ARG A 1 407 ? -2.261 -2.072 29.412 1.00 94.75 407 ARG A C 1
ATOM 3194 O O . ARG A 1 407 ? -2.611 -0.898 29.308 1.00 94.75 407 ARG A O 1
ATOM 3201 N N . SER A 1 408 ? -2.346 -2.738 30.564 1.00 92.25 408 SER A N 1
ATOM 3202 C CA . SER A 1 408 ? -2.838 -2.117 31.801 1.00 92.25 408 SER A CA 1
ATOM 3203 C C . SER A 1 408 ? -1.913 -1.031 32.345 1.00 92.25 408 SER A C 1
ATOM 3205 O O . SER A 1 408 ? -2.389 -0.080 32.964 1.00 92.25 408 SER A O 1
ATOM 3207 N N . GLY A 1 409 ? -0.604 -1.155 32.124 1.00 87.56 409 GLY A N 1
ATOM 3208 C CA . GLY A 1 409 ? 0.387 -0.202 32.610 1.00 87.56 409 GLY A CA 1
ATOM 3209 C C . GLY A 1 409 ? 0.491 1.053 31.750 1.00 87.56 409 GLY A C 1
ATOM 3210 O O . GLY A 1 409 ? 0.254 1.026 30.541 1.00 87.56 409 GLY A O 1
ATOM 3211 N N . SER A 1 410 ? 0.882 2.168 32.371 1.00 84.88 410 SER A N 1
ATOM 3212 C CA . SER A 1 410 ? 1.307 3.348 31.610 1.00 84.88 410 SER A CA 1
ATOM 3213 C C . SER A 1 410 ? 2.669 3.121 30.947 1.00 84.88 410 SER A C 1
ATOM 3215 O O . SER A 1 410 ? 3.501 2.446 31.559 1.00 84.88 410 SER A O 1
ATOM 3217 N N . PRO A 1 411 ? 2.931 3.732 29.776 1.00 80.50 411 PRO A N 1
ATOM 3218 C CA . PRO A 1 411 ? 4.210 3.620 29.068 1.00 80.50 411 PRO A CA 1
ATOM 3219 C C . PRO A 1 411 ? 5.422 3.924 29.956 1.00 80.50 411 PRO A C 1
ATOM 3221 O O . PRO A 1 411 ? 6.411 3.202 29.921 1.00 80.50 411 PRO A O 1
ATOM 3224 N N . ASP A 1 412 ? 5.306 4.951 30.802 1.00 82.25 412 ASP A N 1
ATOM 3225 C CA . ASP A 1 412 ? 6.411 5.455 31.626 1.00 82.25 412 ASP A CA 1
ATOM 3226 C C . ASP A 1 412 ? 6.515 4.745 32.988 1.00 82.25 412 ASP A C 1
ATOM 3228 O O . ASP A 1 412 ? 7.405 5.032 33.783 1.00 82.25 412 ASP A O 1
ATOM 3232 N N . GLY A 1 413 ? 5.564 3.858 33.308 1.00 82.88 413 GLY A N 1
ATOM 3233 C CA . GLY A 1 413 ? 5.452 3.206 34.620 1.00 82.88 413 GLY A CA 1
ATOM 3234 C C . GLY A 1 413 ? 5.090 4.134 35.792 1.00 82.88 413 GLY A C 1
ATOM 3235 O O . GLY A 1 413 ? 5.068 3.678 36.931 1.00 82.88 413 GLY A O 1
ATOM 3236 N N . ILE A 1 414 ? 4.812 5.416 35.531 1.00 84.50 414 ILE A N 1
ATOM 3237 C CA . ILE A 1 414 ? 4.546 6.438 36.558 1.00 84.50 414 ILE A CA 1
ATOM 3238 C C . ILE A 1 414 ? 3.090 6.402 37.037 1.00 84.50 414 ILE A C 1
ATOM 3240 O O . ILE A 1 414 ? 2.813 6.660 38.209 1.00 84.50 414 ILE A O 1
ATOM 3244 N N . LEU A 1 415 ? 2.143 6.120 36.139 1.00 85.69 415 LEU A N 1
ATOM 3245 C CA . LEU A 1 415 ? 0.722 6.093 36.482 1.00 85.69 415 LEU A CA 1
ATOM 3246 C C . LEU A 1 415 ? 0.348 4.710 37.019 1.00 85.69 415 LEU A C 1
ATOM 3248 O O . LEU A 1 415 ? 0.906 3.697 36.598 1.00 85.69 415 LEU A O 1
ATOM 3252 N N . ALA A 1 416 ? -0.633 4.675 37.923 1.00 88.25 416 ALA A N 1
ATOM 3253 C CA . ALA A 1 416 ? -1.178 3.424 38.439 1.00 88.25 416 ALA A CA 1
ATOM 3254 C C . ALA A 1 416 ? -1.663 2.531 37.291 1.00 88.25 416 ALA A C 1
ATOM 3256 O O . ALA A 1 416 ? -2.230 3.040 36.322 1.00 88.25 416 ALA A O 1
ATOM 3257 N N . ASP A 1 417 ? -1.466 1.218 37.408 1.00 90.19 417 ASP A N 1
ATOM 3258 C CA . ASP A 1 417 ? -1.971 0.259 36.428 1.00 90.19 417 ASP A CA 1
ATOM 3259 C C . ASP A 1 417 ? -3.510 0.334 36.372 1.00 90.19 417 ASP A C 1
ATOM 3261 O O . ASP A 1 417 ? -4.186 0.484 37.388 1.00 90.19 417 ASP A O 1
ATOM 3265 N N . MET A 1 418 ? -4.066 0.285 35.162 1.00 91.25 418 MET A N 1
ATOM 3266 C CA . MET A 1 418 ? -5.511 0.265 34.944 1.00 91.25 418 MET A CA 1
ATOM 3267 C C . MET A 1 418 ? -6.048 -1.138 35.170 1.00 91.25 418 MET A C 1
ATOM 3269 O O . MET A 1 418 ? -5.573 -2.094 34.557 1.00 91.25 418 MET A O 1
ATOM 3273 N N . ASP A 1 419 ? -7.101 -1.246 35.969 1.00 92.56 419 ASP A N 1
ATOM 3274 C CA . ASP A 1 419 ? -7.873 -2.475 36.045 1.00 92.56 419 ASP A CA 1
ATOM 3275 C C . ASP A 1 419 ? -8.689 -2.648 34.756 1.00 92.56 419 ASP A C 1
ATOM 3277 O O . ASP A 1 419 ? -9.672 -1.941 34.516 1.00 92.56 419 ASP A O 1
ATOM 3281 N N . LEU A 1 420 ? -8.278 -3.584 33.900 1.00 92.69 420 LEU A N 1
ATOM 3282 C CA . LEU A 1 420 ? -8.956 -3.855 32.631 1.00 92.69 420 LEU A CA 1
ATOM 3283 C C . LEU A 1 420 ? -10.395 -4.366 32.843 1.00 92.69 420 LEU A C 1
ATOM 3285 O O . LEU A 1 420 ? -11.222 -4.236 31.944 1.00 92.69 420 LEU A O 1
ATOM 3289 N N . GLN A 1 421 ? -10.729 -4.879 34.033 1.00 90.75 421 GLN A N 1
ATOM 3290 C CA . GLN A 1 421 ? -12.076 -5.353 34.368 1.00 90.75 421 GLN A CA 1
ATOM 3291 C C . GLN A 1 421 ? -13.042 -4.227 34.746 1.00 90.75 421 GLN A C 1
ATOM 3293 O O . GLN A 1 421 ? -14.252 -4.442 34.776 1.00 90.75 421 GLN A O 1
ATOM 3298 N N . MET A 1 422 ? -12.545 -3.019 35.013 1.00 92.75 422 MET A N 1
ATOM 3299 C CA . MET A 1 422 ? -13.393 -1.851 35.272 1.00 92.75 422 MET A CA 1
ATOM 3300 C C . MET A 1 422 ? -13.674 -1.020 34.013 1.00 92.75 422 MET A C 1
ATOM 3302 O O . MET A 1 422 ? -14.406 -0.026 34.096 1.00 92.75 422 MET A O 1
ATOM 3306 N N . LEU A 1 423 ? -13.151 -1.438 32.854 1.00 94.38 423 LEU A N 1
ATOM 3307 C CA . LEU A 1 423 ? -13.534 -0.873 31.565 1.00 94.38 423 LEU A CA 1
ATOM 3308 C C . LEU A 1 423 ? -15.047 -1.031 31.350 1.00 94.38 423 LEU A C 1
ATOM 3310 O O . LEU A 1 423 ? -15.659 -2.030 31.740 1.00 94.38 423 LEU A O 1
ATOM 3314 N N . THR A 1 424 ? -15.653 -0.014 30.754 1.00 94.06 424 THR A N 1
ATOM 3315 C CA . THR A 1 424 ? -17.073 0.011 30.392 1.00 94.06 424 THR A CA 1
ATOM 3316 C C . THR A 1 424 ? -17.277 -0.090 28.889 1.00 94.06 424 THR A C 1
ATOM 3318 O O . THR A 1 424 ? -18.301 -0.624 28.468 1.00 94.06 424 THR A O 1
ATOM 3321 N N . ASP A 1 425 ? -16.307 0.382 28.104 1.00 95.38 425 ASP A N 1
ATOM 3322 C CA . ASP A 1 425 ? -16.245 0.224 26.654 1.00 95.38 425 ASP A CA 1
ATOM 3323 C C . ASP A 1 425 ? -14.834 0.544 26.127 1.00 95.38 425 ASP A C 1
ATOM 3325 O O . ASP A 1 425 ? -13.996 1.119 26.829 1.00 95.38 425 ASP A O 1
ATOM 3329 N N . ILE A 1 426 ? -14.588 0.197 24.868 1.00 95.69 426 ILE A N 1
ATOM 3330 C CA . ILE A 1 426 ? -13.433 0.633 24.084 1.00 95.69 426 ILE A CA 1
ATOM 3331 C C . ILE A 1 426 ? -13.980 1.220 22.787 1.00 95.69 426 ILE A C 1
ATOM 3333 O O . ILE A 1 426 ? -14.734 0.564 22.071 1.00 95.69 426 ILE A O 1
ATOM 3337 N N . GLU A 1 427 ? -13.598 2.449 22.479 1.00 94.44 427 GLU A N 1
ATOM 3338 C CA . GLU A 1 427 ? -14.104 3.193 21.332 1.00 94.44 427 GLU A CA 1
ATOM 3339 C C . GLU A 1 427 ? -12.957 3.522 20.381 1.00 94.44 427 GLU A C 1
ATOM 3341 O O . GLU A 1 427 ? -11.984 4.181 20.752 1.00 94.44 427 GLU A O 1
ATOM 3346 N N . PHE A 1 428 ? -13.077 3.058 19.143 1.00 94.19 428 PHE A N 1
ATOM 3347 C CA . PHE A 1 428 ? -12.179 3.409 18.052 1.00 94.19 428 PHE A CA 1
ATOM 3348 C C . PHE A 1 428 ? -12.775 4.581 17.291 1.00 94.19 428 PHE A C 1
ATOM 3350 O O . PHE A 1 428 ? -13.866 4.470 16.736 1.00 94.19 428 PHE A O 1
ATOM 3357 N N . HIS A 1 429 ? -12.054 5.689 17.243 1.00 92.38 429 HIS A N 1
ATOM 3358 C CA . HIS A 1 429 ? -12.474 6.890 16.538 1.00 92.38 429 HIS A CA 1
ATOM 3359 C C . HIS A 1 429 ? -11.733 6.962 15.213 1.00 92.38 429 HIS A C 1
ATOM 3361 O O . HIS A 1 429 ? -10.516 7.157 15.181 1.00 92.38 429 HIS A O 1
ATOM 3367 N N . PHE A 1 430 ? -12.475 6.770 14.129 1.00 91.50 430 PHE A N 1
ATOM 3368 C CA . PHE A 1 430 ? -11.954 6.806 12.774 1.00 91.50 430 PHE A CA 1
ATOM 3369 C C . PHE A 1 430 ? -12.253 8.162 12.158 1.00 91.50 430 PHE A C 1
ATOM 3371 O O . PHE A 1 430 ? -13.407 8.573 12.087 1.00 91.50 430 PHE A O 1
ATOM 3378 N N . SER A 1 431 ? -11.206 8.824 11.679 1.00 90.44 431 SER A N 1
ATOM 3379 C CA . SER A 1 431 ? -11.307 9.997 10.827 1.00 90.44 431 SER A CA 1
ATOM 3380 C C . SER A 1 431 ? -10.995 9.598 9.400 1.00 90.44 431 SER A C 1
ATOM 3382 O O . SER A 1 431 ? -9.887 9.150 9.083 1.00 90.44 431 SER A O 1
ATOM 3384 N N . THR A 1 432 ? -12.008 9.691 8.550 1.00 88.94 432 THR A N 1
ATOM 3385 C CA . THR A 1 432 ? -12.006 9.038 7.247 1.00 88.94 432 THR A CA 1
ATOM 3386 C C . THR A 1 432 ? -12.416 9.982 6.138 1.00 88.94 432 THR A C 1
ATOM 3388 O O . THR A 1 432 ? -12.964 11.067 6.350 1.00 88.94 432 THR A O 1
ATOM 3391 N N . THR A 1 433 ? -12.104 9.558 4.926 1.00 87.31 433 THR A N 1
ATOM 3392 C CA . THR A 1 433 ? -12.484 10.223 3.690 1.00 87.31 433 THR A CA 1
ATOM 3393 C C . THR A 1 433 ? -13.038 9.177 2.754 1.00 87.31 433 THR A C 1
ATOM 3395 O O . THR A 1 433 ? -12.507 8.065 2.686 1.00 87.31 433 THR A O 1
ATOM 3398 N N . ARG A 1 434 ? -14.092 9.523 2.030 1.00 84.12 434 ARG A N 1
ATOM 3399 C CA . ARG A 1 434 ? -14.788 8.588 1.152 1.00 84.12 434 ARG A CA 1
ATOM 3400 C C . ARG A 1 434 ? -15.413 9.347 -0.002 1.00 84.12 434 ARG A C 1
ATOM 3402 O O . ARG A 1 434 ? -15.849 10.471 0.213 1.00 84.12 434 ARG A O 1
ATOM 3409 N N . ALA A 1 435 ? -15.517 8.737 -1.173 1.00 81.12 435 ALA A N 1
ATOM 3410 C CA . ALA A 1 435 ? -16.400 9.250 -2.212 1.00 81.12 435 ALA A CA 1
ATOM 3411 C C . ALA A 1 435 ? -17.775 8.597 -2.105 1.00 81.12 435 ALA A C 1
ATOM 3413 O O . ALA A 1 435 ? -17.918 7.450 -1.671 1.00 81.12 435 ALA A O 1
ATOM 3414 N N . THR A 1 436 ? -18.787 9.341 -2.532 1.00 75.88 436 THR A N 1
ATOM 3415 C CA . THR A 1 436 ? -20.151 8.851 -2.690 1.00 75.88 436 THR A CA 1
ATOM 3416 C C . THR A 1 436 ? -20.500 8.798 -4.172 1.00 75.88 436 THR A C 1
ATOM 3418 O O . THR A 1 436 ? -19.997 9.584 -4.971 1.00 75.88 436 THR A O 1
ATOM 3421 N N . SER A 1 437 ? -21.336 7.841 -4.565 1.00 68.06 437 SER A N 1
ATOM 3422 C CA . SER A 1 437 ? -21.918 7.792 -5.907 1.00 68.06 437 SER A CA 1
ATOM 3423 C C . SER A 1 437 ? -23.428 8.017 -5.812 1.00 68.06 437 SER A C 1
ATOM 3425 O O . SER A 1 437 ? -24.073 7.367 -4.991 1.00 68.06 437 SER A O 1
ATOM 3427 N N . PRO A 1 438 ? -24.026 8.887 -6.647 1.00 56.69 438 PRO A N 1
ATOM 3428 C CA . PRO A 1 438 ? -25.471 9.126 -6.648 1.00 56.69 438 PRO A CA 1
ATOM 3429 C C . PRO A 1 438 ? -26.290 7.966 -7.246 1.00 56.69 438 PRO A C 1
ATOM 3431 O O . PRO A 1 438 ? -27.518 8.003 -7.210 1.00 56.69 438 PRO A O 1
ATOM 3434 N N . ALA A 1 439 ? -25.638 6.953 -7.822 1.00 58.72 439 ALA A N 1
ATOM 3435 C CA . ALA A 1 439 ? -26.276 5.746 -8.337 1.00 58.72 439 ALA A CA 1
ATOM 3436 C C . ALA A 1 439 ? -25.772 4.521 -7.569 1.00 58.72 439 ALA A C 1
ATOM 3438 O O . ALA A 1 439 ? -24.579 4.435 -7.269 1.00 58.72 439 ALA A O 1
ATOM 3439 N N . SER A 1 440 ? -26.664 3.554 -7.309 1.00 59.03 440 SER A N 1
ATOM 3440 C CA . SER A 1 440 ? -26.293 2.263 -6.720 1.00 59.03 440 SER A CA 1
ATOM 3441 C C . SER A 1 440 ? -25.114 1.674 -7.493 1.00 59.03 440 SER A C 1
ATOM 3443 O O . SER A 1 440 ? -25.229 1.441 -8.703 1.00 59.03 440 SER A O 1
ATOM 3445 N N . LEU A 1 441 ? -23.993 1.460 -6.805 1.00 63.66 441 LEU A N 1
ATOM 3446 C CA . LEU A 1 441 ? -22.757 0.918 -7.358 1.00 63.66 441 LEU A CA 1
ATOM 3447 C C . LEU A 1 441 ? -22.940 -0.570 -7.694 1.00 63.66 441 LEU A C 1
ATOM 3449 O O . LEU A 1 441 ? -22.435 -1.442 -6.992 1.00 63.66 441 LEU A O 1
ATOM 3453 N N . ASN A 1 442 ? -23.708 -0.870 -8.741 1.00 66.50 442 ASN A N 1
ATOM 3454 C CA . ASN A 1 442 ? -23.875 -2.234 -9.222 1.00 66.50 442 ASN A CA 1
ATOM 3455 C C . ASN A 1 442 ? -22.615 -2.635 -10.001 1.00 66.50 442 ASN A C 1
ATOM 3457 O O . ASN A 1 442 ? -22.348 -2.036 -11.048 1.00 66.50 442 ASN A O 1
ATOM 3461 N N . PRO A 1 443 ? -21.847 -3.631 -9.524 1.00 68.44 443 PRO A N 1
ATOM 3462 C CA . PRO A 1 443 ? -20.604 -4.030 -10.163 1.00 68.44 443 PRO A CA 1
ATOM 3463 C C . PRO A 1 443 ? -20.866 -4.543 -11.577 1.00 68.44 443 PRO A C 1
ATOM 3465 O O . PRO A 1 443 ? -21.675 -5.449 -11.775 1.00 68.44 443 PRO A O 1
ATOM 3468 N N . ASN A 1 444 ? -20.154 -3.991 -12.563 1.00 68.12 444 ASN A N 1
ATOM 3469 C CA . ASN A 1 444 ? -20.076 -4.592 -13.890 1.00 68.12 444 ASN A CA 1
ATOM 3470 C C . ASN A 1 444 ? -19.005 -5.704 -13.868 1.00 68.12 444 ASN A C 1
ATOM 3472 O O . ASN A 1 444 ? -17.820 -5.377 -13.741 1.00 68.12 444 ASN A O 1
ATOM 3476 N N . PRO A 1 445 ? -19.376 -6.993 -14.008 1.00 69.25 445 PRO A N 1
ATOM 3477 C CA . PRO A 1 445 ? -18.439 -8.112 -13.886 1.00 69.25 445 PRO A CA 1
ATOM 3478 C C . PRO A 1 445 ? -17.252 -8.026 -14.853 1.00 69.25 445 PRO A C 1
ATOM 3480 O O . PRO A 1 445 ? -16.130 -8.356 -14.469 1.00 69.25 445 PRO A O 1
ATOM 3483 N N . ASP A 1 446 ? -17.480 -7.518 -16.068 1.00 67.31 446 ASP A N 1
ATOM 3484 C CA . ASP A 1 446 ? -16.449 -7.403 -17.108 1.00 67.31 446 ASP A CA 1
ATOM 3485 C C . ASP A 1 446 ? -15.357 -6.387 -16.740 1.00 67.31 446 ASP A C 1
ATOM 3487 O O . ASP A 1 446 ? -14.219 -6.496 -17.195 1.00 67.31 446 ASP A O 1
ATOM 3491 N N . ILE A 1 447 ? -15.695 -5.407 -15.896 1.00 65.25 447 ILE A N 1
ATOM 3492 C CA . ILE A 1 447 ? -14.767 -4.389 -15.392 1.00 65.25 447 ILE A CA 1
ATOM 3493 C C . ILE A 1 447 ? -14.085 -4.886 -14.112 1.00 65.25 447 ILE A C 1
ATOM 3495 O O . ILE A 1 447 ? -12.888 -4.671 -13.926 1.00 65.25 447 ILE A O 1
ATOM 3499 N N . CYS A 1 448 ? -14.818 -5.593 -13.246 1.00 68.56 448 CYS A N 1
ATOM 3500 C CA . CYS A 1 448 ? -14.280 -6.098 -11.982 1.00 68.56 448 CYS A CA 1
ATOM 3501 C C . CYS A 1 448 ? -13.213 -7.188 -12.166 1.00 68.56 448 CYS A C 1
ATOM 3503 O O . CYS A 1 448 ? -12.333 -7.309 -11.319 1.00 68.56 448 CYS A O 1
ATOM 3505 N N . ALA A 1 449 ? -13.262 -7.954 -13.260 1.00 59.91 449 ALA A N 1
ATOM 3506 C CA . ALA A 1 449 ? -12.308 -9.025 -13.548 1.00 59.91 449 ALA A CA 1
ATOM 3507 C C . ALA A 1 449 ? -10.947 -8.546 -14.101 1.00 59.91 449 ALA A C 1
ATOM 3509 O O . ALA A 1 449 ? -10.033 -9.355 -14.217 1.00 59.91 449 ALA A O 1
ATOM 3510 N N . GLN A 1 450 ? -10.799 -7.266 -14.475 1.00 54.50 450 GLN A N 1
ATOM 3511 C CA . GLN A 1 450 ? -9.602 -6.759 -15.173 1.00 54.50 450 GLN A CA 1
ATOM 3512 C C . GLN A 1 450 ? -8.482 -6.232 -14.263 1.00 54.50 450 GLN A C 1
ATOM 3514 O O . GLN A 1 450 ? -7.413 -5.889 -14.766 1.00 54.50 450 GLN A O 1
ATOM 3519 N N . MET A 1 451 ? -8.693 -6.153 -12.947 1.00 52.62 451 MET A N 1
ATOM 3520 C CA . MET A 1 451 ? -7.599 -5.895 -12.007 1.00 52.62 451 MET A CA 1
ATOM 3521 C C . MET A 1 451 ? -6.995 -7.231 -11.579 1.00 52.62 451 MET A C 1
ATOM 3523 O O . MET A 1 451 ? -7.531 -7.887 -10.687 1.00 52.62 451 MET A O 1
ATOM 3527 N N . ASP A 1 452 ? -5.904 -7.642 -12.223 1.00 40.94 452 ASP A N 1
ATOM 3528 C CA . ASP A 1 452 ? -5.127 -8.795 -11.757 1.00 40.94 452 ASP A CA 1
ATOM 3529 C C . ASP A 1 452 ? -4.550 -8.507 -10.346 1.00 40.94 452 ASP A C 1
ATOM 3531 O O . ASP A 1 452 ? -4.025 -7.404 -10.110 1.00 40.94 452 ASP A O 1
ATOM 3535 N N . PRO A 1 453 ? -4.665 -9.453 -9.394 1.00 42.31 453 PRO A N 1
ATOM 3536 C CA . PRO A 1 453 ? -4.133 -9.313 -8.039 1.00 42.31 453 PRO A CA 1
ATOM 3537 C C . PRO A 1 453 ? -2.607 -9.231 -7.976 1.00 42.31 453 PRO A C 1
ATOM 3539 O O . PRO A 1 453 ? -1.903 -9.795 -8.840 1.00 42.31 453 PRO A O 1
#

pLDDT: mean 77.56, std 14.29, range [40.94, 96.75]